Protein AF-A0A067BU12-F1 (afdb_monomer)

Organism: Saprolegnia parasitica (strain CBS 223.65) (NCBI:txid695850)

Structure (mmCIF, N/CA/C/O backbone):
data_AF-A0A067BU12-F1
#
_entry.id   AF-A0A067BU12-F1
#
loop_
_atom_site.group_PDB
_atom_site.id
_atom_site.type_symbol
_atom_site.label_atom_id
_atom_site.label_alt_id
_atom_site.label_comp_id
_atom_site.label_asym_id
_atom_site.label_entity_id
_atom_site.label_seq_id
_atom_site.pdbx_PDB_ins_code
_atom_site.Cartn_x
_atom_site.Cartn_y
_atom_site.Cartn_z
_atom_site.occupancy
_atom_site.B_iso_or_equiv
_atom_site.auth_seq_id
_atom_site.auth_comp_id
_atom_site.auth_asym_id
_atom_site.auth_atom_id
_atom_site.pdbx_PDB_model_num
ATOM 1 N N . MET A 1 1 ? -6.156 -63.892 -53.256 1.00 38.53 1 MET A N 1
ATOM 2 C CA . MET A 1 1 ? -5.903 -62.443 -53.407 1.00 38.53 1 MET A CA 1
ATOM 3 C C . MET A 1 1 ? -6.139 -61.771 -52.064 1.00 38.53 1 MET A C 1
ATOM 5 O O . MET A 1 1 ? -7.272 -61.730 -51.611 1.00 38.53 1 MET A O 1
ATOM 9 N N . LYS A 1 2 ? -5.065 -61.344 -51.391 1.00 38.59 2 LYS A N 1
ATOM 10 C CA . LYS A 1 2 ? -5.133 -60.477 -50.207 1.00 38.59 2 LYS A CA 1
ATOM 11 C C . LYS A 1 2 ? -5.373 -59.052 -50.706 1.00 38.59 2 LYS A C 1
ATOM 13 O O . LYS A 1 2 ? -4.539 -58.546 -51.447 1.00 38.59 2 LYS A O 1
ATOM 18 N N . LEU A 1 3 ? -6.479 -58.428 -50.315 1.00 33.81 3 LEU A N 1
ATOM 19 C CA . LEU A 1 3 ? -6.704 -56.996 -50.498 1.00 33.81 3 LEU A CA 1
ATOM 20 C C . LEU A 1 3 ? -6.845 -56.371 -49.111 1.00 33.81 3 LEU A C 1
ATOM 22 O O . LEU A 1 3 ? -7.787 -56.645 -48.374 1.00 33.81 3 LEU A O 1
ATOM 26 N N . LEU A 1 4 ? -5.815 -55.606 -48.759 1.00 35.72 4 LEU A N 1
ATOM 27 C CA . LEU A 1 4 ? -5.744 -54.723 -47.605 1.00 35.72 4 LEU A CA 1
ATOM 28 C C . LEU A 1 4 ? -6.755 -53.586 -47.805 1.00 35.72 4 LEU A C 1
ATOM 30 O O . LEU A 1 4 ? -6.706 -52.917 -48.834 1.00 35.72 4 LEU A O 1
ATOM 34 N N . SER A 1 5 ? -7.634 -53.349 -46.831 1.00 37.78 5 SER A N 1
ATOM 35 C CA . SER A 1 5 ? -8.413 -52.110 -46.758 1.00 37.78 5 SER A CA 1
ATOM 36 C C . SER A 1 5 ? -7.812 -51.240 -45.663 1.00 37.78 5 SER A C 1
ATOM 38 O O . SER A 1 5 ? -7.864 -51.570 -44.479 1.00 37.78 5 SER A O 1
ATOM 40 N N . SER A 1 6 ? -7.163 -50.171 -46.103 1.00 36.84 6 SER A N 1
ATOM 41 C CA . SER A 1 6 ? -6.408 -49.216 -45.305 1.00 36.84 6 SER A CA 1
ATOM 42 C C . SER A 1 6 ? -7.306 -48.458 -44.325 1.00 36.84 6 SER A C 1
ATOM 44 O O . SER A 1 6 ? -8.258 -47.795 -44.732 1.00 36.84 6 SER A O 1
ATOM 46 N N . TYR A 1 7 ? -6.966 -48.501 -43.037 1.00 37.28 7 TYR A N 1
ATOM 47 C CA . TYR A 1 7 ? -7.427 -47.509 -42.070 1.00 37.28 7 TYR A CA 1
ATOM 48 C C . TYR A 1 7 ? -6.728 -46.182 -42.379 1.00 37.28 7 TYR A C 1
ATOM 50 O O . TYR A 1 7 ? -5.515 -46.059 -42.218 1.00 37.28 7 TYR A O 1
ATOM 58 N N . VAL A 1 8 ? -7.490 -45.185 -42.826 1.00 38.62 8 VAL A N 1
ATOM 59 C CA . VAL A 1 8 ? -7.035 -43.792 -42.829 1.00 38.62 8 VAL A CA 1
ATOM 60 C C . VAL A 1 8 ? -7.110 -43.308 -41.385 1.00 38.62 8 VAL A C 1
ATOM 62 O O . VAL A 1 8 ? -8.170 -42.922 -40.899 1.00 38.62 8 VAL A O 1
ATOM 65 N N . ALA A 1 9 ? -5.989 -43.373 -40.672 1.00 40.09 9 ALA A N 1
ATOM 66 C CA . ALA A 1 9 ? -5.824 -42.612 -39.446 1.00 40.09 9 ALA A CA 1
ATOM 67 C C . ALA A 1 9 ? -5.727 -41.132 -39.840 1.00 40.09 9 ALA A C 1
ATOM 69 O O . ALA A 1 9 ? -4.732 -40.712 -40.434 1.00 40.09 9 ALA A O 1
ATOM 70 N N . LEU A 1 10 ? -6.759 -40.339 -39.533 1.00 39.75 10 LEU A N 1
ATOM 71 C CA . LEU A 1 10 ? -6.595 -38.893 -39.435 1.00 39.75 10 LEU A CA 1
ATOM 72 C C . LEU A 1 10 ? -5.585 -38.650 -38.309 1.00 39.75 10 LEU A C 1
ATOM 74 O O . LEU A 1 10 ? -5.931 -38.682 -37.129 1.00 39.75 10 LEU A O 1
ATOM 78 N N . ALA A 1 11 ? -4.323 -38.439 -38.674 1.00 42.72 11 ALA A N 1
ATOM 79 C CA . ALA A 1 11 ? -3.375 -37.805 -37.785 1.00 42.72 11 ALA A CA 1
ATOM 80 C C . ALA A 1 11 ? -3.895 -36.383 -37.559 1.00 42.72 11 ALA A C 1
ATOM 82 O O . ALA A 1 11 ? -3.756 -35.513 -38.419 1.00 42.72 11 ALA A O 1
ATOM 83 N N . ALA A 1 12 ? -4.540 -36.158 -36.413 1.00 43.84 12 ALA A N 1
ATOM 84 C CA . ALA A 1 12 ? -4.651 -34.823 -35.866 1.00 43.84 12 ALA A CA 1
ATOM 85 C C . ALA A 1 12 ? -3.211 -34.351 -35.665 1.00 43.84 12 ALA A C 1
ATOM 87 O O . ALA A 1 12 ? -2.539 -34.763 -34.720 1.00 43.84 12 ALA A O 1
ATOM 88 N N . ALA A 1 13 ? -2.710 -33.553 -36.608 1.00 44.00 13 ALA A N 1
ATOM 89 C CA . ALA A 1 13 ? -1.545 -32.729 -36.380 1.00 44.00 13 ALA A CA 1
ATOM 90 C C . ALA A 1 13 ? -1.935 -31.804 -35.228 1.00 44.00 13 ALA A C 1
ATOM 92 O O . ALA A 1 13 ? -2.573 -30.772 -35.431 1.00 44.00 13 ALA A O 1
ATOM 93 N N . GLY A 1 14 ? -1.646 -32.240 -34.001 1.00 40.94 14 GLY A N 1
ATOM 94 C CA . GLY A 1 14 ? -1.631 -31.351 -32.863 1.00 40.94 14 GLY A CA 1
ATOM 95 C C . GLY A 1 14 ? -0.696 -30.229 -33.263 1.00 40.94 14 GLY A C 1
ATOM 96 O O . GLY A 1 14 ? 0.494 -30.470 -33.463 1.00 40.94 14 GLY A O 1
ATOM 97 N N . LEU A 1 15 ? -1.244 -29.029 -33.463 1.00 37.88 15 LEU A N 1
ATOM 98 C CA . LEU A 1 15 ? -0.420 -27.841 -33.436 1.00 37.88 15 LEU A CA 1
ATOM 99 C C . LEU A 1 15 ? 0.255 -27.895 -32.072 1.00 37.88 15 LEU A C 1
ATOM 101 O O . LEU A 1 15 ? -0.396 -27.702 -31.047 1.00 37.88 15 LEU A O 1
ATOM 105 N N . SER A 1 16 ? 1.538 -28.245 -32.057 1.00 42.03 16 SER A N 1
ATOM 106 C CA . SER A 1 16 ? 2.404 -27.928 -30.940 1.00 42.03 16 SER A CA 1
ATOM 107 C C . SER A 1 16 ? 2.222 -26.434 -30.734 1.00 42.03 16 SER A C 1
ATOM 109 O O . SER A 1 16 ? 2.633 -25.651 -31.594 1.00 42.03 16 SER A O 1
ATOM 111 N N . ALA A 1 17 ? 1.507 -26.050 -29.674 1.00 44.81 17 ALA A N 1
ATOM 112 C CA . ALA A 1 17 ? 1.486 -24.672 -29.234 1.00 44.81 17 ALA A CA 1
ATOM 113 C C . ALA A 1 17 ? 2.958 -24.301 -29.085 1.00 44.81 17 ALA A C 1
ATOM 115 O O . ALA A 1 17 ? 3.664 -24.904 -28.279 1.00 44.81 17 ALA A O 1
ATOM 116 N N . ALA A 1 18 ? 3.457 -23.431 -29.962 1.00 50.81 18 ALA A N 1
ATOM 117 C CA . ALA A 1 18 ? 4.753 -22.831 -29.738 1.00 50.81 18 ALA A CA 1
ATOM 118 C C . ALA A 1 18 ? 4.615 -22.146 -28.382 1.00 50.81 18 ALA A C 1
ATOM 120 O O . ALA A 1 18 ? 3.776 -21.254 -28.237 1.00 50.81 18 ALA A O 1
ATOM 121 N N . ASP A 1 19 ? 5.324 -22.652 -27.378 1.00 59.88 19 ASP A N 1
ATOM 122 C CA . ASP A 1 19 ? 5.310 -22.044 -26.061 1.00 59.88 19 ASP A CA 1
ATOM 123 C C . ASP A 1 19 ? 5.736 -20.586 -26.237 1.00 59.88 19 ASP A C 1
ATOM 125 O O . ASP A 1 19 ? 6.828 -20.297 -26.729 1.00 59.88 19 ASP A O 1
ATOM 129 N N . ALA A 1 20 ? 4.822 -19.673 -25.928 1.00 77.38 20 ALA A N 1
ATOM 130 C CA . ALA A 1 20 ? 5.076 -18.251 -26.043 1.00 77.38 20 ALA A CA 1
ATOM 131 C C . ALA A 1 20 ? 6.063 -17.813 -24.955 1.00 77.38 20 ALA A C 1
ATOM 133 O O . ALA A 1 20 ? 6.140 -18.434 -23.894 1.00 77.38 20 ALA A O 1
ATOM 134 N N . ALA A 1 21 ? 6.782 -16.721 -25.213 1.00 90.88 21 ALA A N 1
ATOM 135 C CA . ALA A 1 21 ? 7.616 -16.077 -24.211 1.00 90.88 21 ALA A CA 1
ATOM 136 C C . ALA A 1 21 ? 6.856 -15.837 -22.894 1.00 90.88 21 ALA A C 1
ATOM 138 O O . ALA A 1 21 ? 5.716 -15.358 -22.907 1.00 90.88 21 ALA A O 1
ATOM 139 N N . GLU A 1 22 ? 7.502 -16.109 -21.760 1.00 93.62 22 GLU A N 1
ATOM 140 C CA . GLU A 1 22 ? 6.889 -15.975 -20.435 1.00 93.62 22 GLU A CA 1
ATOM 141 C C . GLU A 1 22 ? 7.852 -15.376 -19.405 1.00 93.62 22 GLU A C 1
ATOM 143 O O . GLU A 1 22 ? 9.054 -15.631 -19.421 1.00 93.62 22 GLU A O 1
ATOM 148 N N . PHE A 1 23 ? 7.301 -14.601 -18.472 1.00 96.62 23 PHE A N 1
ATOM 149 C CA . PHE A 1 23 ? 8.001 -14.091 -17.300 1.00 96.62 23 PHE A CA 1
ATOM 150 C C . PHE A 1 23 ? 7.367 -14.684 -16.040 1.00 96.62 23 PHE A C 1
ATOM 152 O O . PHE A 1 23 ? 6.175 -14.498 -15.781 1.00 96.62 23 PHE A O 1
ATOM 159 N N . VAL A 1 24 ? 8.172 -15.395 -15.255 1.00 95.75 24 VAL A N 1
ATOM 160 C CA . VAL A 1 24 ? 7.792 -15.972 -13.964 1.00 95.75 24 VAL A CA 1
ATOM 161 C C . VAL A 1 24 ? 8.367 -15.088 -12.867 1.00 95.75 24 VAL A C 1
ATOM 163 O O . VAL A 1 24 ? 9.573 -14.899 -12.780 1.00 95.75 24 VAL A O 1
ATOM 166 N N . PHE A 1 25 ? 7.512 -14.517 -12.029 1.00 98.06 25 PHE A N 1
ATOM 167 C CA . PHE A 1 25 ? 7.893 -13.547 -11.010 1.00 98.06 25 PHE A CA 1
ATOM 168 C C . PHE A 1 25 ? 7.893 -14.169 -9.620 1.00 98.06 25 PHE A C 1
ATOM 170 O O . PHE A 1 25 ? 6.859 -14.629 -9.140 1.00 98.06 25 PHE A O 1
ATOM 177 N N . ASN A 1 26 ? 9.025 -14.098 -8.930 1.00 93.50 26 ASN A N 1
ATOM 178 C CA . ASN A 1 26 ? 9.206 -14.589 -7.571 1.00 93.50 26 ASN A CA 1
ATOM 179 C C . ASN A 1 26 ? 9.512 -13.419 -6.647 1.00 93.50 26 ASN A C 1
ATOM 181 O O . ASN A 1 26 ? 10.499 -12.703 -6.829 1.00 93.50 26 ASN A O 1
ATOM 185 N N . ASN A 1 27 ? 8.687 -13.238 -5.624 1.00 93.00 27 ASN A N 1
ATOM 186 C CA . ASN A 1 27 ? 8.898 -12.183 -4.652 1.00 93.00 27 ASN A CA 1
ATOM 187 C C . ASN A 1 27 ? 9.632 -12.713 -3.415 1.00 93.00 27 ASN A C 1
ATOM 189 O O . ASN A 1 27 ? 9.036 -13.387 -2.576 1.00 93.00 27 ASN A O 1
ATOM 193 N N . LYS A 1 28 ? 10.915 -12.366 -3.270 1.00 86.94 28 LYS A N 1
ATOM 194 C CA . LYS A 1 28 ? 11.688 -12.608 -2.039 1.00 86.94 28 LYS A CA 1
ATOM 195 C C . LYS A 1 28 ? 11.809 -11.366 -1.156 1.00 86.94 28 LYS A C 1
ATOM 197 O O . LYS A 1 28 ? 12.484 -11.407 -0.127 1.00 86.94 28 LYS A O 1
ATOM 202 N N . CYS A 1 29 ? 11.178 -10.262 -1.540 1.00 79.00 29 CYS A N 1
ATOM 203 C CA . CYS A 1 29 ? 11.093 -9.080 -0.703 1.00 79.00 29 CYS A CA 1
ATOM 204 C C . CYS A 1 29 ? 10.187 -9.348 0.505 1.00 79.00 29 CYS A C 1
ATOM 206 O O . CYS A 1 29 ? 9.304 -10.206 0.482 1.00 79.00 29 CYS A O 1
ATOM 208 N N . SER A 1 30 ? 10.375 -8.568 1.567 1.00 77.94 30 SER A N 1
ATOM 209 C CA . SER A 1 30 ? 9.510 -8.589 2.753 1.00 77.94 30 SER A CA 1
ATOM 210 C C . SER A 1 30 ? 8.167 -7.877 2.541 1.00 77.94 30 SER A C 1
ATOM 212 O O . SER A 1 30 ? 7.325 -7.869 3.436 1.00 77.94 30 SER A O 1
ATOM 214 N N . TYR A 1 31 ? 7.964 -7.276 1.367 1.00 71.69 31 TYR A N 1
ATOM 215 C CA . TYR A 1 31 ? 6.786 -6.505 0.984 1.00 71.69 31 TYR A CA 1
ATOM 216 C C . TYR A 1 31 ? 6.190 -7.023 -0.325 1.00 71.69 31 TYR A C 1
ATOM 218 O O . TYR A 1 31 ? 6.863 -7.688 -1.111 1.00 71.69 31 TYR A O 1
ATOM 226 N N . THR A 1 32 ? 4.913 -6.723 -0.557 1.00 74.62 32 THR A N 1
ATOM 227 C CA . THR A 1 32 ? 4.203 -7.097 -1.785 1.00 74.62 32 THR A CA 1
ATOM 228 C C . THR A 1 32 ? 4.753 -6.335 -2.986 1.00 74.62 32 THR A C 1
ATOM 230 O O . THR A 1 32 ? 4.838 -5.109 -2.960 1.00 74.62 32 THR A O 1
ATOM 233 N N . ILE A 1 33 ? 5.047 -7.049 -4.071 1.00 84.06 33 ILE A N 1
ATOM 234 C CA . ILE A 1 33 ? 5.329 -6.433 -5.365 1.00 84.06 33 ILE A CA 1
ATOM 235 C C . ILE A 1 33 ? 4.002 -6.171 -6.070 1.00 84.06 33 ILE A C 1
ATOM 237 O O . ILE A 1 33 ? 3.314 -7.105 -6.476 1.00 84.06 33 ILE A O 1
ATOM 241 N N . ASN A 1 34 ? 3.644 -4.898 -6.223 1.00 86.62 34 ASN A N 1
ATOM 242 C CA . ASN A 1 34 ? 2.584 -4.483 -7.138 1.00 86.62 34 ASN A CA 1
ATOM 243 C C . ASN A 1 34 ? 3.194 -4.369 -8.536 1.00 86.62 34 ASN A C 1
ATOM 245 O O . ASN A 1 34 ? 4.003 -3.463 -8.767 1.00 86.62 34 ASN A O 1
ATOM 249 N N . LEU A 1 35 ? 2.862 -5.298 -9.429 1.00 89.88 35 LEU A N 1
ATOM 250 C CA . LEU A 1 35 ? 3.441 -5.377 -10.767 1.00 89.88 35 LEU A CA 1
ATOM 251 C C . LEU A 1 35 ? 2.618 -4.546 -11.755 1.00 89.88 35 LEU A C 1
ATOM 253 O O . LEU A 1 35 ? 1.394 -4.681 -11.832 1.00 89.88 35 LEU A O 1
ATOM 257 N N . TYR A 1 36 ? 3.298 -3.708 -12.531 1.00 87.00 36 TYR A N 1
ATOM 258 C CA . TYR A 1 36 ? 2.695 -2.824 -13.523 1.00 87.00 36 TYR A CA 1
ATOM 259 C C . TYR A 1 36 ? 3.325 -3.020 -14.900 1.00 87.00 36 TYR A C 1
ATOM 261 O O . TYR A 1 36 ? 4.527 -3.253 -15.013 1.00 87.00 36 TYR A O 1
ATOM 269 N N . ALA A 1 37 ? 2.505 -2.858 -15.935 1.00 86.19 37 ALA A N 1
ATOM 270 C CA . ALA A 1 37 ? 2.931 -2.711 -17.319 1.00 86.19 37 ALA A CA 1
ATOM 271 C C . ALA A 1 37 ? 3.046 -1.229 -17.726 1.00 86.19 37 ALA A C 1
ATOM 273 O O . ALA A 1 37 ? 2.838 -0.311 -16.920 1.00 86.19 37 ALA A O 1
ATOM 274 N N . ALA A 1 38 ? 3.343 -1.006 -19.010 1.00 79.06 38 ALA A N 1
ATOM 275 C CA . ALA A 1 38 ? 3.346 0.309 -19.642 1.00 79.06 38 ALA A CA 1
ATOM 276 C C . ALA A 1 38 ? 2.056 1.096 -19.350 1.00 79.06 38 ALA A C 1
ATOM 278 O O . ALA A 1 38 ? 0.983 0.525 -19.133 1.00 79.06 38 ALA A O 1
ATOM 279 N N . HIS A 1 39 ? 2.174 2.426 -19.347 1.00 73.19 39 HIS A N 1
ATOM 280 C CA . HIS A 1 39 ? 1.077 3.359 -19.051 1.00 73.19 39 HIS A CA 1
ATOM 281 C C . HIS A 1 39 ? 0.447 3.182 -17.658 1.00 73.19 39 HIS A C 1
ATOM 283 O O . HIS A 1 39 ? -0.704 3.555 -17.444 1.00 73.19 39 HIS A O 1
ATOM 289 N N . GLY A 1 40 ? 1.179 2.596 -16.702 1.00 66.81 40 GLY A N 1
ATOM 290 C CA . GLY A 1 40 ? 0.693 2.427 -15.331 1.00 66.81 40 GLY A CA 1
ATOM 291 C C . GLY A 1 40 ? -0.450 1.423 -15.193 1.00 66.81 40 GLY A C 1
ATOM 292 O O . GLY A 1 40 ? -1.178 1.465 -14.203 1.00 66.81 40 GLY A O 1
ATOM 293 N N . LYS A 1 41 ? -0.600 0.491 -16.141 1.00 79.31 41 LYS A N 1
ATOM 294 C CA . LYS A 1 41 ? -1.572 -0.599 -16.028 1.00 79.31 41 LYS A CA 1
ATOM 295 C C . LYS A 1 41 ? -1.128 -1.590 -14.950 1.00 79.31 41 LYS A C 1
ATOM 297 O O . LYS A 1 41 ? -0.137 -2.292 -15.138 1.00 79.31 41 LYS A O 1
ATOM 302 N N . HIS A 1 42 ? -1.869 -1.669 -13.848 1.00 85.19 42 HIS A N 1
ATOM 303 C CA . HIS A 1 42 ? -1.683 -2.718 -12.839 1.00 85.19 42 HIS A CA 1
ATOM 304 C C . HIS A 1 42 ? -1.980 -4.095 -13.443 1.00 85.19 42 HIS A C 1
ATOM 306 O O . HIS A 1 42 ? -2.921 -4.241 -14.228 1.00 85.19 42 HIS A O 1
ATOM 312 N N . LEU A 1 43 ? -1.155 -5.085 -13.106 1.00 79.50 43 LEU A N 1
ATOM 313 C CA . LEU A 1 43 ? -1.297 -6.461 -13.578 1.00 79.50 43 LEU A CA 1
ATOM 314 C C . LEU A 1 43 ? -1.731 -7.394 -12.451 1.00 79.50 43 LEU A C 1
ATOM 316 O O . LEU A 1 43 ? -2.736 -8.091 -12.562 1.00 79.50 43 LEU A O 1
ATOM 320 N N . CYS A 1 44 ? -0.947 -7.436 -11.377 1.00 85.00 44 CYS A N 1
ATOM 321 C CA . CYS A 1 44 ? -1.128 -8.373 -10.281 1.00 85.00 44 CYS A CA 1
ATOM 322 C C . CYS A 1 44 ? -0.359 -7.905 -9.042 1.00 85.00 44 CYS A C 1
ATOM 324 O O . CYS A 1 44 ? 0.603 -7.139 -9.136 1.00 85.00 44 CYS A O 1
ATOM 326 N N . ASP A 1 45 ? -0.750 -8.449 -7.892 1.00 81.88 45 ASP A N 1
ATOM 327 C CA . ASP A 1 45 ? 0.020 -8.355 -6.659 1.00 81.88 45 ASP A CA 1
ATOM 328 C C . ASP A 1 45 ? 0.697 -9.696 -6.356 1.00 81.88 45 ASP A C 1
ATOM 330 O O . ASP A 1 45 ? 0.091 -10.776 -6.469 1.00 81.88 45 ASP A O 1
ATOM 334 N N . ILE A 1 46 ? 1.968 -9.610 -5.967 1.00 83.12 46 ILE A N 1
ATOM 335 C CA . ILE A 1 46 ? 2.824 -10.744 -5.625 1.00 83.12 46 ILE A CA 1
ATOM 336 C C . ILE A 1 46 ? 3.218 -10.591 -4.160 1.00 83.12 46 ILE A C 1
ATOM 338 O O . ILE A 1 46 ? 4.079 -9.778 -3.824 1.00 83.12 46 ILE A O 1
ATOM 342 N N . ALA A 1 47 ? 2.559 -11.326 -3.268 1.00 77.31 47 ALA A N 1
ATOM 343 C CA . ALA A 1 47 ? 2.839 -11.276 -1.833 1.00 77.31 47 ALA A CA 1
ATOM 344 C C . ALA A 1 47 ? 4.271 -11.767 -1.513 1.00 77.31 47 ALA A C 1
ATOM 346 O O . ALA A 1 47 ? 4.868 -12.474 -2.329 1.00 77.31 47 ALA A O 1
ATOM 347 N N . PRO A 1 48 ? 4.844 -11.428 -0.345 1.00 87.19 48 PRO A N 1
ATOM 348 C CA . PRO A 1 48 ? 6.124 -11.985 0.094 1.00 87.19 48 PRO A CA 1
ATOM 349 C C . PRO A 1 48 ? 6.145 -13.517 0.027 1.00 87.19 48 PRO A C 1
ATOM 351 O O . PRO A 1 48 ? 5.222 -14.179 0.502 1.00 87.19 48 PRO A O 1
ATOM 354 N N . GLY A 1 49 ? 7.191 -14.081 -0.574 1.00 86.00 49 GLY A N 1
ATOM 355 C CA . GLY A 1 49 ? 7.347 -15.524 -0.774 1.00 86.00 49 GLY A CA 1
ATOM 356 C C . GLY A 1 49 ? 6.472 -16.120 -1.881 1.00 86.00 49 GLY A C 1
ATOM 357 O O . GLY A 1 49 ? 6.511 -17.330 -2.091 1.00 86.00 49 GLY A O 1
ATOM 358 N N . GLN A 1 50 ? 5.678 -15.311 -2.587 1.00 89.56 50 GLN A N 1
ATOM 359 C CA . GLN A 1 50 ? 4.810 -15.784 -3.658 1.00 89.56 50 GLN A CA 1
ATOM 360 C C . GLN A 1 50 ? 5.523 -15.811 -5.013 1.00 89.56 50 GLN A C 1
ATOM 362 O O . GLN A 1 50 ? 6.334 -14.938 -5.330 1.00 89.56 50 GLN A O 1
ATOM 367 N N . THR A 1 51 ? 5.116 -16.775 -5.839 1.00 94.12 51 THR A N 1
ATOM 368 C CA . THR A 1 51 ? 5.436 -16.851 -7.266 1.00 94.12 51 THR A CA 1
ATOM 369 C C . THR A 1 51 ? 4.183 -16.582 -8.106 1.00 94.12 51 THR A C 1
ATOM 371 O O . THR A 1 51 ? 3.088 -17.041 -7.764 1.00 94.12 51 THR A O 1
ATOM 374 N N . ARG A 1 52 ? 4.333 -15.839 -9.204 1.00 92.50 52 ARG A N 1
ATOM 375 C CA . ARG A 1 52 ? 3.327 -15.665 -10.260 1.00 92.50 52 ARG A CA 1
ATOM 376 C C . ARG A 1 52 ? 3.910 -16.075 -11.602 1.00 92.50 52 ARG A C 1
ATOM 378 O O . ARG A 1 52 ? 4.959 -15.578 -11.986 1.00 92.50 52 ARG A O 1
ATOM 385 N N . ASP A 1 53 ? 3.208 -16.942 -12.308 1.00 90.88 53 ASP A N 1
ATOM 386 C CA . ASP A 1 53 ? 3.546 -17.408 -13.648 1.00 90.88 53 ASP A CA 1
ATOM 387 C C . ASP A 1 53 ? 2.757 -16.637 -14.724 1.00 90.88 53 ASP A C 1
ATOM 389 O O . ASP A 1 53 ? 2.036 -15.668 -14.441 1.00 90.88 53 ASP A O 1
ATOM 393 N N . LYS A 1 54 ? 2.924 -17.053 -15.983 1.00 89.31 54 LYS A N 1
ATOM 394 C CA . LYS A 1 54 ? 2.185 -16.576 -17.162 1.00 89.31 54 LYS A CA 1
ATOM 395 C C . LYS A 1 54 ? 2.220 -15.064 -17.320 1.00 89.31 54 LYS A C 1
ATOM 397 O O . LYS A 1 54 ? 1.221 -14.454 -17.711 1.00 89.31 54 LYS A O 1
ATOM 402 N N . SER A 1 55 ? 3.341 -14.446 -16.952 1.00 91.50 55 SER A N 1
ATOM 403 C CA . SER A 1 55 ? 3.545 -12.999 -17.030 1.00 91.50 55 SER A CA 1
ATOM 404 C C . SER A 1 55 ? 2.432 -12.193 -16.334 1.00 91.50 55 SER A C 1
ATOM 406 O O . SER A 1 55 ? 2.061 -11.115 -16.798 1.00 91.50 55 SER A O 1
ATOM 408 N N . CYS A 1 56 ? 1.826 -12.734 -15.267 1.00 90.25 56 CYS A N 1
ATOM 409 C CA . CYS A 1 56 ? 0.628 -12.170 -14.633 1.00 90.25 56 CYS A CA 1
ATOM 410 C C . CYS A 1 56 ? -0.545 -11.910 -15.602 1.00 90.25 56 CYS A C 1
ATOM 412 O O . CYS A 1 56 ? -1.242 -10.899 -15.515 1.00 90.25 56 CYS A O 1
ATOM 414 N N . GLY A 1 57 ? -0.775 -12.834 -16.537 1.00 87.56 57 GLY A N 1
ATOM 415 C CA . GLY A 1 57 ? -1.867 -12.763 -17.509 1.00 87.56 57 GLY A CA 1
ATOM 416 C C . GLY A 1 57 ? -1.577 -11.873 -18.719 1.00 87.56 57 GLY A C 1
ATOM 417 O O . GLY A 1 57 ? -2.479 -11.624 -19.519 1.00 87.56 57 GLY A O 1
ATOM 418 N N . VAL A 1 58 ? -0.341 -11.389 -18.876 1.00 88.81 58 VAL A N 1
ATOM 419 C CA . VAL A 1 58 ? 0.077 -10.642 -20.066 1.00 88.81 58 VAL A CA 1
ATOM 420 C C . VAL A 1 58 ? 0.480 -11.608 -21.174 1.00 88.81 58 VAL A C 1
ATOM 422 O O . VAL A 1 58 ? 1.410 -12.396 -21.027 1.00 88.81 58 VAL A O 1
ATOM 425 N N . THR A 1 59 ? -0.182 -11.506 -22.325 1.00 89.06 59 THR A N 1
ATOM 426 C CA . THR A 1 59 ? 0.264 -12.181 -23.547 1.00 89.06 59 THR A CA 1
ATOM 427 C C . THR A 1 59 ? 1.420 -11.407 -24.172 1.00 89.06 59 THR A C 1
ATOM 429 O O . THR A 1 59 ? 1.236 -10.277 -24.632 1.00 89.06 59 THR A O 1
ATOM 432 N N . ILE A 1 60 ? 2.602 -12.022 -24.222 1.00 90.00 60 ILE A N 1
ATOM 433 C CA . ILE A 1 60 ? 3.765 -11.464 -24.915 1.00 90.00 60 ILE A CA 1
ATOM 434 C C . ILE A 1 60 ? 3.529 -11.621 -26.421 1.00 90.00 60 ILE A C 1
ATOM 436 O O . ILE A 1 60 ? 3.474 -12.733 -26.940 1.00 90.00 60 ILE A O 1
ATOM 440 N N . SER A 1 61 ? 3.293 -10.504 -27.110 1.00 82.31 61 SER A N 1
ATOM 441 C CA . SER A 1 61 ? 2.885 -10.473 -28.520 1.00 82.31 61 SER A CA 1
ATOM 442 C C . SER A 1 61 ? 3.885 -9.703 -29.376 1.00 82.31 61 SER A C 1
ATOM 444 O O . SER A 1 61 ? 4.688 -8.922 -28.867 1.00 82.31 61 SER A O 1
ATOM 446 N N . HIS A 1 62 ? 3.852 -9.958 -30.682 1.00 79.69 62 HIS A N 1
ATOM 447 C CA . HIS A 1 62 ? 4.780 -9.368 -31.639 1.00 79.69 62 HIS A CA 1
ATOM 448 C C . HIS A 1 62 ? 4.647 -7.835 -31.734 1.00 79.69 62 HIS A C 1
ATOM 450 O O . HIS A 1 62 ? 3.553 -7.285 -31.615 1.00 79.69 62 HIS A O 1
ATOM 456 N N . GLU A 1 63 ? 5.777 -7.168 -31.994 1.00 66.81 63 GLU A N 1
ATOM 457 C CA . GLU A 1 63 ? 5.893 -5.765 -32.445 1.00 66.81 63 GLU A CA 1
ATOM 458 C C . GLU A 1 63 ? 5.485 -4.667 -31.449 1.00 66.81 63 GLU A C 1
ATOM 460 O O . GLU A 1 63 ? 5.542 -3.482 -31.783 1.00 66.81 63 GLU A O 1
ATOM 465 N N . LYS A 1 64 ? 5.139 -5.013 -30.204 1.00 78.88 64 LYS A N 1
ATOM 466 C CA . LYS A 1 64 ? 4.903 -4.023 -29.143 1.00 78.88 64 LYS A CA 1
ATOM 467 C C . LYS A 1 64 ? 5.944 -4.149 -28.034 1.00 78.88 64 LYS A C 1
ATOM 469 O O . LYS A 1 64 ? 5.999 -5.202 -27.398 1.00 78.88 64 LYS A O 1
ATOM 474 N N . PRO A 1 65 ? 6.732 -3.091 -27.771 1.00 87.25 65 PRO A N 1
ATOM 475 C CA . PRO A 1 65 ? 7.532 -3.016 -26.562 1.00 87.25 65 PRO A CA 1
ATOM 476 C C . PRO A 1 65 ? 6.628 -3.121 -25.337 1.00 87.25 65 PRO A C 1
ATOM 478 O O . PRO A 1 65 ? 5.550 -2.520 -25.284 1.00 87.25 65 PRO A O 1
ATOM 481 N N . GLY A 1 66 ? 7.068 -3.889 -24.357 1.00 91.12 66 GLY A N 1
ATOM 482 C CA . GLY A 1 66 ? 6.435 -3.987 -23.061 1.00 91.12 66 GLY A CA 1
ATOM 483 C C . GLY A 1 66 ? 7.432 -3.675 -21.963 1.00 91.12 66 GLY A C 1
ATOM 484 O O . GLY A 1 66 ? 8.644 -3.750 -22.154 1.00 91.12 66 GLY A O 1
ATOM 485 N N . ILE A 1 67 ? 6.889 -3.320 -20.803 1.00 93.38 67 ILE A N 1
ATOM 486 C CA . ILE A 1 67 ? 7.677 -3.142 -19.592 1.00 93.38 67 ILE A CA 1
ATOM 487 C C . ILE A 1 67 ? 7.041 -3.905 -18.439 1.00 93.38 67 ILE A C 1
ATOM 489 O O . ILE A 1 67 ? 5.817 -4.068 -18.410 1.00 93.38 67 ILE A O 1
ATOM 493 N N . PHE A 1 68 ? 7.859 -4.299 -17.470 1.00 96.19 68 PHE A N 1
ATOM 494 C CA . PHE A 1 68 ? 7.409 -4.678 -16.135 1.00 96.19 68 PHE A CA 1
ATOM 495 C C . PHE A 1 68 ? 8.126 -3.828 -15.093 1.00 96.19 68 PHE A C 1
ATOM 497 O O . PHE A 1 68 ? 9.348 -3.708 -15.121 1.00 96.19 68 PHE A O 1
ATOM 504 N N . ARG A 1 69 ? 7.367 -3.249 -14.161 1.00 90.06 69 ARG A N 1
ATOM 505 C CA . ARG A 1 69 ? 7.903 -2.409 -13.084 1.00 90.06 69 ARG A CA 1
ATOM 506 C C . ARG A 1 69 ? 7.172 -2.636 -11.768 1.00 90.06 69 ARG A C 1
ATOM 508 O O . ARG A 1 69 ? 5.989 -2.990 -11.760 1.00 90.06 69 ARG A O 1
ATOM 515 N N . HIS A 1 70 ? 7.862 -2.399 -10.657 1.00 87.31 70 HIS A N 1
ATOM 516 C CA . HIS A 1 70 ? 7.235 -2.378 -9.342 1.00 87.31 70 HIS A CA 1
ATOM 517 C C . HIS A 1 70 ? 6.700 -0.976 -9.032 1.00 87.31 70 HIS A C 1
ATOM 519 O O . HIS A 1 70 ? 7.455 -0.006 -9.036 1.00 87.31 70 HIS A O 1
ATOM 525 N N . THR A 1 71 ? 5.413 -0.892 -8.681 1.00 75.38 71 THR A N 1
ATOM 526 C CA . THR A 1 71 ? 4.632 0.338 -8.436 1.00 75.38 71 THR A CA 1
ATOM 527 C C . THR A 1 71 ? 4.279 1.138 -9.696 1.00 75.38 71 THR A C 1
ATOM 529 O O . THR A 1 71 ? 4.833 0.942 -10.773 1.00 75.38 71 THR A O 1
ATOM 532 N N . ALA A 1 72 ? 3.327 2.063 -9.557 1.00 69.31 72 ALA A N 1
ATOM 533 C CA . ALA A 1 72 ? 2.955 2.995 -10.619 1.00 69.31 72 ALA A CA 1
ATOM 534 C C . ALA A 1 72 ? 3.919 4.194 -10.745 1.00 69.31 72 ALA A C 1
ATOM 536 O O . ALA A 1 72 ? 3.717 5.026 -11.628 1.00 69.31 72 ALA A O 1
ATOM 537 N N . SER A 1 73 ? 4.930 4.301 -9.872 1.00 71.69 73 SER A N 1
ATOM 538 C CA . SER A 1 73 ? 5.883 5.413 -9.870 1.00 71.69 73 SER A CA 1
ATOM 539 C C . SER A 1 73 ? 6.782 5.381 -11.098 1.00 71.69 73 SER A C 1
ATOM 541 O O . SER A 1 73 ? 7.168 4.313 -11.564 1.00 71.69 73 SER A O 1
ATOM 543 N N . ASP A 1 74 ? 7.187 6.553 -11.572 1.00 66.56 74 ASP A N 1
ATOM 544 C CA . ASP A 1 74 ? 8.182 6.676 -12.639 1.00 66.56 74 ASP A CA 1
ATOM 545 C C . ASP A 1 74 ? 9.628 6.658 -12.097 1.00 66.56 74 ASP A C 1
ATOM 547 O O . ASP A 1 74 ? 10.577 6.674 -12.869 1.00 66.56 74 ASP A O 1
ATOM 551 N N . GLN A 1 75 ? 9.817 6.606 -10.770 1.00 74.88 75 GLN A N 1
ATOM 552 C CA . GLN A 1 75 ? 11.119 6.471 -10.094 1.00 74.88 75 GLN A CA 1
ATOM 553 C C . GLN A 1 75 ? 11.465 5.005 -9.830 1.00 74.88 75 GLN A C 1
ATOM 555 O O . GLN A 1 75 ? 11.555 4.575 -8.680 1.00 74.88 75 GLN A O 1
ATOM 560 N N . VAL A 1 76 ? 11.596 4.220 -10.888 1.00 78.12 76 VAL A N 1
ATOM 561 C CA . VAL A 1 76 ? 11.679 2.764 -10.772 1.00 78.12 76 VAL A CA 1
ATOM 562 C C . VAL A 1 76 ? 12.681 2.221 -11.758 1.00 78.12 76 VAL A C 1
ATOM 564 O O . VAL A 1 76 ? 12.858 2.794 -12.830 1.00 78.12 76 VAL A O 1
ATOM 567 N N . ASN A 1 77 ? 13.274 1.098 -11.389 1.00 91.81 77 ASN A N 1
ATOM 568 C CA . ASN A 1 77 ? 13.926 0.242 -12.349 1.00 91.81 77 ASN A CA 1
ATOM 569 C C . ASN A 1 77 ? 12.882 -0.678 -12.982 1.00 91.81 77 ASN A C 1
ATOM 571 O O . ASN A 1 77 ? 11.850 -0.996 -12.374 1.00 91.81 77 ASN A O 1
ATOM 575 N N . LEU A 1 78 ? 13.112 -1.065 -14.229 1.00 93.62 78 LEU A N 1
ATOM 576 C CA . LEU A 1 78 ? 12.137 -1.813 -15.012 1.00 93.62 78 LEU A CA 1
ATOM 577 C C . LEU A 1 78 ? 12.804 -2.851 -15.910 1.00 93.62 78 LEU A C 1
ATOM 579 O O . LEU A 1 78 ? 13.978 -2.736 -16.247 1.00 93.62 78 LEU A O 1
ATOM 583 N N . ILE A 1 79 ? 12.028 -3.868 -16.275 1.00 96.94 79 ILE A N 1
ATOM 584 C CA . ILE A 1 79 ? 12.353 -4.814 -17.344 1.00 96.94 79 ILE A CA 1
ATOM 585 C C . ILE A 1 79 ? 11.735 -4.259 -18.618 1.00 96.94 79 ILE A C 1
ATOM 587 O O . ILE A 1 79 ? 10.514 -4.089 -18.640 1.00 96.94 79 ILE A O 1
ATOM 591 N N . GLU A 1 80 ? 12.523 -4.028 -19.663 1.00 94.88 80 GLU A N 1
ATOM 592 C CA . GLU A 1 80 ? 12.008 -3.773 -21.013 1.00 94.88 80 GLU A CA 1
ATOM 593 C C . GLU A 1 80 ? 12.047 -5.072 -21.810 1.00 94.88 80 GLU A C 1
ATOM 595 O O . GLU A 1 80 ? 12.924 -5.917 -21.619 1.00 94.88 80 GLU A O 1
ATOM 600 N N . TYR A 1 81 ? 11.065 -5.268 -22.685 1.00 94.94 81 TYR A N 1
ATOM 601 C CA . TYR A 1 81 ? 11.081 -6.378 -23.626 1.00 94.94 81 TYR A CA 1
ATOM 602 C C . TYR A 1 81 ? 10.394 -6.025 -24.940 1.00 94.94 81 TYR A C 1
ATOM 604 O O . TYR A 1 81 ? 9.445 -5.243 -24.981 1.00 94.94 81 TYR A O 1
ATOM 612 N N . VAL A 1 82 ? 10.817 -6.662 -26.029 1.00 93.88 82 VAL A N 1
ATOM 613 C CA . VAL A 1 82 ? 10.099 -6.630 -27.308 1.00 93.88 82 VAL A CA 1
ATOM 614 C C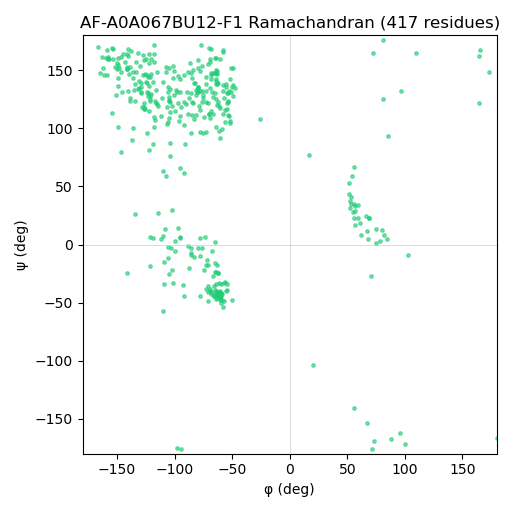 . VAL A 1 82 ? 10.249 -7.961 -28.036 1.00 93.88 82 VAL A C 1
ATOM 616 O O . VAL A 1 82 ? 11.348 -8.490 -28.197 1.00 93.88 82 VAL A O 1
ATOM 619 N N . LEU A 1 83 ? 9.126 -8.513 -28.499 1.00 91.75 83 LEU A N 1
ATOM 620 C CA . LEU A 1 83 ? 9.110 -9.733 -29.299 1.00 91.75 83 LEU A CA 1
ATOM 621 C C . LEU A 1 83 ? 9.083 -9.376 -30.791 1.00 91.75 83 LEU A C 1
ATOM 623 O O . LEU A 1 83 ? 8.083 -8.876 -31.306 1.00 91.75 83 LEU A O 1
ATOM 627 N N . ASN A 1 84 ? 10.180 -9.643 -31.500 1.00 90.19 84 ASN A N 1
ATOM 628 C CA . ASN A 1 84 ? 10.288 -9.438 -32.946 1.00 90.19 84 ASN A CA 1
ATOM 629 C C . ASN A 1 84 ? 11.193 -10.507 -33.577 1.00 90.19 84 ASN A C 1
ATOM 631 O O . ASN A 1 84 ? 12.393 -10.300 -33.766 1.00 90.19 84 ASN A O 1
ATOM 635 N N . GLY A 1 85 ? 10.643 -11.707 -33.790 1.00 88.81 85 GLY A N 1
ATOM 636 C CA . GLY A 1 85 ? 11.381 -12.901 -34.241 1.00 88.81 85 GLY A CA 1
ATOM 637 C C . GLY A 1 85 ? 12.325 -13.497 -33.183 1.00 88.81 85 GLY A C 1
ATOM 638 O O . GLY A 1 85 ? 12.573 -14.700 -33.170 1.00 88.81 85 GLY A O 1
ATOM 639 N N . ARG A 1 86 ? 12.803 -12.660 -32.264 1.00 92.25 86 ARG A N 1
ATOM 640 C CA . ARG A 1 86 ? 13.541 -12.971 -31.039 1.00 92.25 86 ARG A CA 1
ATOM 641 C C . ARG A 1 86 ? 12.929 -12.160 -29.898 1.00 92.25 86 ARG A C 1
ATOM 643 O O . ARG A 1 86 ? 12.275 -11.145 -30.156 1.00 92.25 86 ARG A O 1
ATOM 650 N N . LEU A 1 87 ? 13.111 -12.618 -28.666 1.00 93.69 87 LEU A N 1
ATOM 651 C CA . LEU A 1 87 ? 12.693 -11.888 -27.476 1.00 93.69 87 LEU A CA 1
ATOM 652 C C . LEU A 1 87 ? 13.863 -11.029 -27.006 1.00 93.69 87 LEU A C 1
ATOM 654 O O . LEU A 1 87 ? 14.822 -11.548 -26.438 1.00 93.69 87 LEU A O 1
ATOM 658 N N . TRP A 1 88 ? 13.787 -9.736 -27.290 1.00 94.81 88 TRP A N 1
ATOM 659 C CA . TRP A 1 88 ? 14.743 -8.740 -26.820 1.00 94.81 88 TRP A CA 1
ATOM 660 C C . TRP A 1 88 ? 14.344 -8.275 -25.431 1.00 94.81 88 TRP A C 1
ATOM 662 O O . TRP A 1 88 ? 13.146 -8.171 -25.157 1.00 94.81 88 TRP A O 1
ATOM 672 N N . TYR A 1 89 ? 15.325 -8.017 -24.576 1.00 95.88 89 TYR A N 1
ATOM 673 C CA . TYR A 1 89 ? 15.094 -7.614 -23.197 1.00 95.88 89 TYR A CA 1
ATOM 674 C C . TYR A 1 89 ? 16.306 -6.919 -22.587 1.00 95.88 89 TYR A C 1
ATOM 676 O O . TYR A 1 89 ? 17.443 -7.104 -23.031 1.00 95.88 89 TYR A O 1
ATOM 684 N N . ASP A 1 90 ? 16.047 -6.179 -21.519 1.00 96.69 90 ASP A N 1
ATOM 685 C CA . ASP A 1 90 ? 17.048 -5.474 -20.733 1.00 96.69 90 ASP A CA 1
ATOM 686 C C . ASP A 1 90 ? 16.459 -5.005 -19.394 1.00 96.69 90 ASP A C 1
ATOM 688 O O . ASP A 1 90 ? 15.250 -5.095 -19.155 1.00 96.69 90 ASP A O 1
ATOM 692 N N . PHE A 1 91 ? 17.339 -4.533 -18.511 1.00 97.31 91 PHE A N 1
ATOM 693 C CA . PHE A 1 91 ? 16.951 -3.711 -17.372 1.00 97.31 91 PHE A CA 1
ATOM 694 C C . PHE A 1 91 ? 17.234 -2.244 -17.667 1.00 97.31 91 PHE A C 1
ATOM 696 O O . PHE A 1 91 ? 18.228 -1.918 -18.316 1.00 97.31 91 PHE A O 1
ATOM 703 N N . SER A 1 92 ? 16.431 -1.353 -17.096 1.00 94.00 92 SER A N 1
ATOM 704 C CA . SER A 1 92 ? 16.626 0.087 -17.219 1.00 94.00 92 SER A CA 1
ATOM 705 C C . SER A 1 92 ? 16.470 0.778 -15.878 1.00 94.00 92 SER A C 1
ATOM 707 O O . SER A 1 92 ? 15.420 0.678 -15.242 1.00 94.00 92 SER A O 1
ATOM 709 N N . ASN A 1 93 ? 17.519 1.509 -15.494 1.00 92.94 93 ASN A N 1
ATOM 710 C CA . ASN A 1 93 ? 17.546 2.407 -14.340 1.00 92.94 93 ASN A CA 1
ATOM 711 C C . ASN A 1 93 ? 17.550 3.872 -14.780 1.00 92.94 93 ASN A C 1
ATOM 713 O O . ASN A 1 93 ? 17.878 4.769 -13.996 1.00 92.94 93 ASN A O 1
ATOM 717 N N . ILE A 1 94 ? 17.251 4.132 -16.057 1.00 84.19 94 ILE A N 1
ATOM 718 C CA . ILE A 1 94 ? 17.241 5.483 -16.598 1.00 84.19 94 ILE A CA 1
ATOM 719 C C . ILE A 1 94 ? 16.182 6.285 -15.831 1.00 84.19 94 ILE A C 1
ATOM 721 O O . ILE A 1 94 ? 14.995 5.951 -15.878 1.00 84.19 94 ILE A O 1
ATOM 725 N N . PRO A 1 95 ? 16.569 7.367 -15.137 1.00 71.12 95 PRO A N 1
ATOM 726 C CA . PRO A 1 95 ? 15.604 8.175 -14.416 1.00 71.12 95 PRO A CA 1
ATOM 727 C C . PRO A 1 95 ? 14.598 8.822 -15.384 1.00 71.12 95 PRO A C 1
ATOM 729 O O . PRO A 1 95 ? 14.961 9.150 -16.517 1.00 71.12 95 PRO A O 1
ATOM 732 N N . PRO A 1 96 ? 13.345 9.060 -14.963 1.00 68.50 96 PRO A N 1
ATOM 733 C CA . PRO A 1 96 ? 12.303 9.560 -15.848 1.00 68.50 96 PRO A CA 1
ATOM 734 C C . PRO A 1 96 ? 12.633 10.949 -16.391 1.00 68.50 96 PRO A C 1
ATOM 736 O O . PRO A 1 96 ? 13.220 11.786 -15.705 1.00 68.50 96 PRO A O 1
ATOM 739 N N . MET A 1 97 ? 12.192 11.192 -17.628 1.00 66.50 97 MET A N 1
ATOM 740 C CA . MET A 1 97 ? 12.479 12.412 -18.394 1.00 66.50 97 MET A CA 1
ATOM 741 C C . MET A 1 97 ? 13.986 12.748 -18.449 1.00 66.50 97 MET A C 1
ATOM 743 O O . MET A 1 97 ? 14.376 13.877 -18.145 1.00 66.50 97 MET A O 1
ATOM 747 N N . PRO A 1 98 ? 14.847 11.799 -18.871 1.00 72.38 98 PRO A N 1
ATOM 748 C CA . PRO A 1 98 ? 16.303 11.978 -18.868 1.00 72.38 98 PRO A CA 1
ATOM 749 C C . PRO A 1 98 ? 16.782 13.085 -19.822 1.00 72.38 98 PRO A C 1
ATOM 751 O O . PRO A 1 98 ? 17.867 13.645 -19.644 1.00 72.38 98 PRO A O 1
ATOM 754 N N . GLY A 1 99 ? 15.981 13.408 -20.846 1.00 79.19 99 GLY A N 1
ATOM 755 C CA . GLY A 1 99 ? 16.411 14.251 -21.957 1.00 79.19 99 GLY A CA 1
ATOM 756 C C . GLY A 1 99 ? 17.658 13.664 -22.624 1.00 79.19 99 GLY A C 1
ATOM 757 O O . GLY A 1 99 ? 17.793 12.450 -22.741 1.00 79.19 99 GLY A O 1
ATOM 758 N N . ASN A 1 100 ? 18.596 14.527 -23.011 1.00 83.62 100 ASN A N 1
ATOM 759 C CA . ASN A 1 100 ? 19.876 14.118 -23.595 1.00 83.62 100 ASN A CA 1
ATOM 760 C C . ASN A 1 100 ? 20.963 14.056 -22.514 1.00 83.62 100 ASN A C 1
ATOM 762 O O . ASN A 1 100 ? 21.869 14.897 -22.477 1.00 83.62 100 ASN A O 1
ATOM 766 N N . CYS A 1 101 ? 20.831 13.130 -21.567 1.00 85.62 101 CYS A N 1
ATOM 767 C CA . CYS A 1 101 ? 21.900 12.825 -20.620 1.00 85.62 101 CYS A CA 1
ATOM 768 C C . CYS A 1 101 ? 22.787 11.682 -21.129 1.00 85.62 101 CYS A C 1
ATOM 770 O O . CYS A 1 101 ? 22.311 10.779 -21.807 1.00 85.62 101 CYS A O 1
ATOM 772 N N . ASN A 1 102 ? 24.085 11.737 -20.823 1.00 90.00 102 ASN A N 1
ATOM 773 C CA . ASN A 1 102 ? 25.091 10.865 -21.452 1.00 90.00 102 ASN A CA 1
ATOM 774 C C . ASN A 1 102 ? 25.868 9.991 -20.452 1.00 90.00 102 ASN A C 1
ATOM 776 O O . ASN A 1 102 ? 26.847 9.347 -20.818 1.00 90.00 102 ASN A O 1
ATOM 780 N N . SER A 1 103 ? 25.482 10.003 -19.176 1.00 89.19 103 SER A N 1
ATOM 781 C CA . SER A 1 103 ? 26.009 9.106 -18.144 1.00 89.19 103 SER A CA 1
ATOM 782 C C . SER A 1 103 ? 25.013 8.991 -16.995 1.00 89.19 103 SER A C 1
ATOM 784 O O . SER A 1 103 ? 24.185 9.883 -16.816 1.00 89.19 103 SER A O 1
ATOM 786 N N . PHE A 1 104 ? 25.139 7.950 -16.169 1.00 84.31 104 PHE A N 1
ATOM 787 C CA . PHE A 1 104 ? 24.326 7.788 -14.958 1.00 84.31 104 PHE A CA 1
ATOM 788 C C . PHE A 1 104 ? 24.316 9.049 -14.083 1.00 84.31 104 PHE A C 1
ATOM 790 O O . PHE A 1 104 ? 23.263 9.533 -13.671 1.00 84.31 104 PHE A O 1
ATOM 797 N N . GLN A 1 105 ? 25.502 9.609 -13.831 1.00 87.62 105 GLN A N 1
ATOM 798 C CA . GLN A 1 105 ? 25.661 10.780 -12.977 1.00 87.62 105 GLN A CA 1
ATOM 799 C C . GLN A 1 105 ? 25.049 12.032 -13.618 1.00 87.62 105 GLN A C 1
ATOM 801 O O . GLN A 1 105 ? 24.327 12.761 -12.944 1.00 87.62 105 GLN A O 1
ATOM 806 N N . ASP A 1 106 ? 25.250 12.235 -14.924 1.00 87.06 106 ASP A N 1
ATOM 807 C CA . ASP A 1 106 ? 24.629 13.334 -15.678 1.00 87.06 106 ASP A CA 1
ATOM 808 C C . ASP A 1 106 ? 23.094 13.216 -15.674 1.00 87.06 106 ASP A C 1
ATOM 810 O O . ASP A 1 106 ? 22.387 14.192 -15.423 1.00 87.06 106 ASP A O 1
ATOM 814 N N . CYS A 1 107 ? 22.555 12.007 -15.860 1.00 80.50 107 CYS A N 1
ATOM 815 C CA . CYS A 1 107 ? 21.117 11.758 -15.784 1.00 80.50 107 CYS A CA 1
ATOM 816 C C . CYS A 1 107 ? 20.573 12.040 -14.383 1.00 80.50 107 CYS A C 1
ATOM 818 O O . CYS A 1 107 ? 19.572 12.743 -14.255 1.00 80.50 107 CYS A O 1
ATOM 820 N N . LYS A 1 108 ? 21.241 11.573 -13.322 1.00 81.12 108 LYS A N 1
ATOM 821 C CA . LYS A 1 108 ? 20.856 11.877 -11.935 1.00 81.12 108 LYS A CA 1
ATOM 822 C C . LYS A 1 108 ? 20.909 13.367 -11.630 1.00 81.12 108 LYS A C 1
ATOM 824 O O . LYS A 1 108 ? 20.025 13.894 -10.958 1.00 81.12 108 LYS A O 1
ATOM 829 N N . GLU A 1 109 ? 21.925 14.068 -12.117 1.00 81.31 109 GLU A N 1
ATOM 830 C CA . GLU A 1 109 ? 22.071 15.505 -11.904 1.00 81.31 109 GLU A CA 1
ATOM 831 C C . GLU A 1 109 ? 21.014 16.314 -12.656 1.00 81.31 109 GLU A C 1
ATOM 833 O O . GLU A 1 109 ? 20.495 17.278 -12.091 1.00 81.31 109 GLU A O 1
ATOM 838 N N . LYS A 1 110 ? 20.651 15.917 -13.877 1.00 77.31 110 LYS A N 1
ATOM 839 C CA . LYS A 1 110 ? 19.602 16.571 -14.672 1.00 77.31 110 LYS A CA 1
ATOM 840 C C . LYS A 1 110 ? 18.207 16.320 -14.117 1.00 77.31 110 LYS A C 1
ATOM 842 O O . LYS A 1 110 ? 17.433 17.256 -13.942 1.00 77.31 110 LYS A O 1
ATOM 847 N N . THR A 1 111 ? 17.898 15.065 -13.820 1.00 72.38 111 THR A N 1
ATOM 848 C CA . THR A 1 111 ? 16.544 14.635 -13.440 1.00 72.38 111 THR A CA 1
ATOM 849 C C . THR A 1 111 ? 16.269 14.763 -11.944 1.00 72.38 111 THR A C 1
ATOM 851 O O . THR A 1 111 ? 15.112 14.787 -11.531 1.00 72.38 111 THR A O 1
ATOM 854 N N . LYS A 1 112 ? 17.324 14.824 -11.115 1.00 76.44 112 LYS A N 1
ATOM 855 C CA . LYS A 1 112 ? 17.258 14.705 -9.643 1.00 76.44 112 LYS A CA 1
ATOM 856 C C . LYS A 1 112 ? 16.573 13.416 -9.174 1.00 76.44 112 LYS A C 1
ATOM 858 O O . LYS A 1 112 ? 16.080 13.336 -8.050 1.00 76.44 112 LYS A O 1
ATOM 863 N N . ALA A 1 113 ? 16.560 12.416 -10.044 1.00 65.44 113 ALA A N 1
ATOM 864 C CA . ALA A 1 113 ? 15.860 11.160 -9.896 1.00 65.44 113 ALA A CA 1
ATOM 865 C C . ALA A 1 113 ? 16.853 9.995 -9.872 1.00 65.44 113 ALA A C 1
ATOM 867 O O . ALA A 1 113 ? 17.982 10.127 -10.339 1.00 65.44 113 ALA A O 1
ATOM 868 N N . VAL A 1 114 ? 16.442 8.866 -9.291 1.00 69.81 114 VAL A N 1
ATOM 869 C CA . VAL A 1 114 ? 17.320 7.694 -9.116 1.00 69.81 114 VAL A CA 1
ATOM 870 C C . VAL A 1 114 ? 17.030 6.616 -10.157 1.00 69.81 114 VAL A C 1
ATOM 872 O O . VAL A 1 114 ? 17.964 5.940 -10.564 1.00 69.81 114 VAL A O 1
ATOM 875 N N . GLY A 1 115 ? 15.769 6.479 -10.590 1.00 72.50 115 GLY A N 1
ATOM 876 C CA . GLY A 1 115 ? 15.378 5.460 -11.573 1.00 72.50 115 GLY A CA 1
ATOM 877 C C . GLY A 1 115 ? 15.516 4.023 -11.061 1.00 72.50 115 GLY A C 1
ATOM 878 O O . GLY A 1 115 ? 15.705 3.115 -11.847 1.00 72.50 115 GLY A O 1
ATOM 879 N N . PHE A 1 116 ? 15.463 3.799 -9.745 1.00 85.06 116 PHE A N 1
ATOM 880 C CA . PHE A 1 116 ? 15.623 2.475 -9.138 1.00 85.06 116 PHE A CA 1
ATOM 881 C C . PHE A 1 116 ? 14.810 2.387 -7.848 1.00 85.06 116 PHE A C 1
ATOM 883 O O . PHE A 1 116 ? 14.854 3.317 -7.035 1.00 85.06 116 PHE A O 1
ATOM 890 N N . ASN A 1 117 ? 14.096 1.279 -7.631 1.00 80.44 117 ASN A N 1
ATOM 891 C CA . ASN A 1 117 ? 13.317 1.068 -6.408 1.00 80.44 117 ASN A CA 1
ATOM 892 C C . ASN A 1 117 ? 13.339 -0.361 -5.847 1.00 80.44 117 ASN A C 1
ATOM 894 O O . ASN A 1 117 ? 13.134 -0.511 -4.642 1.00 80.44 117 A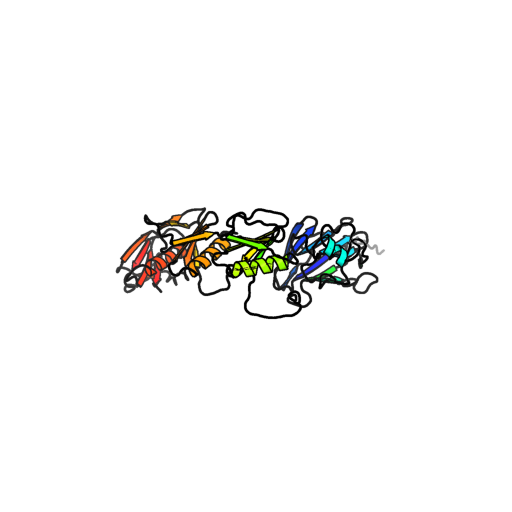SN A O 1
ATOM 898 N N . VAL A 1 118 ? 13.586 -1.395 -6.654 1.00 89.50 118 VAL A N 1
ATOM 899 C CA . VAL A 1 118 ? 13.581 -2.786 -6.184 1.00 89.50 118 VAL A CA 1
ATOM 900 C C . VAL A 1 118 ? 14.734 -3.586 -6.791 1.00 89.50 118 VAL A C 1
ATOM 902 O O . VAL A 1 118 ? 14.804 -3.708 -8.005 1.00 89.50 118 VAL A O 1
ATOM 905 N N . PRO A 1 119 ? 15.620 -4.202 -5.989 1.00 89.44 119 PRO A N 1
ATOM 906 C CA . PRO A 1 119 ? 16.619 -5.121 -6.524 1.00 89.44 119 PRO A CA 1
ATOM 907 C C . PRO A 1 119 ? 15.953 -6.274 -7.275 1.00 89.44 119 PRO A C 1
ATOM 909 O O . PRO A 1 119 ? 15.047 -6.911 -6.729 1.00 89.44 119 PRO A O 1
ATOM 912 N N . MET A 1 120 ? 16.409 -6.587 -8.483 1.00 96.44 120 MET A N 1
ATOM 913 C CA . MET A 1 120 ? 15.880 -7.701 -9.261 1.00 96.44 120 MET A CA 1
ATOM 914 C C . MET A 1 120 ? 16.955 -8.463 -10.028 1.00 96.44 120 MET A C 1
ATOM 916 O O . MET A 1 120 ? 17.989 -7.927 -10.411 1.00 96.44 120 MET A O 1
ATOM 920 N N . SER A 1 121 ? 16.706 -9.751 -10.243 1.00 95.94 121 SER A N 1
ATOM 921 C CA . SER A 1 121 ? 17.477 -10.572 -11.175 1.00 95.94 121 SER A CA 1
ATOM 922 C C . SER A 1 121 ? 16.550 -11.193 -12.203 1.00 95.94 121 SER A C 1
ATOM 924 O O . SER A 1 121 ? 15.446 -11.609 -11.854 1.00 95.94 121 SER A O 1
ATOM 926 N N . LEU A 1 122 ? 17.031 -11.321 -13.432 1.00 97.12 122 LEU A N 1
ATOM 927 C CA . LEU A 1 122 ? 16.351 -11.982 -14.538 1.00 97.12 122 LEU A CA 1
ATOM 928 C C . LEU A 1 122 ? 17.244 -13.112 -15.039 1.00 97.12 122 LEU A C 1
ATOM 930 O O . LEU A 1 122 ? 18.403 -12.887 -15.379 1.00 97.12 122 LEU A O 1
ATOM 934 N N . THR A 1 123 ? 16.722 -14.336 -15.086 1.00 96.00 123 THR A N 1
ATOM 935 C CA . THR A 1 123 ? 17.475 -15.519 -15.521 1.00 96.00 123 THR A CA 1
ATOM 936 C C . THR A 1 123 ? 16.729 -16.249 -16.640 1.00 96.00 123 THR A C 1
ATOM 938 O O . THR A 1 123 ? 15.632 -16.746 -16.389 1.00 96.00 123 THR A O 1
ATOM 941 N N . PRO A 1 124 ? 17.301 -16.372 -17.855 1.00 96.19 124 PRO A N 1
ATOM 942 C CA . PRO A 1 124 ? 16.755 -17.260 -18.876 1.00 96.19 124 PRO A CA 1
ATOM 943 C C . PRO A 1 124 ? 16.795 -18.712 -18.395 1.00 96.19 124 PRO A C 1
ATOM 945 O O . PRO A 1 124 ? 17.782 -19.150 -17.789 1.00 96.19 124 PRO A O 1
ATOM 948 N N . THR A 1 125 ? 15.740 -19.466 -18.678 1.00 94.38 125 THR A N 1
ATOM 949 C CA . THR A 1 125 ? 15.580 -20.853 -18.225 1.00 94.38 125 THR A CA 1
ATOM 950 C C . THR A 1 125 ? 15.710 -21.859 -19.364 1.00 94.38 125 THR A C 1
ATOM 952 O O . THR A 1 125 ? 16.274 -22.933 -19.154 1.00 94.38 125 THR A O 1
ATOM 955 N N . ARG A 1 126 ? 15.264 -21.522 -20.580 1.00 91.69 126 ARG A N 1
ATOM 956 C CA . ARG A 1 126 ? 15.208 -22.454 -21.718 1.00 91.69 126 ARG A CA 1
ATOM 957 C C . ARG A 1 126 ? 16.463 -22.415 -22.571 1.00 91.69 126 ARG A C 1
ATOM 959 O O . ARG A 1 126 ? 17.005 -23.460 -22.924 1.00 91.69 126 ARG A O 1
ATOM 966 N N . HIS A 1 127 ? 16.963 -21.220 -22.867 1.00 90.00 127 HIS A N 1
ATOM 967 C CA . HIS A 1 127 ? 18.123 -21.014 -23.736 1.00 90.00 127 HIS A CA 1
ATOM 968 C C . HIS A 1 127 ? 19.324 -20.423 -22.991 1.00 90.00 127 HIS A C 1
ATOM 970 O O . HIS A 1 127 ? 20.187 -19.784 -23.600 1.00 90.00 127 HIS A O 1
ATOM 976 N N . LYS A 1 128 ? 19.415 -20.680 -21.678 1.00 81.69 128 LYS A N 1
ATOM 977 C CA . LYS A 1 128 ? 20.516 -20.234 -20.813 1.00 81.69 128 LYS A CA 1
ATOM 978 C C . LYS A 1 128 ? 21.884 -20.564 -21.420 1.00 81.69 128 LYS A C 1
ATOM 980 O O . LYS A 1 128 ? 22.168 -21.712 -21.756 1.00 81.69 128 LYS A O 1
ATOM 985 N N . GLY A 1 129 ? 22.756 -19.558 -21.508 1.00 68.88 129 GLY A N 1
ATOM 986 C CA . GLY A 1 129 ? 24.143 -19.726 -21.956 1.00 68.88 129 GLY A CA 1
ATOM 987 C C . GLY A 1 129 ? 24.341 -19.709 -23.475 1.00 68.88 129 GLY A C 1
ATOM 988 O O . GLY A 1 129 ? 25.465 -19.901 -23.938 1.00 68.88 129 GLY A O 1
ATOM 989 N N . LYS A 1 130 ? 23.291 -19.455 -24.265 1.00 75.25 130 LYS A N 1
ATOM 990 C CA . LYS A 1 130 ? 23.427 -19.178 -25.702 1.00 75.25 130 LYS A CA 1
ATOM 991 C C . LYS A 1 130 ? 23.778 -17.706 -25.941 1.00 75.25 130 LYS A C 1
ATOM 993 O O . LYS A 1 130 ? 23.184 -16.838 -25.323 1.00 75.25 130 LYS A O 1
ATOM 998 N N . ALA A 1 131 ? 24.688 -17.441 -26.884 1.00 80.12 131 ALA A N 1
ATOM 999 C CA . ALA A 1 131 ? 25.067 -16.123 -27.428 1.00 80.12 131 ALA A CA 1
ATOM 1000 C C . ALA A 1 131 ? 24.716 -14.892 -26.549 1.00 80.12 131 ALA A C 1
ATOM 1002 O O . ALA A 1 131 ? 25.411 -14.621 -25.570 1.00 80.12 131 ALA A O 1
ATOM 1003 N N . ASN A 1 132 ? 23.661 -14.145 -26.905 1.00 90.56 132 ASN A N 1
ATOM 1004 C CA . ASN A 1 132 ? 23.228 -12.924 -26.216 1.00 90.56 132 ASN A CA 1
ATOM 1005 C C . ASN A 1 132 ? 22.118 -13.153 -25.164 1.00 90.56 132 ASN A C 1
ATOM 1007 O O . ASN A 1 132 ? 21.621 -12.193 -24.588 1.00 90.56 132 ASN A O 1
ATOM 1011 N N . CYS A 1 133 ? 21.755 -14.409 -24.887 1.00 94.00 133 CYS A N 1
ATOM 1012 C CA . CYS A 1 133 ? 20.717 -14.801 -23.934 1.00 94.00 133 CYS A CA 1
ATOM 1013 C C . CYS A 1 133 ? 21.339 -15.013 -22.545 1.00 94.00 133 CYS A C 1
ATOM 1015 O O . CYS A 1 133 ? 21.793 -16.108 -22.185 1.00 94.00 133 CYS A O 1
ATOM 1017 N N . LYS A 1 134 ? 21.439 -13.921 -21.786 1.00 93.56 134 LYS A N 1
ATOM 1018 C CA . LYS A 1 134 ? 22.195 -13.813 -20.532 1.00 93.56 134 LYS A CA 1
ATOM 1019 C C . LYS A 1 134 ? 21.298 -13.547 -19.325 1.00 93.56 134 LYS A C 1
ATOM 1021 O O . LYS A 1 134 ? 20.263 -12.897 -19.432 1.00 93.56 134 LYS A O 1
ATOM 1026 N N . ALA A 1 135 ? 21.719 -14.048 -18.168 1.00 94.50 135 ALA A N 1
ATOM 1027 C CA . ALA A 1 135 ? 21.145 -13.612 -16.902 1.00 94.50 135 ALA A CA 1
ATOM 1028 C C . ALA A 1 135 ? 21.632 -12.195 -16.582 1.00 94.50 135 ALA A C 1
ATOM 1030 O O . ALA A 1 135 ? 22.787 -11.887 -16.875 1.00 94.50 135 ALA A O 1
ATOM 1031 N N . LEU A 1 136 ? 20.762 -11.384 -15.986 1.00 96.25 136 LEU A N 1
ATOM 1032 C CA . LEU A 1 136 ? 21.019 -9.993 -15.621 1.00 96.25 136 LEU A CA 1
ATOM 1033 C C . LEU A 1 136 ? 20.763 -9.786 -14.128 1.00 96.25 136 LEU A C 1
ATOM 1035 O O . LEU A 1 136 ? 19.844 -10.392 -13.559 1.00 96.25 136 LEU A O 1
ATOM 1039 N N . LEU A 1 137 ? 21.550 -8.908 -13.511 1.00 95.00 137 LEU A N 1
ATOM 1040 C CA . LEU A 1 137 ? 21.394 -8.484 -12.126 1.00 95.00 137 LEU A CA 1
ATOM 1041 C C . LEU A 1 137 ? 21.323 -6.960 -12.031 1.00 95.00 137 LEU A C 1
ATOM 1043 O O . LEU A 1 137 ? 22.262 -6.249 -12.380 1.00 95.00 137 LEU A O 1
ATOM 1047 N N . ASP A 1 138 ? 20.224 -6.480 -11.467 1.00 96.06 138 ASP A N 1
ATOM 1048 C CA . ASP A 1 138 ? 20.001 -5.078 -11.159 1.00 96.06 138 ASP A CA 1
ATOM 1049 C C . ASP A 1 138 ? 19.725 -4.924 -9.661 1.00 96.06 138 ASP A C 1
ATOM 1051 O O . ASP A 1 138 ? 18.588 -4.918 -9.188 1.00 96.06 138 ASP A O 1
ATOM 1055 N N . ASP A 1 139 ? 20.802 -4.908 -8.878 1.00 90.06 139 ASP A N 1
ATOM 1056 C CA . ASP A 1 139 ? 20.765 -4.896 -7.415 1.00 90.06 139 ASP A CA 1
ATOM 1057 C C . ASP A 1 139 ? 20.978 -3.508 -6.800 1.00 90.06 139 ASP A C 1
ATOM 1059 O O . ASP A 1 139 ? 20.846 -3.338 -5.584 1.00 90.06 139 ASP A O 1
ATOM 1063 N N . LYS A 1 140 ? 21.281 -2.508 -7.631 1.00 85.25 140 LYS A N 1
ATOM 1064 C CA . LYS A 1 140 ? 21.616 -1.150 -7.207 1.00 85.25 140 LYS A CA 1
ATOM 1065 C C . LYS A 1 140 ? 21.382 -0.136 -8.334 1.00 85.25 140 LYS A C 1
ATOM 1067 O O . LYS A 1 140 ? 21.444 -0.499 -9.502 1.00 85.25 140 LYS A O 1
ATOM 1072 N N . PRO A 1 141 ? 21.230 1.163 -8.016 1.00 83.94 141 PRO A N 1
ATOM 1073 C CA . PRO A 1 141 ? 20.942 2.188 -9.020 1.00 83.94 141 PRO A CA 1
ATOM 1074 C C . PRO A 1 141 ? 21.931 2.264 -10.196 1.00 83.94 141 PRO A C 1
ATOM 1076 O O . PRO A 1 141 ? 21.523 2.570 -11.309 1.00 83.94 141 PRO A O 1
ATOM 1079 N N . ASP A 1 142 ? 23.216 1.987 -9.966 1.00 90.25 142 ASP A N 1
ATOM 1080 C CA . ASP A 1 142 ? 24.276 1.992 -10.981 1.00 90.25 142 ASP A CA 1
ATOM 1081 C C . ASP A 1 142 ? 24.657 0.572 -11.447 1.00 90.25 142 ASP A C 1
ATOM 1083 O O . ASP A 1 142 ? 25.822 0.312 -11.762 1.00 90.25 142 ASP A O 1
ATOM 1087 N N . ALA A 1 143 ? 23.709 -0.372 -11.428 1.00 93.12 143 ALA A N 1
ATOM 1088 C CA . ALA A 1 143 ? 23.960 -1.753 -11.818 1.00 93.12 143 ALA A CA 1
ATOM 1089 C C . ALA A 1 143 ? 24.549 -1.847 -13.241 1.00 93.12 143 ALA A C 1
ATOM 1091 O O . ALA A 1 143 ? 24.072 -1.182 -14.166 1.00 93.12 143 ALA A O 1
ATOM 1092 N N . PRO A 1 144 ? 25.591 -2.676 -13.445 1.00 93.19 144 PRO A N 1
ATOM 1093 C CA . PRO A 1 144 ? 26.275 -2.773 -14.731 1.00 93.19 144 PRO A CA 1
ATOM 1094 C C . PRO A 1 144 ? 25.395 -3.371 -15.835 1.00 93.19 144 PRO A C 1
ATOM 1096 O O . PRO A 1 144 ? 25.605 -3.034 -16.998 1.00 93.19 144 PRO A O 1
ATOM 1099 N N . ASP A 1 145 ? 24.413 -4.202 -15.477 1.00 94.94 145 ASP A N 1
ATOM 1100 C CA . ASP A 1 145 ? 23.516 -4.868 -16.429 1.00 94.94 145 ASP A CA 1
ATOM 1101 C C . ASP A 1 145 ? 22.296 -4.011 -16.817 1.00 94.94 145 ASP A C 1
ATOM 1103 O O . ASP A 1 145 ? 21.552 -4.393 -17.716 1.00 94.94 145 ASP A O 1
ATOM 1107 N N . ALA A 1 146 ? 22.083 -2.856 -16.173 1.00 95.69 146 ALA A N 1
ATOM 1108 C CA . ALA A 1 146 ? 20.957 -1.966 -16.455 1.00 95.69 146 ALA A CA 1
ATOM 1109 C C . ALA A 1 146 ? 21.379 -0.772 -17.315 1.00 95.69 146 ALA A C 1
ATOM 1111 O O . ALA A 1 146 ? 22.466 -0.217 -17.129 1.00 95.69 146 ALA A O 1
ATOM 1112 N N . TYR A 1 147 ? 20.517 -0.328 -18.228 1.00 93.69 147 TYR A N 1
ATOM 1113 C CA . TYR A 1 147 ? 20.655 0.957 -18.903 1.00 93.69 147 TYR A CA 1
ATOM 1114 C C . TYR A 1 147 ? 20.704 2.093 -17.885 1.00 93.69 147 TYR A C 1
ATOM 1116 O O . TYR A 1 147 ? 19.811 2.233 -17.050 1.00 93.69 147 TYR A O 1
ATOM 1124 N N . LEU A 1 148 ? 21.741 2.929 -17.964 1.00 92.38 148 LEU A N 1
ATOM 1125 C CA . LEU A 1 148 ? 21.926 4.042 -17.025 1.00 92.38 148 LEU A CA 1
ATOM 1126 C C . LEU A 1 148 ? 21.689 5.420 -17.660 1.00 92.38 148 LEU A C 1
ATOM 1128 O O . LEU A 1 148 ? 21.564 6.416 -16.948 1.00 92.38 148 LEU A O 1
ATOM 1132 N N . PHE A 1 149 ? 21.658 5.489 -18.992 1.00 90.44 149 PHE A N 1
ATOM 1133 C CA . PHE A 1 149 ? 21.385 6.691 -19.781 1.00 90.44 149 PHE A CA 1
ATOM 1134 C C . PHE A 1 149 ? 20.869 6.309 -21.187 1.00 90.44 149 PHE A C 1
ATOM 1136 O O . PHE A 1 149 ? 21.127 5.194 -21.630 1.00 90.44 149 PHE A O 1
ATOM 1143 N N . PRO A 1 150 ? 20.172 7.199 -21.923 1.00 88.00 150 PRO A N 1
ATOM 1144 C CA . PRO A 1 150 ? 19.499 6.857 -23.188 1.00 88.00 150 PRO A CA 1
ATOM 1145 C C . PRO A 1 150 ? 20.369 6.252 -24.299 1.00 88.00 150 PRO A C 1
ATOM 1147 O O . PRO A 1 150 ? 19.874 5.470 -25.101 1.00 88.00 150 PRO A O 1
ATOM 1150 N N . ALA A 1 151 ? 21.643 6.639 -24.377 1.00 87.75 151 ALA A N 1
ATOM 1151 C CA . ALA A 1 151 ? 22.581 6.152 -25.394 1.00 87.75 151 ALA A CA 1
ATOM 1152 C C . ALA A 1 151 ? 23.444 4.969 -24.918 1.00 87.75 151 ALA A C 1
ATOM 1154 O O . ALA A 1 151 ? 24.381 4.579 -25.613 1.00 87.75 151 ALA A O 1
ATOM 1155 N N . ASP A 1 152 ? 23.181 4.442 -23.721 1.00 90.81 152 ASP A N 1
ATOM 1156 C CA . ASP A 1 152 ? 23.836 3.237 -23.217 1.00 90.81 152 ASP A CA 1
ATOM 1157 C C . ASP A 1 152 ? 23.431 2.038 -24.106 1.00 90.81 152 ASP A C 1
ATOM 1159 O O . ASP A 1 152 ? 22.477 2.132 -24.879 1.00 90.81 152 ASP A O 1
ATOM 1163 N N . THR A 1 153 ?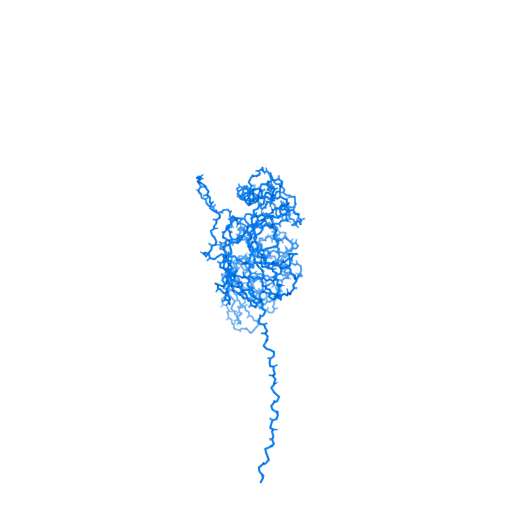 24.180 0.934 -24.093 1.00 88.44 153 THR A N 1
ATOM 1164 C CA . THR A 1 153 ? 23.949 -0.213 -24.999 1.00 88.44 153 THR A CA 1
ATOM 1165 C C . THR A 1 153 ? 24.072 -1.529 -24.243 1.00 88.44 153 THR A C 1
ATOM 1167 O O . THR A 1 153 ? 25.160 -2.102 -24.157 1.00 88.44 153 THR A O 1
ATOM 1170 N N . LYS A 1 154 ? 22.950 -2.000 -23.688 1.00 92.31 154 LYS A N 1
ATOM 1171 C CA . LYS A 1 154 ? 22.867 -3.191 -22.823 1.00 92.31 154 LYS A CA 1
ATOM 1172 C C . LYS A 1 154 ? 21.695 -4.116 -23.179 1.00 92.31 154 LYS A C 1
ATOM 1174 O O . LYS A 1 154 ? 21.201 -4.850 -22.334 1.00 92.31 154 LYS A O 1
ATOM 1179 N N . THR A 1 155 ? 21.248 -4.097 -24.439 1.00 93.00 155 THR A N 1
ATOM 1180 C CA . THR A 1 155 ? 20.184 -5.001 -24.895 1.00 93.00 155 THR A CA 1
ATOM 1181 C C . THR A 1 155 ? 20.689 -6.430 -25.016 1.00 93.00 155 THR A C 1
ATOM 1183 O O . THR A 1 155 ? 21.745 -6.702 -25.601 1.00 93.00 155 THR A O 1
ATOM 1186 N N . HIS A 1 156 ? 19.857 -7.354 -24.564 1.00 95.00 156 HIS A N 1
ATOM 1187 C CA . HIS A 1 156 ? 20.042 -8.784 -24.711 1.00 95.00 156 HIS A CA 1
ATOM 1188 C C . HIS A 1 156 ? 18.911 -9.392 -25.532 1.00 95.00 156 HIS A C 1
ATOM 1190 O O . HIS A 1 156 ? 17.869 -8.772 -25.750 1.00 95.00 156 HIS A O 1
ATOM 1196 N N . ASP A 1 157 ? 19.120 -10.610 -26.024 1.00 94.94 157 ASP A N 1
ATOM 1197 C CA . ASP A 1 157 ? 18.084 -11.318 -26.762 1.00 94.94 157 ASP A CA 1
ATOM 1198 C C . ASP A 1 157 ? 18.185 -12.833 -26.598 1.00 94.94 157 ASP A C 1
ATOM 1200 O O . ASP A 1 157 ? 19.266 -13.428 -26.569 1.00 94.94 157 ASP A O 1
ATOM 1204 N N . CYS A 1 158 ? 17.017 -13.459 -26.530 1.00 95.25 158 CYS A N 1
ATOM 1205 C CA . CYS A 1 158 ? 16.840 -14.900 -26.500 1.00 95.25 158 CYS A CA 1
ATOM 1206 C C . CYS A 1 158 ? 15.944 -15.343 -27.671 1.00 95.25 158 CYS A C 1
ATOM 1208 O O . CYS A 1 158 ? 15.259 -14.520 -28.293 1.00 95.25 158 CYS A O 1
ATOM 1210 N N . PRO A 1 159 ? 15.921 -16.644 -28.012 1.00 94.25 159 PRO A N 1
ATOM 1211 C CA . PRO A 1 159 ? 14.875 -17.194 -28.871 1.00 94.25 159 PRO A CA 1
ATOM 1212 C C . PRO A 1 159 ? 13.464 -16.827 -28.376 1.00 94.25 159 PRO A C 1
ATOM 1214 O O . PRO A 1 159 ? 13.248 -16.582 -27.192 1.00 94.25 159 PRO A O 1
ATOM 1217 N N . ALA A 1 160 ? 12.508 -16.749 -29.303 1.00 92.19 160 ALA A N 1
ATOM 1218 C CA . ALA A 1 160 ? 11.164 -16.210 -29.063 1.00 92.19 160 ALA A CA 1
ATOM 1219 C C . ALA A 1 160 ? 10.312 -16.995 -28.043 1.00 92.19 160 ALA A C 1
ATOM 1221 O O . ALA A 1 160 ? 9.322 -16.464 -27.550 1.00 92.19 160 ALA A O 1
ATOM 1222 N N . ASP A 1 161 ? 10.684 -18.238 -27.747 1.00 92.19 161 ASP A N 1
ATOM 1223 C CA . ASP A 1 161 ? 10.016 -19.148 -26.813 1.00 92.19 161 ASP A CA 1
ATOM 1224 C C . ASP A 1 161 ? 10.659 -19.148 -25.413 1.00 92.19 161 ASP A C 1
ATOM 1226 O O . ASP A 1 161 ? 10.428 -20.070 -24.632 1.00 92.19 161 ASP A O 1
ATOM 1230 N N . GLU A 1 162 ? 11.520 -18.173 -25.102 1.00 94.19 162 GLU A N 1
ATOM 1231 C CA . GLU A 1 162 ? 12.230 -18.103 -23.821 1.00 94.19 162 GLU A CA 1
ATOM 1232 C C . GLU A 1 162 ? 11.293 -17.882 -22.626 1.00 94.19 162 GLU A C 1
ATOM 1234 O O . GLU A 1 162 ? 10.289 -17.176 -22.713 1.00 94.19 162 GLU A O 1
ATOM 1239 N N . VAL A 1 163 ? 11.670 -18.446 -21.476 1.00 94.56 163 VAL A N 1
ATOM 1240 C CA . VAL A 1 163 ? 10.987 -18.208 -20.204 1.00 94.56 163 VAL A CA 1
ATOM 1241 C C . VAL A 1 163 ? 11.984 -17.645 -19.206 1.00 94.56 163 VAL A C 1
ATOM 1243 O O . VAL A 1 163 ? 13.006 -18.270 -18.917 1.00 94.56 163 VAL A O 1
ATOM 1246 N N . PHE A 1 164 ? 11.678 -16.481 -18.650 1.00 96.81 164 PHE A N 1
ATOM 1247 C CA . PHE A 1 164 ? 12.522 -15.831 -17.660 1.00 96.81 164 PHE A CA 1
ATOM 1248 C C . PHE A 1 164 ? 12.035 -16.095 -16.242 1.00 96.81 164 PHE A C 1
ATOM 1250 O O . PHE A 1 164 ? 10.868 -15.871 -15.928 1.00 96.81 164 PHE A O 1
ATOM 1257 N N . ASP A 1 165 ? 12.958 -16.492 -15.371 1.00 96.12 165 ASP A N 1
ATOM 1258 C CA . ASP A 1 165 ? 12.767 -16.456 -13.927 1.00 96.12 165 ASP A CA 1
ATOM 1259 C C . ASP A 1 165 ? 13.215 -15.087 -13.402 1.00 96.12 165 ASP A C 1
ATOM 1261 O O . ASP A 1 165 ? 14.397 -14.731 -13.464 1.00 96.12 165 ASP A O 1
ATOM 1265 N N . ILE A 1 166 ? 12.254 -14.301 -12.929 1.00 98.12 166 ILE A N 1
ATOM 1266 C CA . ILE A 1 166 ? 12.459 -12.993 -12.317 1.00 98.12 166 ILE A CA 1
ATOM 1267 C C . ILE A 1 166 ? 12.392 -13.158 -10.808 1.00 98.12 166 ILE A C 1
ATOM 1269 O O . ILE A 1 166 ? 11.424 -13.698 -10.269 1.00 98.12 166 ILE A O 1
ATOM 1273 N N . VAL A 1 167 ? 13.395 -12.646 -10.105 1.00 94.56 167 VAL A N 1
ATOM 1274 C CA . VAL A 1 167 ? 13.422 -12.647 -8.642 1.00 94.56 167 VAL A CA 1
ATOM 1275 C C . VAL A 1 167 ? 13.562 -11.219 -8.149 1.00 94.56 167 VAL A C 1
ATOM 1277 O O . VAL A 1 167 ? 14.598 -10.594 -8.352 1.00 94.56 167 VAL A O 1
ATOM 1280 N N . PHE A 1 168 ? 12.537 -10.726 -7.457 1.00 93.88 168 PHE A N 1
ATOM 1281 C CA . PHE A 1 168 ? 12.621 -9.485 -6.691 1.00 93.88 168 PHE A CA 1
ATOM 1282 C C . PHE A 1 168 ? 13.309 -9.759 -5.353 1.00 93.88 168 PHE A C 1
ATOM 1284 O O . PHE A 1 168 ? 12.995 -10.743 -4.680 1.00 93.88 168 PHE A O 1
ATOM 1291 N N . CYS A 1 169 ? 14.235 -8.884 -4.963 1.00 90.12 169 CYS A N 1
ATOM 1292 C CA . CYS A 1 169 ? 15.122 -9.032 -3.810 1.00 90.12 169 CYS A CA 1
ATOM 1293 C C . CYS A 1 169 ? 15.925 -10.357 -3.822 1.00 90.12 169 CYS A C 1
ATOM 1295 O O . CYS A 1 169 ? 15.817 -11.160 -2.890 1.00 90.12 169 CYS A O 1
ATOM 1297 N N . PRO A 1 170 ? 16.747 -10.622 -4.861 1.00 84.31 170 PRO A N 1
ATOM 1298 C CA . PRO A 1 170 ? 17.411 -11.917 -5.053 1.00 84.31 170 PRO A CA 1
ATOM 1299 C C . PRO A 1 170 ? 18.391 -12.310 -3.933 1.00 84.31 170 PRO A C 1
ATOM 1301 O O . PRO A 1 170 ? 18.587 -13.502 -3.700 1.00 84.31 170 PRO A O 1
ATOM 1304 N N . GLY A 1 171 ? 18.940 -11.343 -3.189 1.00 76.06 171 GLY A N 1
ATOM 1305 C CA . GLY A 1 171 ? 19.807 -11.574 -2.025 1.00 76.06 171 GLY A CA 1
ATOM 1306 C C . GLY A 1 171 ? 19.089 -11.966 -0.720 1.00 76.06 171 GLY A C 1
ATOM 1307 O O . GLY A 1 171 ? 19.745 -12.057 0.315 1.00 76.06 171 GLY A O 1
ATOM 1308 N N . GLY A 1 172 ? 17.764 -12.179 -0.734 1.00 63.09 172 GLY A N 1
ATOM 1309 C CA . GLY A 1 172 ? 16.934 -12.117 0.480 1.00 63.09 172 GLY A CA 1
ATOM 1310 C C . GLY A 1 172 ? 16.603 -10.662 0.825 1.00 63.09 172 GLY A C 1
ATOM 1311 O O . GLY A 1 172 ? 17.055 -9.779 0.097 1.00 63.09 172 GLY A O 1
ATOM 1312 N N . SER A 1 173 ? 15.779 -10.421 1.865 1.00 52.53 173 SER A N 1
ATOM 1313 C CA . SER A 1 173 ? 15.288 -9.088 2.286 1.00 52.53 173 SER A CA 1
ATOM 1314 C C . SER A 1 173 ? 16.251 -7.984 1.863 1.00 52.53 173 SER A C 1
ATOM 1316 O O . SER A 1 173 ? 17.361 -7.929 2.395 1.00 52.53 173 SER A O 1
ATOM 1318 N N . ALA A 1 174 ? 15.854 -7.187 0.861 1.00 42.72 174 ALA A N 1
ATOM 1319 C CA . ALA A 1 174 ? 16.750 -6.232 0.219 1.00 42.72 174 ALA A CA 1
ATOM 1320 C C . ALA A 1 174 ? 17.514 -5.421 1.278 1.00 42.72 174 ALA A C 1
ATOM 1322 O O . ALA A 1 174 ? 16.891 -4.964 2.246 1.00 42.72 174 ALA A O 1
ATOM 1323 N N . PRO A 1 175 ? 18.835 -5.232 1.119 1.00 34.50 175 PRO A N 1
ATOM 1324 C CA . PRO A 1 175 ? 19.578 -4.337 1.982 1.00 34.50 175 PRO A CA 1
ATOM 1325 C C . PRO A 1 175 ? 18.901 -2.966 1.964 1.00 34.50 175 PRO A C 1
ATOM 1327 O O . PRO A 1 175 ? 18.610 -2.417 0.899 1.00 34.50 175 PRO A O 1
ATOM 1330 N N . ALA A 1 176 ? 18.655 -2.405 3.147 1.00 41.19 176 ALA A N 1
ATOM 1331 C CA . ALA A 1 176 ? 18.435 -0.973 3.265 1.00 41.19 176 ALA A CA 1
ATOM 1332 C C . ALA A 1 176 ? 19.609 -0.240 2.576 1.00 41.19 176 ALA A C 1
ATOM 1334 O O . ALA A 1 176 ? 20.745 -0.715 2.697 1.00 41.19 176 ALA A O 1
ATOM 1335 N N . PRO A 1 177 ? 19.386 0.886 1.869 1.00 34.91 177 PRO A N 1
ATOM 1336 C CA . PRO A 1 177 ? 20.477 1.624 1.242 1.00 34.91 177 PRO A CA 1
ATOM 1337 C C . PRO A 1 177 ? 21.554 1.954 2.282 1.00 34.91 177 PRO A C 1
ATOM 1339 O O . PRO A 1 177 ? 21.260 2.543 3.324 1.00 34.91 177 PRO A O 1
ATOM 1342 N N . ALA A 1 178 ? 22.788 1.523 2.016 1.00 30.69 178 ALA A N 1
ATOM 1343 C CA . ALA A 1 178 ? 23.914 1.659 2.927 1.00 30.69 178 ALA A CA 1
ATOM 1344 C C . ALA A 1 178 ? 24.230 3.137 3.209 1.00 30.69 178 ALA A C 1
ATOM 1346 O O . ALA A 1 178 ? 24.515 3.926 2.308 1.00 30.69 178 ALA A O 1
ATOM 1347 N N . SER A 1 179 ? 24.196 3.489 4.491 1.00 31.50 179 SER A N 1
ATOM 1348 C CA . SER A 1 179 ? 24.608 4.767 5.063 1.00 31.50 179 SER A CA 1
ATOM 1349 C C . SER A 1 179 ? 26.136 4.895 5.120 1.00 31.50 179 SER A C 1
ATOM 1351 O O . SER A 1 179 ? 26.803 4.039 5.703 1.00 31.50 179 SER A O 1
ATOM 1353 N N . GLY A 1 180 ? 26.683 5.998 4.595 1.00 25.45 180 GLY A N 1
ATOM 1354 C CA . GLY A 1 180 ? 28.011 6.500 4.978 1.00 25.45 180 GLY A CA 1
ATOM 1355 C C . GLY A 1 180 ? 28.018 7.037 6.423 1.00 25.45 180 GLY A C 1
ATOM 1356 O O . GLY A 1 180 ? 26.950 7.323 6.971 1.00 25.45 180 GLY A O 1
ATOM 1357 N N . PRO A 1 181 ? 29.188 7.144 7.082 1.00 30.47 181 PRO A N 1
ATOM 1358 C CA . PRO A 1 181 ? 29.269 7.211 8.537 1.00 30.47 181 PRO A CA 1
ATOM 1359 C C . PRO A 1 181 ? 29.000 8.622 9.077 1.00 30.47 181 PRO A C 1
ATOM 1361 O O . PRO A 1 181 ? 29.630 9.584 8.649 1.00 30.47 181 PRO A O 1
ATOM 1364 N N . SER A 1 182 ? 28.148 8.741 10.098 1.00 27.92 182 SER A N 1
ATOM 1365 C CA . SER A 1 182 ? 28.599 8.962 11.484 1.00 27.92 182 SER A CA 1
ATOM 1366 C C . SER A 1 182 ? 27.463 9.448 12.400 1.00 27.92 182 SER A C 1
ATOM 1368 O O . SER A 1 182 ? 26.910 10.528 12.217 1.00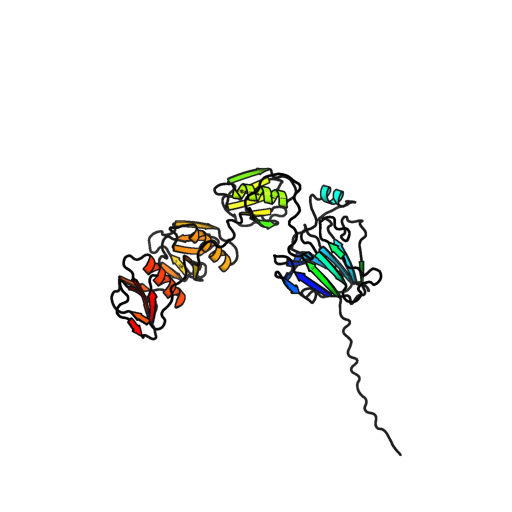 27.92 182 SER A O 1
ATOM 1370 N N . ASN A 1 183 ? 27.257 8.644 13.446 1.00 25.23 183 ASN A N 1
ATOM 1371 C CA . ASN A 1 183 ? 26.764 8.941 14.792 1.00 25.23 183 ASN A CA 1
ATOM 1372 C C . ASN A 1 183 ? 25.258 9.099 15.098 1.00 25.23 183 ASN A C 1
ATOM 1374 O O . ASN A 1 183 ? 24.562 9.984 14.617 1.00 25.23 183 ASN A O 1
ATOM 1378 N N . ALA A 1 184 ? 24.882 8.275 16.090 1.00 24.38 184 ALA A N 1
ATOM 1379 C CA . ALA A 1 184 ? 23.702 8.257 16.958 1.00 24.38 184 ALA A CA 1
ATOM 1380 C C . ALA A 1 184 ? 22.428 7.554 16.441 1.00 24.38 184 ALA A C 1
ATOM 1382 O O . ALA A 1 184 ? 21.533 8.150 15.852 1.00 24.38 184 ALA A O 1
ATOM 1383 N N . ALA A 1 185 ? 22.309 6.272 16.801 1.00 24.50 185 ALA A N 1
ATOM 1384 C CA . ALA A 1 185 ? 21.033 5.628 17.129 1.00 24.50 185 ALA A CA 1
ATOM 1385 C C . ALA A 1 185 ? 20.604 6.079 18.557 1.00 24.50 185 ALA A C 1
ATOM 1387 O O . ALA A 1 185 ? 21.503 6.375 19.350 1.00 24.50 185 ALA A O 1
ATOM 1388 N N . PRO A 1 186 ? 19.301 6.102 18.937 1.00 33.78 186 PRO A N 1
ATOM 1389 C CA . PRO A 1 186 ? 18.357 5.038 18.599 1.00 33.78 186 PRO A CA 1
ATOM 1390 C C . PRO A 1 186 ? 16.918 5.449 18.215 1.00 33.78 186 PRO A C 1
ATOM 1392 O O . PRO A 1 186 ? 16.429 6.535 18.506 1.00 33.78 186 PRO A O 1
ATOM 1395 N N . THR A 1 187 ? 16.225 4.437 17.683 1.00 27.61 187 THR A N 1
ATOM 1396 C CA . THR A 1 187 ? 14.768 4.216 17.571 1.00 27.61 187 THR A CA 1
ATOM 1397 C C . THR A 1 187 ? 14.064 4.594 16.262 1.00 27.61 187 THR A C 1
ATOM 1399 O O . THR A 1 187 ? 14.274 5.638 15.654 1.00 27.61 187 THR A O 1
ATOM 1402 N N . ALA A 1 188 ? 13.260 3.634 15.801 1.00 37.41 188 ALA A N 1
ATOM 1403 C CA . ALA A 1 188 ? 12.659 3.530 14.483 1.00 37.41 188 ALA A CA 1
ATOM 1404 C C . ALA A 1 188 ? 11.591 4.603 14.226 1.00 37.41 188 ALA A C 1
ATOM 1406 O O . ALA A 1 188 ? 10.514 4.561 14.811 1.00 37.41 188 ALA A O 1
ATOM 1407 N N . ASN A 1 189 ? 11.858 5.496 13.275 1.00 44.31 189 ASN A N 1
ATOM 1408 C CA . ASN A 1 189 ? 10.832 6.302 12.619 1.00 44.31 189 ASN A CA 1
ATOM 1409 C C . ASN A 1 189 ? 10.581 5.726 11.225 1.00 44.31 189 ASN A C 1
ATOM 1411 O O . ASN A 1 189 ? 11.053 6.253 10.221 1.00 44.31 189 ASN A O 1
ATOM 1415 N N . THR A 1 190 ? 9.855 4.613 11.150 1.00 62.88 190 THR A N 1
ATOM 1416 C CA . THR A 1 190 ? 9.161 4.276 9.906 1.00 62.88 190 THR A CA 1
ATOM 1417 C C . THR A 1 190 ? 8.045 5.311 9.723 1.00 62.88 190 THR A C 1
ATOM 1419 O O . THR A 1 190 ? 7.460 5.763 10.697 1.00 62.88 190 THR A O 1
ATOM 1422 N N . CYS A 1 191 ? 7.762 5.762 8.509 1.00 73.88 191 CYS A N 1
ATOM 1423 C CA . CYS A 1 191 ? 6.553 6.524 8.186 1.00 73.88 191 CYS A CA 1
ATOM 1424 C C . CYS A 1 191 ? 5.910 5.845 6.987 1.00 73.88 191 CYS A C 1
ATOM 1426 O O . CYS A 1 191 ? 6.625 5.444 6.072 1.00 73.88 191 CYS A O 1
ATOM 1428 N N . SER A 1 192 ? 4.585 5.719 6.967 1.00 76.69 192 SER A N 1
ATOM 1429 C CA . SER A 1 192 ? 3.884 5.255 5.766 1.00 76.69 192 SER A CA 1
ATOM 1430 C C . SER A 1 192 ? 3.624 6.442 4.851 1.00 76.69 192 SER A C 1
ATOM 1432 O O . SER A 1 192 ? 3.103 7.463 5.311 1.00 76.69 192 SER A O 1
ATOM 1434 N N . THR A 1 193 ? 3.975 6.316 3.576 1.00 77.50 193 THR A N 1
ATOM 1435 C CA . THR A 1 193 ? 3.966 7.420 2.611 1.00 77.50 193 THR A CA 1
ATOM 1436 C C . THR A 1 193 ? 3.072 7.124 1.409 1.00 77.50 193 THR A C 1
ATOM 1438 O O . THR A 1 193 ? 2.775 5.975 1.091 1.00 77.50 193 THR A O 1
ATOM 1441 N N . GLN A 1 194 ? 2.604 8.187 0.762 1.00 63.31 194 GLN A N 1
ATOM 1442 C CA . GLN A 1 194 ? 1.811 8.189 -0.459 1.00 63.31 194 GLN A CA 1
ATOM 1443 C C . GLN A 1 194 ? 2.482 9.137 -1.455 1.00 63.31 194 GLN A C 1
ATOM 1445 O O . GLN A 1 194 ? 2.648 10.328 -1.176 1.00 63.31 194 GLN A O 1
ATOM 1450 N N . MET A 1 195 ? 2.901 8.587 -2.592 1.00 64.56 195 MET A N 1
ATOM 1451 C CA . MET A 1 195 ? 3.503 9.349 -3.686 1.00 64.56 195 MET A CA 1
ATOM 1452 C C . MET A 1 195 ? 2.419 10.073 -4.485 1.00 64.56 195 MET A C 1
ATOM 1454 O O . MET A 1 195 ? 1.298 9.582 -4.586 1.00 64.56 195 MET A O 1
ATOM 1458 N N . ASP A 1 196 ? 2.773 11.227 -5.046 1.00 61.12 196 ASP A N 1
ATOM 1459 C CA . ASP A 1 196 ? 1.908 12.094 -5.856 1.00 61.12 196 ASP A CA 1
ATOM 1460 C C . ASP A 1 196 ? 0.615 12.511 -5.151 1.00 61.12 196 ASP A C 1
ATOM 1462 O O . ASP A 1 196 ? -0.448 12.675 -5.755 1.00 61.12 196 ASP A O 1
ATOM 1466 N N . VAL A 1 197 ? 0.720 12.697 -3.839 1.00 66.88 197 VAL A N 1
ATOM 1467 C CA . VAL A 1 197 ? -0.390 13.056 -2.967 1.00 66.88 197 VAL A CA 1
ATOM 1468 C C . VAL A 1 197 ? 0.004 14.253 -2.121 1.00 66.88 197 VAL A C 1
ATOM 1470 O O . VAL A 1 197 ? 1.041 14.254 -1.454 1.00 66.88 197 VAL A O 1
ATOM 1473 N N . ASP A 1 198 ? -0.871 15.250 -2.110 1.00 82.25 198 ASP A N 1
ATOM 1474 C CA . ASP A 1 198 ? -0.909 16.322 -1.125 1.00 82.25 198 ASP A CA 1
ATOM 1475 C C . ASP A 1 198 ? -1.903 15.981 -0.012 1.00 82.25 198 ASP A C 1
ATOM 1477 O O . ASP A 1 198 ? -2.989 15.457 -0.276 1.00 82.25 198 ASP A O 1
ATOM 1481 N N . TYR A 1 199 ? -1.569 16.333 1.225 1.00 83.81 199 TYR A N 1
ATOM 1482 C CA . TYR A 1 199 ? -2.534 16.408 2.317 1.00 83.81 199 TYR A CA 1
ATOM 1483 C C . TYR A 1 199 ? -2.819 17.890 2.562 1.00 83.81 199 TYR A C 1
ATOM 1485 O O . TYR A 1 199 ? -2.134 18.480 3.381 1.00 83.81 199 TYR A O 1
ATOM 1493 N N . PRO A 1 200 ? -3.777 18.525 1.872 1.00 69.94 200 PRO A N 1
ATOM 1494 C CA . PRO A 1 200 ? -3.970 19.968 1.945 1.00 69.94 200 PRO A CA 1
ATOM 1495 C C . PRO A 1 200 ? -4.387 20.449 3.345 1.00 69.94 200 PRO A C 1
ATOM 1497 O O . PRO A 1 200 ? -5.228 19.836 4.012 1.00 69.94 200 PRO A O 1
ATOM 1500 N N . GLY A 1 201 ? -3.840 21.602 3.745 1.00 80.62 201 GLY A N 1
ATOM 1501 C CA . GLY A 1 201 ? -4.161 22.303 4.991 1.00 80.62 201 GLY A CA 1
ATOM 1502 C C . GLY A 1 201 ? -3.609 21.639 6.256 1.00 80.62 201 GLY A C 1
ATOM 1503 O O . GLY A 1 201 ? -2.814 20.707 6.205 1.00 80.62 201 GLY A O 1
ATOM 1504 N N . ASN A 1 202 ? -4.067 22.113 7.420 1.00 74.38 202 ASN A N 1
ATOM 1505 C CA . ASN A 1 202 ? -3.647 21.646 8.752 1.00 74.38 202 ASN A CA 1
ATOM 1506 C C . ASN A 1 202 ? -2.151 21.821 9.062 1.00 74.38 202 ASN A C 1
ATOM 1508 O O . ASN A 1 202 ? -1.649 21.174 9.978 1.00 74.38 202 ASN A O 1
ATOM 1512 N N . ASP A 1 203 ? -1.441 22.680 8.330 1.00 87.50 203 ASP A N 1
ATOM 1513 C CA . ASP A 1 203 ? -0.024 22.948 8.548 1.00 87.50 203 ASP A CA 1
ATOM 1514 C C . ASP A 1 203 ? 0.218 23.564 9.931 1.00 87.50 203 ASP A C 1
ATOM 1516 O O . ASP A 1 203 ? -0.284 24.635 10.262 1.00 87.50 203 ASP A O 1
ATOM 1520 N N . ILE A 1 204 ? 1.013 22.878 10.745 1.00 80.38 204 ILE A N 1
ATOM 1521 C CA . ILE A 1 204 ? 1.449 23.340 12.072 1.00 80.38 204 ILE A CA 1
ATOM 1522 C C . ILE A 1 204 ? 2.886 23.859 12.063 1.00 80.38 204 ILE A C 1
ATOM 1524 O O . ILE A 1 204 ? 3.397 24.329 13.076 1.00 80.38 204 ILE A O 1
ATOM 1528 N N . GLY A 1 205 ? 3.550 23.769 10.914 1.00 85.75 205 GLY A N 1
ATOM 1529 C CA . GLY A 1 205 ? 4.888 24.285 10.696 1.00 85.75 205 GLY A CA 1
ATOM 1530 C C . GLY A 1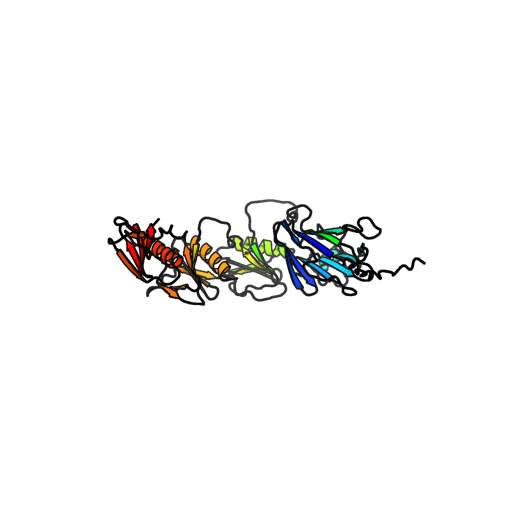 205 ? 5.494 23.723 9.420 1.00 85.75 205 GLY A C 1
ATOM 1531 O O . GLY A 1 205 ? 5.002 22.749 8.846 1.00 85.75 205 GLY A O 1
ATOM 1532 N N . SER A 1 206 ? 6.601 24.319 8.993 1.00 92.12 206 SER A N 1
ATOM 1533 C CA . SER A 1 206 ? 7.396 23.794 7.890 1.00 92.12 206 SER A CA 1
ATOM 1534 C C . SER A 1 206 ? 8.886 23.893 8.182 1.00 92.12 206 SER A C 1
ATOM 1536 O O . SER A 1 206 ? 9.321 24.732 8.972 1.00 92.12 206 SER A O 1
ATOM 1538 N N . ILE A 1 207 ? 9.664 23.001 7.573 1.00 83.00 207 ILE A N 1
ATOM 1539 C CA . ILE A 1 207 ? 11.127 23.063 7.582 1.00 83.00 207 ILE A CA 1
ATOM 1540 C C . ILE A 1 207 ? 11.668 22.839 6.166 1.00 83.00 207 ILE A C 1
ATOM 1542 O O . ILE A 1 207 ? 11.061 22.081 5.403 1.00 83.00 207 ILE A O 1
ATOM 1546 N N . PRO A 1 208 ? 12.809 23.449 5.803 1.00 76.69 208 PRO A N 1
ATOM 1547 C CA . PRO A 1 208 ? 13.515 23.066 4.591 1.00 76.69 208 PRO A CA 1
ATOM 1548 C C . PRO A 1 208 ? 14.007 21.621 4.720 1.00 76.69 208 PRO A C 1
ATOM 1550 O O . PRO A 1 208 ? 14.440 21.193 5.792 1.00 76.69 208 PRO A O 1
ATOM 1553 N N . VAL A 1 209 ? 13.949 20.882 3.619 1.00 72.06 209 VAL A N 1
ATOM 1554 C CA . VAL A 1 209 ? 14.485 19.523 3.506 1.00 72.06 209 VAL A CA 1
ATOM 1555 C C . VAL A 1 209 ? 15.403 19.430 2.294 1.00 72.06 209 VAL A C 1
ATOM 1557 O O . VAL A 1 209 ? 15.204 20.105 1.286 1.00 72.06 209 VAL A O 1
ATOM 1560 N N . THR A 1 210 ? 16.445 18.617 2.399 1.00 67.00 210 THR A N 1
ATOM 1561 C CA . THR A 1 210 ? 17.524 18.527 1.408 1.00 67.00 210 THR A CA 1
ATOM 1562 C C . THR A 1 210 ? 17.812 17.075 1.041 1.00 67.00 210 THR A C 1
ATOM 1564 O O . THR A 1 210 ? 17.392 16.151 1.734 1.00 67.00 210 THR A O 1
ATOM 1567 N N . GLY A 1 211 ? 18.540 16.868 -0.057 1.00 52.84 211 GLY A N 1
ATOM 1568 C CA . GLY A 1 211 ? 18.843 15.532 -0.576 1.00 52.84 211 GLY A CA 1
ATOM 1569 C C . GLY A 1 211 ? 17.771 15.008 -1.531 1.00 52.84 211 GLY A C 1
ATOM 1570 O O . GLY A 1 211 ? 16.931 15.767 -2.017 1.00 52.84 211 GLY A O 1
ATOM 1571 N N . ASP A 1 212 ? 17.833 13.715 -1.839 1.00 53.47 212 ASP A N 1
ATOM 1572 C CA . ASP A 1 212 ? 16.854 13.032 -2.689 1.00 53.47 212 ASP A CA 1
ATOM 1573 C C . ASP A 1 212 ? 15.475 12.920 -2.009 1.00 53.47 212 ASP A C 1
ATOM 1575 O O . ASP A 1 212 ? 15.325 13.164 -0.811 1.00 53.47 212 ASP A O 1
ATOM 1579 N N . ARG A 1 213 ? 14.445 12.536 -2.772 1.00 56.84 213 ARG A N 1
ATOM 1580 C CA . ARG A 1 213 ? 13.054 12.494 -2.293 1.00 56.84 213 ARG A CA 1
ATOM 1581 C C . ARG A 1 213 ? 12.874 11.642 -1.034 1.00 56.84 213 ARG A C 1
ATOM 1583 O O . ARG A 1 213 ? 12.120 12.039 -0.149 1.00 56.84 213 ARG A O 1
ATOM 1590 N N . ASN A 1 214 ? 13.543 10.497 -0.946 1.00 51.81 214 ASN A N 1
ATOM 1591 C CA . ASN A 1 214 ? 13.413 9.609 0.204 1.00 51.81 214 ASN A CA 1
ATOM 1592 C C . ASN A 1 214 ? 14.124 10.195 1.421 1.00 51.81 214 ASN A C 1
ATOM 1594 O O . ASN A 1 214 ? 13.579 10.144 2.520 1.00 51.81 214 ASN A O 1
ATOM 1598 N N . THR A 1 215 ? 15.277 10.835 1.220 1.00 57.66 215 THR A N 1
ATOM 1599 C CA . THR A 1 215 ? 15.963 11.602 2.267 1.00 57.66 215 THR A CA 1
ATOM 1600 C C . THR A 1 215 ? 15.094 12.753 2.773 1.00 57.66 215 THR A C 1
ATOM 1602 O O . THR A 1 215 ? 14.914 12.908 3.980 1.00 57.66 215 THR A O 1
ATOM 1605 N N . GLN A 1 216 ? 14.470 13.511 1.872 1.00 72.50 216 GLN A N 1
ATOM 1606 C CA . GLN A 1 216 ? 13.543 14.589 2.215 1.00 72.50 216 GLN A CA 1
ATOM 1607 C C . GLN A 1 216 ? 12.329 14.084 3.014 1.00 72.50 216 GLN A C 1
ATOM 1609 O O . GLN A 1 216 ? 11.942 14.671 4.026 1.00 72.50 216 GLN A O 1
ATOM 1614 N N . VAL A 1 217 ? 11.746 12.962 2.592 1.00 73.62 217 VAL A N 1
ATOM 1615 C CA . VAL A 1 217 ? 10.653 12.274 3.293 1.00 73.62 217 VAL A CA 1
ATOM 1616 C C . VAL A 1 217 ? 11.104 11.738 4.647 1.00 73.62 217 VAL A C 1
ATOM 1618 O O . VAL A 1 217 ? 10.359 11.867 5.611 1.00 73.62 217 VAL A O 1
ATOM 1621 N N . GLY A 1 218 ? 12.320 11.207 4.761 1.00 71.94 218 GLY A N 1
ATOM 1622 C CA . GLY A 1 218 ? 12.905 10.747 6.019 1.00 71.94 218 GLY A CA 1
ATOM 1623 C C . GLY A 1 218 ? 13.143 11.889 7.008 1.00 71.94 218 GLY A C 1
ATOM 1624 O O . GLY A 1 218 ? 12.765 11.784 8.174 1.00 71.94 218 GLY A O 1
ATOM 1625 N N . GLN A 1 219 ? 13.680 13.017 6.537 1.00 80.06 219 GLN A N 1
ATOM 1626 C CA . GLN A 1 219 ? 13.830 14.242 7.330 1.00 80.06 219 GLN A CA 1
ATOM 1627 C C . GLN A 1 219 ? 12.468 14.743 7.827 1.00 80.06 219 GLN A C 1
ATOM 1629 O O . GLN A 1 219 ? 12.307 15.067 9.006 1.00 80.06 219 GLN A O 1
ATOM 1634 N N . CYS A 1 220 ? 11.467 14.750 6.946 1.00 85.38 220 CYS A N 1
ATOM 1635 C CA . CYS A 1 220 ? 10.118 15.194 7.274 1.00 85.38 220 CYS A CA 1
ATOM 1636 C C . CYS A 1 220 ? 9.395 14.238 8.233 1.00 85.38 220 CYS A C 1
ATOM 1638 O O . CYS A 1 220 ? 8.760 14.674 9.192 1.00 85.38 220 CYS A O 1
ATOM 1640 N N . CYS A 1 221 ? 9.566 12.935 8.026 1.00 84.38 221 CYS A N 1
ATOM 1641 C CA . CYS A 1 221 ? 9.097 11.865 8.894 1.00 84.38 221 CYS A CA 1
ATOM 1642 C C . CYS A 1 221 ? 9.659 12.012 10.308 1.00 84.38 221 CYS A C 1
ATOM 1644 O O . CYS A 1 221 ? 8.897 12.103 11.265 1.00 84.38 221 CYS A O 1
ATOM 1646 N N . ALA A 1 222 ? 10.984 12.115 10.443 1.00 82.81 222 ALA A N 1
ATOM 1647 C CA . ALA A 1 222 ? 11.638 12.269 11.736 1.00 82.81 222 ALA A CA 1
ATOM 1648 C C . ALA A 1 222 ? 11.201 13.554 12.447 1.00 82.81 222 ALA A C 1
ATOM 1650 O O . ALA A 1 222 ? 10.922 13.540 13.648 1.00 82.81 222 ALA A O 1
ATOM 1651 N N . LYS A 1 223 ? 11.087 14.661 11.701 1.00 86.38 223 LYS A N 1
ATOM 1652 C CA . LYS A 1 223 ? 10.630 15.931 12.263 1.00 86.38 223 LYS A CA 1
ATOM 1653 C C . LYS A 1 223 ? 9.177 15.857 12.724 1.00 86.38 223 LYS A C 1
ATOM 1655 O O . LYS A 1 223 ? 8.884 16.312 13.827 1.00 86.38 223 LYS A O 1
ATOM 1660 N N . CYS A 1 224 ? 8.292 15.268 11.924 1.00 84.69 224 CYS A N 1
ATOM 1661 C CA . CYS A 1 224 ? 6.894 15.087 12.289 1.00 84.69 224 CYS A CA 1
ATOM 1662 C C . CYS A 1 224 ? 6.755 14.162 13.506 1.00 84.69 224 CYS A C 1
ATOM 1664 O O . CYS A 1 224 ? 6.124 14.547 14.482 1.00 84.69 224 CYS A O 1
ATOM 1666 N N . SER A 1 225 ? 7.436 13.012 13.531 1.00 81.62 225 SER A N 1
ATOM 1667 C CA . SER A 1 225 ? 7.444 12.099 14.685 1.00 81.62 225 SER A CA 1
ATOM 1668 C C . SER A 1 225 ? 7.913 12.757 15.988 1.00 81.62 225 SER A C 1
ATOM 1670 O O . SER A 1 225 ? 7.445 12.391 17.062 1.00 81.62 225 SER A O 1
ATOM 1672 N N . GLY A 1 226 ? 8.836 13.721 15.907 1.00 75.75 226 GLY A N 1
ATOM 1673 C CA . GLY A 1 226 ? 9.333 14.479 17.059 1.00 75.75 226 GLY A CA 1
ATOM 1674 C C . GLY A 1 226 ? 8.534 15.742 17.400 1.00 75.75 226 GLY A C 1
ATOM 1675 O O . GLY A 1 226 ? 8.894 16.437 18.347 1.00 75.75 226 GLY A O 1
ATOM 1676 N N . THR A 1 227 ? 7.486 16.077 16.641 1.00 78.81 227 THR A N 1
ATOM 1677 C CA . THR A 1 227 ? 6.701 17.306 16.827 1.00 78.81 227 THR A CA 1
ATOM 1678 C C . THR A 1 227 ? 5.344 16.980 17.446 1.00 78.81 227 THR A C 1
ATOM 1680 O O . THR A 1 227 ? 4.525 16.282 16.849 1.00 78.81 227 THR A O 1
ATOM 1683 N N . THR A 1 228 ? 5.080 17.517 18.640 1.00 73.88 228 THR A N 1
ATOM 1684 C CA . THR A 1 228 ? 3.785 17.380 19.324 1.00 73.88 228 THR A CA 1
ATOM 1685 C C . THR A 1 228 ? 2.642 17.815 18.407 1.00 73.88 228 THR A C 1
ATOM 1687 O O . THR A 1 228 ? 2.699 18.881 17.799 1.00 73.88 228 THR A O 1
ATOM 1690 N N . ASN A 1 229 ? 1.594 16.992 18.334 1.00 71.38 229 ASN A N 1
ATOM 1691 C CA . ASN A 1 229 ? 0.436 17.155 17.452 1.00 71.38 229 ASN A CA 1
ATOM 1692 C C . ASN A 1 229 ? 0.715 17.012 15.949 1.00 71.38 229 ASN A C 1
ATOM 1694 O O . ASN A 1 229 ? -0.189 17.307 15.185 1.00 71.38 229 ASN A O 1
ATOM 1698 N N . CYS A 1 230 ? 1.878 16.541 15.487 1.00 79.94 230 CYS A N 1
ATOM 1699 C CA . CYS A 1 230 ? 2.051 16.209 14.069 1.00 79.94 230 CYS A CA 1
ATOM 1700 C C . CYS A 1 230 ? 1.486 14.815 13.761 1.00 79.94 230 CYS A C 1
ATOM 1702 O O . CYS A 1 230 ? 2.022 13.800 14.203 1.00 79.94 230 CYS A O 1
ATOM 1704 N N . ALA A 1 231 ? 0.393 14.761 13.002 1.00 79.25 231 ALA A N 1
ATOM 1705 C CA . ALA A 1 231 ? -0.268 13.520 12.600 1.00 79.25 231 ALA A CA 1
ATOM 1706 C C . ALA A 1 231 ? 0.050 13.116 11.154 1.00 79.25 231 ALA A C 1
ATOM 1708 O O . ALA A 1 231 ? -0.098 11.950 10.792 1.00 79.25 231 ALA A O 1
ATOM 1709 N N . ALA A 1 232 ? 0.472 14.068 10.322 1.00 85.75 232 ALA A N 1
ATOM 1710 C CA . ALA A 1 232 ? 0.815 13.828 8.930 1.00 85.75 232 ALA A CA 1
ATOM 1711 C C . ALA A 1 232 ? 1.824 14.860 8.429 1.00 85.75 232 ALA A C 1
ATOM 1713 O O . ALA A 1 232 ? 2.071 15.878 9.070 1.00 85.75 232 ALA A O 1
ATOM 1714 N N . PHE A 1 233 ? 2.393 14.621 7.259 1.00 92.62 233 PHE A N 1
ATOM 1715 C CA . PHE A 1 233 ? 3.247 15.582 6.588 1.00 92.62 233 PHE A CA 1
ATOM 1716 C C . PHE A 1 233 ? 3.100 15.492 5.072 1.00 92.62 233 PHE A C 1
ATOM 1718 O O . PHE A 1 233 ? 2.662 14.471 4.546 1.00 92.62 233 PHE A O 1
ATOM 1725 N N . THR A 1 234 ? 3.515 16.547 4.376 1.00 94.06 234 THR A N 1
ATOM 1726 C CA . THR A 1 234 ? 3.704 16.546 2.920 1.00 94.06 234 THR A CA 1
ATOM 1727 C C . THR A 1 234 ? 5.057 17.146 2.594 1.00 94.06 234 THR A C 1
ATOM 1729 O O . THR A 1 234 ? 5.422 18.184 3.136 1.00 94.06 234 THR A O 1
ATOM 1732 N N . VAL A 1 235 ? 5.800 16.500 1.707 1.00 90.81 235 VAL A N 1
ATOM 1733 C CA . VAL A 1 235 ? 7.071 16.970 1.168 1.00 90.81 235 VAL A CA 1
ATOM 1734 C C . VAL A 1 235 ? 6.858 17.459 -0.255 1.00 90.81 235 VAL A C 1
ATOM 1736 O O . VAL A 1 235 ? 6.392 16.709 -1.118 1.00 90.81 235 VAL A O 1
ATOM 1739 N N . GLY A 1 236 ? 7.248 18.705 -0.500 1.00 84.31 236 GLY A N 1
ATOM 1740 C CA . GLY A 1 236 ? 7.150 19.370 -1.791 1.00 84.31 236 GLY A CA 1
ATOM 1741 C C . GLY A 1 236 ? 8.104 20.540 -1.891 1.00 84.31 236 GLY A C 1
ATOM 1742 O O . GLY A 1 236 ? 8.336 21.213 -0.896 1.00 84.31 236 GLY A O 1
ATOM 1743 N N . TYR A 1 237 ? 8.643 20.799 -3.083 1.00 84.88 237 TYR A N 1
ATOM 1744 C CA . TYR A 1 237 ? 9.476 21.982 -3.342 1.00 84.88 237 TYR A CA 1
ATOM 1745 C C . TYR A 1 237 ? 10.624 22.160 -2.324 1.00 84.88 237 TYR A C 1
ATOM 1747 O O . TYR A 1 237 ? 10.853 23.258 -1.821 1.00 84.88 237 TYR A O 1
ATOM 1755 N N . ASN A 1 238 ? 11.317 21.068 -1.970 1.00 82.06 238 ASN A N 1
ATOM 1756 C CA . ASN A 1 238 ? 12.364 21.036 -0.932 1.00 82.06 238 ASN A CA 1
ATOM 1757 C C . ASN A 1 238 ? 11.903 21.561 0.444 1.00 82.06 238 ASN A C 1
ATOM 1759 O O . ASN A 1 238 ? 12.699 22.056 1.242 1.00 82.06 238 ASN A O 1
ATOM 1763 N N . THR A 1 239 ? 10.611 21.430 0.736 1.00 86.75 239 THR A N 1
ATOM 1764 C CA . THR A 1 239 ? 9.987 21.842 1.991 1.00 86.75 239 THR A CA 1
ATOM 1765 C C . THR A 1 239 ? 9.157 20.696 2.561 1.00 86.75 239 THR A C 1
ATOM 1767 O O . THR A 1 239 ? 8.417 20.012 1.854 1.00 86.75 239 THR A O 1
ATOM 1770 N N . CYS A 1 240 ? 9.294 20.477 3.864 1.00 93.19 240 CYS A N 1
ATOM 1771 C CA . CYS A 1 240 ? 8.461 19.585 4.652 1.00 93.19 240 CYS A CA 1
ATOM 1772 C C . CYS A 1 240 ? 7.383 20.403 5.347 1.00 93.19 240 CYS A C 1
ATOM 1774 O O . CYS A 1 240 ? 7.693 21.288 6.141 1.00 93.19 240 CYS A O 1
ATOM 1776 N N . TYR A 1 241 ? 6.130 20.072 5.082 1.00 94.50 241 TYR A N 1
ATOM 1777 C CA . TYR A 1 241 ? 4.955 20.688 5.672 1.00 94.50 241 TYR A CA 1
ATOM 1778 C C . TYR A 1 241 ? 4.346 19.720 6.684 1.00 94.50 241 TYR A C 1
ATOM 1780 O O . TYR A 1 241 ? 3.718 18.733 6.291 1.00 94.50 241 TYR A O 1
ATOM 1788 N N . MET A 1 242 ? 4.563 19.979 7.973 1.00 93.19 242 MET A N 1
ATOM 1789 C CA . MET A 1 242 ? 4.057 19.172 9.087 1.00 93.19 242 MET A CA 1
ATOM 1790 C C . MET A 1 242 ? 2.620 19.548 9.398 1.00 93.19 242 MET A C 1
ATOM 1792 O O . MET A 1 242 ? 2.293 20.733 9.430 1.00 93.19 242 MET A O 1
ATOM 1796 N N . LYS A 1 243 ? 1.776 18.554 9.670 1.00 85.94 243 LYS A N 1
ATOM 1797 C CA . LYS A 1 243 ? 0.329 18.737 9.743 1.00 85.94 243 LYS A CA 1
ATOM 1798 C C . LYS A 1 243 ? -0.273 18.143 10.996 1.00 85.94 243 LYS A C 1
ATOM 1800 O O . LYS A 1 243 ? 0.081 17.033 11.392 1.00 85.94 243 LYS A O 1
ATOM 1805 N N . SER A 1 244 ? -1.240 18.850 11.574 1.00 77.69 244 SER A N 1
ATOM 1806 C CA . SER A 1 244 ? -1.995 18.366 12.732 1.00 77.69 244 SER A CA 1
ATOM 1807 C C . SER A 1 244 ? -2.959 17.228 12.422 1.00 77.69 244 SER A C 1
ATOM 1809 O O . SER A 1 244 ? -3.385 16.518 13.327 1.00 77.69 244 SER A O 1
ATOM 1811 N N . SER A 1 245 ? -3.288 17.027 11.146 1.00 74.62 245 SER A N 1
ATOM 1812 C CA . SER A 1 245 ? -4.187 15.980 10.668 1.00 74.62 245 SER A CA 1
ATOM 1813 C C . SER A 1 245 ? -3.829 15.578 9.238 1.00 74.62 245 SER A C 1
ATOM 1815 O O . SER A 1 245 ? -3.321 16.390 8.460 1.00 74.62 245 SER A O 1
ATOM 1817 N N . LYS A 1 246 ? -4.131 14.329 8.871 1.00 72.50 246 LYS A N 1
ATOM 1818 C CA . LYS A 1 246 ? -4.127 13.881 7.476 1.00 72.50 246 LYS A CA 1
ATOM 1819 C C . LYS A 1 246 ? -5.353 14.494 6.788 1.00 72.50 246 LYS A C 1
ATOM 1821 O O . LYS A 1 246 ? -6.458 13.977 6.930 1.00 72.50 246 LYS A O 1
ATOM 1826 N N . GLY A 1 247 ? -5.163 15.620 6.096 1.00 65.50 247 GLY A N 1
ATOM 1827 C CA . GLY A 1 247 ? -6.190 16.217 5.234 1.00 65.50 247 GLY A CA 1
ATOM 1828 C C . GLY A 1 247 ? -6.647 15.248 4.133 1.00 65.50 247 GLY A C 1
ATOM 1829 O O . GLY A 1 247 ? -6.006 14.222 3.898 1.00 65.50 247 GLY A O 1
ATOM 1830 N N . ASN A 1 248 ? -7.750 15.564 3.447 1.00 70.06 248 ASN A N 1
ATOM 1831 C CA . ASN A 1 248 ? -8.255 14.723 2.356 1.00 70.06 248 ASN A CA 1
ATOM 1832 C C . ASN A 1 248 ? -7.204 14.615 1.240 1.00 70.06 248 ASN A C 1
ATOM 1834 O O . ASN A 1 248 ? -6.892 15.645 0.641 1.00 70.06 248 ASN A O 1
ATOM 1838 N N . PRO A 1 249 ? -6.678 13.412 0.940 1.00 67.25 249 PRO A N 1
ATOM 1839 C CA . PRO A 1 249 ? -5.636 13.238 -0.063 1.00 67.25 249 PRO A CA 1
ATOM 1840 C C . PRO A 1 249 ? -6.046 13.846 -1.403 1.00 67.25 249 PRO A C 1
ATOM 1842 O O . PRO A 1 249 ? -7.076 13.477 -1.969 1.00 67.25 249 PRO A O 1
ATOM 1845 N N . ARG A 1 250 ? -5.237 14.773 -1.916 1.00 70.50 250 ARG A N 1
ATOM 1846 C CA . ARG A 1 250 ? -5.424 15.363 -3.239 1.00 70.50 250 ARG A CA 1
ATOM 1847 C C . ARG A 1 250 ? -4.305 14.877 -4.156 1.00 70.50 250 ARG A C 1
ATOM 1849 O O . ARG A 1 250 ? -3.141 15.067 -3.807 1.00 70.50 250 ARG A O 1
ATOM 1856 N N . PRO A 1 251 ? -4.622 14.296 -5.325 1.00 68.31 251 PRO A N 1
ATOM 1857 C CA . PRO A 1 251 ? -3.610 13.990 -6.325 1.00 68.31 251 PRO A CA 1
ATOM 1858 C C . PRO A 1 251 ? -2.820 15.254 -6.668 1.00 68.31 251 PRO A C 1
ATOM 1860 O O . PRO A 1 251 ? -3.396 16.271 -7.059 1.00 68.31 251 PRO A O 1
ATOM 1863 N N . SER A 1 252 ? -1.509 15.199 -6.480 1.00 62.84 252 SER A N 1
ATOM 1864 C CA . SER A 1 252 ? -0.601 16.297 -6.774 1.00 62.84 252 SER A CA 1
ATOM 1865 C C . SER A 1 252 ? 0.743 15.723 -7.179 1.00 62.84 252 SER A C 1
ATOM 1867 O O . SER A 1 252 ? 1.540 15.317 -6.331 1.00 62.84 252 SER A O 1
ATOM 1869 N N . SER A 1 253 ? 0.979 15.702 -8.492 1.00 73.25 253 SER A N 1
ATOM 1870 C CA . SER A 1 253 ? 2.218 15.190 -9.070 1.00 73.25 253 SER A CA 1
ATOM 1871 C C . SER A 1 253 ? 3.423 15.883 -8.443 1.00 73.25 253 SER A C 1
ATOM 1873 O O . SER A 1 253 ? 3.466 17.108 -8.311 1.00 73.25 253 SER A O 1
ATOM 1875 N N . GLY A 1 254 ? 4.389 15.085 -8.004 1.00 63.84 254 GLY A N 1
ATOM 1876 C CA . GLY A 1 254 ? 5.607 15.589 -7.405 1.00 63.84 254 GLY A CA 1
ATOM 1877 C C . GLY A 1 254 ? 5.478 16.003 -5.938 1.00 63.84 254 GLY A C 1
ATOM 1878 O O . GLY A 1 254 ? 6.430 16.596 -5.430 1.00 63.84 254 GLY A O 1
ATOM 1879 N N . LEU A 1 255 ? 4.404 15.665 -5.220 1.00 78.12 255 LEU A N 1
ATOM 1880 C CA . LEU A 1 255 ? 4.339 15.745 -3.752 1.00 78.12 255 LEU A CA 1
ATOM 1881 C C . LEU A 1 255 ? 4.384 14.350 -3.126 1.00 78.12 255 LEU A C 1
ATOM 1883 O O . LEU A 1 255 ? 3.925 13.384 -3.722 1.00 78.12 255 LEU A O 1
ATOM 1887 N N . VAL A 1 256 ? 4.965 14.227 -1.933 1.00 80.44 256 VAL A N 1
ATOM 1888 C CA . VAL A 1 256 ? 4.938 12.968 -1.175 1.00 80.44 256 VAL A CA 1
ATOM 1889 C C . VAL A 1 256 ? 4.396 13.246 0.202 1.00 80.44 256 VAL A C 1
ATOM 1891 O O . VAL A 1 256 ? 5.007 13.977 0.977 1.00 80.44 256 VAL A O 1
ATOM 1894 N N . SER A 1 257 ? 3.256 12.654 0.512 1.00 87.06 257 SER A N 1
ATOM 1895 C CA . SER A 1 257 ? 2.644 12.787 1.823 1.00 87.06 257 SER A CA 1
ATOM 1896 C C . SER A 1 257 ? 2.907 11.559 2.677 1.00 87.06 257 SER A C 1
ATOM 1898 O O . SER A 1 257 ? 3.122 10.470 2.160 1.00 87.06 257 SER A O 1
ATOM 1900 N N . GLY A 1 258 ? 2.915 11.704 3.994 1.00 80.88 258 GLY A N 1
ATOM 1901 C CA . GLY A 1 258 ? 3.190 10.589 4.887 1.00 80.88 258 GLY A CA 1
ATOM 1902 C C . GLY A 1 258 ? 2.669 10.798 6.294 1.00 80.88 258 GLY A C 1
ATOM 1903 O O . GLY A 1 258 ? 2.242 11.887 6.666 1.00 80.88 258 GLY A O 1
ATOM 1904 N N . VAL A 1 259 ? 2.661 9.717 7.064 1.00 79.12 259 VAL A N 1
ATOM 1905 C CA . VAL A 1 259 ? 2.272 9.706 8.477 1.00 79.12 259 VAL A CA 1
ATOM 1906 C C . VAL A 1 259 ? 3.298 8.884 9.278 1.00 79.12 259 VAL A C 1
ATOM 1908 O O . VAL A 1 259 ? 3.733 7.838 8.786 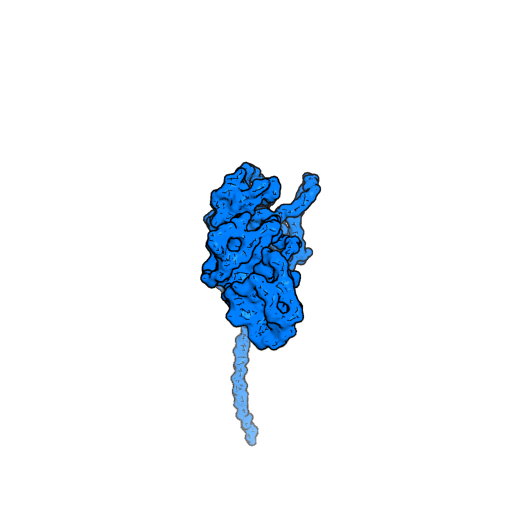1.00 79.12 259 VAL A O 1
ATOM 1911 N N . PRO A 1 260 ? 3.721 9.322 10.482 1.00 78.00 260 PRO A N 1
ATOM 1912 C CA . PRO A 1 260 ? 4.586 8.552 11.392 1.00 78.00 260 PRO A CA 1
ATOM 1913 C C . PRO A 1 260 ? 4.101 7.119 11.641 1.00 78.00 260 PRO A C 1
ATOM 1915 O O . PRO A 1 260 ? 2.924 6.934 11.914 1.00 78.00 260 PRO A O 1
ATOM 1918 N N . ALA A 1 261 ? 4.956 6.089 11.616 1.00 59.12 261 ALA A N 1
ATOM 1919 C CA . ALA A 1 261 ? 4.566 4.681 11.839 1.00 59.12 261 ALA A CA 1
ATOM 1920 C C . ALA A 1 261 ? 4.094 4.386 13.267 1.00 59.12 261 ALA A C 1
ATOM 1922 O O . ALA A 1 261 ? 3.484 3.352 13.513 1.00 59.12 261 ALA A O 1
ATOM 1923 N N . SER A 1 262 ? 4.184 5.353 14.176 1.00 46.03 262 SER A N 1
ATOM 1924 C CA . SER A 1 262 ? 3.369 5.377 15.401 1.00 46.03 262 SER A CA 1
ATOM 1925 C C . SER A 1 262 ? 1.852 5.547 15.129 1.00 46.03 262 SER A C 1
ATOM 1927 O O . SER A 1 262 ? 1.041 5.607 16.064 1.00 46.03 262 SER A O 1
ATOM 1929 N N . SER A 1 263 ? 1.454 5.598 13.851 1.00 40.31 263 SER A N 1
ATOM 1930 C CA . SER A 1 263 ? 0.076 5.580 13.347 1.00 40.31 263 SER A CA 1
ATOM 1931 C C . SER A 1 263 ? -0.265 4.394 12.424 1.00 40.31 263 SER A C 1
ATOM 1933 O O . SER A 1 263 ? -1.404 4.302 11.977 1.00 40.31 263 SER A O 1
ATOM 1935 N N . SER A 1 264 ? 0.635 3.420 12.229 1.00 36.44 264 SER A N 1
ATOM 1936 C CA . SER A 1 264 ? 0.279 2.073 11.743 1.00 36.44 264 SER A CA 1
ATOM 1937 C C . SER A 1 264 ? 0.656 1.033 12.795 1.00 36.44 264 SER A C 1
ATOM 1939 O O . SER A 1 264 ? 1.751 0.488 12.797 1.00 36.44 264 SER A O 1
ATOM 1941 N N . SER A 1 265 ? -0.280 0.819 13.725 1.00 39.47 265 SER A N 1
ATOM 1942 C CA . SER A 1 265 ? -0.475 -0.409 14.511 1.00 39.47 265 SER A CA 1
ATOM 1943 C C . SER A 1 265 ? 0.706 -1.393 14.542 1.00 39.47 265 SER A C 1
ATOM 1945 O O . SER A 1 265 ? 0.655 -2.456 13.923 1.00 39.47 265 SER A O 1
ATOM 1947 N N . SER A 1 266 ? 1.729 -1.086 15.342 1.00 29.95 266 SER A N 1
ATOM 1948 C CA . SER A 1 266 ? 2.378 -2.130 16.121 1.00 29.95 266 SER A CA 1
ATOM 1949 C C . SER A 1 266 ? 1.449 -2.462 17.283 1.00 29.95 266 SER A C 1
ATOM 1951 O O . SER A 1 266 ? 0.962 -1.594 18.009 1.00 29.95 266 SER A O 1
ATOM 1953 N N . SER A 1 267 ? 1.138 -3.743 17.396 1.00 43.06 267 SER A N 1
ATOM 1954 C CA . SER A 1 267 ? 0.371 -4.333 18.475 1.00 43.06 267 SER A CA 1
ATOM 1955 C C . SER A 1 267 ? 0.958 -3.947 19.834 1.00 43.06 267 SER A C 1
ATOM 1957 O O . SER A 1 267 ? 1.940 -4.531 20.285 1.00 43.06 267 SER A O 1
ATOM 1959 N N . SER A 1 268 ? 0.304 -3.021 20.528 1.00 34.50 268 SER A N 1
ATOM 1960 C CA . SER A 1 268 ? 0.268 -2.997 21.986 1.00 34.50 268 SER A CA 1
ATOM 1961 C C . SER A 1 268 ? -1.191 -3.013 22.452 1.00 34.50 268 SER A C 1
ATOM 1963 O O . SER A 1 268 ? -1.905 -2.016 22.487 1.00 34.50 268 SER A O 1
ATOM 1965 N N . SER A 1 269 ? -1.624 -4.238 22.758 1.00 39.09 269 SER A N 1
ATOM 1966 C CA . SER A 1 269 ? -2.671 -4.596 23.722 1.00 39.09 269 SER A CA 1
ATOM 1967 C C . SER A 1 269 ? -4.068 -3.982 23.559 1.00 39.09 269 SER A C 1
ATOM 1969 O O . SER A 1 269 ? -4.587 -3.333 24.471 1.00 39.09 269 SER A O 1
ATOM 1971 N N . GLY A 1 270 ? -4.757 -4.349 22.478 1.00 53.34 270 GLY A N 1
ATOM 1972 C CA . GLY A 1 270 ? -6.153 -4.739 22.646 1.00 53.34 270 GLY A CA 1
ATOM 1973 C C . GLY A 1 270 ? -6.932 -4.997 21.363 1.00 53.34 270 GLY A C 1
ATOM 1974 O O . GLY A 1 270 ? -6.650 -4.456 20.299 1.00 53.34 270 GLY A O 1
ATOM 1975 N N . THR A 1 271 ? -7.873 -5.926 21.477 1.00 74.75 271 THR A N 1
ATOM 1976 C CA . THR A 1 271 ? -8.822 -6.301 20.431 1.00 74.75 271 THR A CA 1
ATOM 1977 C C . THR A 1 271 ? -10.024 -5.363 20.485 1.00 74.75 271 THR A C 1
ATOM 1979 O O . THR A 1 271 ? -10.406 -4.939 21.571 1.00 74.75 271 THR A O 1
ATOM 1982 N N . CYS A 1 272 ? -10.644 -5.063 19.344 1.00 80.94 272 CYS A N 1
ATOM 1983 C CA . CYS A 1 272 ? -11.971 -4.449 19.309 1.00 80.94 272 CYS A CA 1
ATOM 1984 C C . CYS A 1 272 ? -12.946 -5.347 18.558 1.00 80.94 272 CYS A C 1
ATOM 1986 O O . CYS A 1 272 ? -12.565 -6.014 17.595 1.00 80.94 272 CYS A O 1
ATOM 1988 N N . THR A 1 273 ? -14.211 -5.334 18.970 1.00 79.00 273 THR A N 1
ATOM 1989 C CA . THR A 1 273 ? -15.281 -6.066 18.280 1.00 79.00 273 THR A CA 1
ATOM 1990 C C . THR A 1 273 ? -16.058 -5.096 17.395 1.00 79.00 273 THR A C 1
ATOM 1992 O O . THR A 1 273 ? -16.667 -4.154 17.904 1.00 79.00 273 THR A O 1
ATOM 1995 N N . ALA A 1 274 ? -15.990 -5.291 16.076 1.00 78.81 274 ALA A N 1
ATOM 1996 C CA . ALA A 1 274 ? -16.627 -4.427 15.082 1.00 78.81 274 ALA A CA 1
ATOM 1997 C C . ALA A 1 274 ? -18.130 -4.712 14.929 1.00 78.81 274 ALA A C 1
ATOM 1999 O O . ALA A 1 274 ? -18.580 -5.836 15.135 1.00 78.81 274 ALA A O 1
ATOM 2000 N N . GLN A 1 275 ? -18.887 -3.683 14.547 1.00 69.50 275 GLN A N 1
ATOM 2001 C CA . GLN A 1 275 ? -20.338 -3.678 14.356 1.00 69.50 275 GLN A CA 1
ATOM 2002 C C . GLN A 1 275 ? -20.662 -2.929 13.056 1.00 69.50 275 GLN A C 1
ATOM 2004 O O . GLN A 1 275 ? -20.619 -1.698 13.004 1.00 69.50 275 GLN A O 1
ATOM 2009 N N . MET A 1 276 ? -20.925 -3.666 11.978 1.00 73.81 276 MET A N 1
ATOM 2010 C CA . MET A 1 276 ? -21.124 -3.082 10.648 1.00 73.81 276 MET A CA 1
ATOM 2011 C C . MET A 1 276 ? -22.532 -2.505 10.497 1.00 73.81 276 MET A C 1
ATOM 2013 O O . MET A 1 276 ? -23.508 -3.191 10.784 1.00 73.81 276 MET A O 1
ATOM 2017 N N . GLY A 1 277 ? -22.642 -1.269 10.003 1.00 71.69 277 GLY A N 1
ATOM 2018 C CA . GLY A 1 277 ? -23.942 -0.633 9.758 1.00 71.69 277 GLY A CA 1
ATOM 2019 C C . GLY A 1 277 ? -24.723 -0.297 11.035 1.00 71.69 277 GLY A C 1
ATOM 2020 O O . GLY A 1 277 ? -25.955 -0.215 11.014 1.00 71.69 277 GLY A O 1
ATOM 2021 N N . VAL A 1 278 ? -24.019 -0.159 12.159 1.00 73.94 278 VAL A N 1
ATOM 2022 C CA . VAL A 1 278 ? -24.574 0.196 13.464 1.00 73.94 278 VAL A CA 1
ATOM 2023 C C . VAL A 1 278 ? -23.909 1.479 13.935 1.00 73.94 278 VAL A C 1
ATOM 2025 O O . VAL A 1 278 ? -22.685 1.571 13.968 1.00 73.94 278 VAL A O 1
ATOM 2028 N N . ASP A 1 279 ? -24.731 2.440 14.340 1.00 82.19 279 ASP A N 1
ATOM 2029 C CA . ASP A 1 279 ? -24.312 3.679 14.975 1.00 82.19 279 ASP A CA 1
ATOM 2030 C C . ASP A 1 279 ? -24.581 3.639 16.479 1.00 82.19 279 ASP A C 1
ATOM 2032 O O . ASP A 1 279 ? -25.715 3.480 16.941 1.00 82.19 279 ASP A O 1
ATOM 2036 N N . PHE A 1 280 ? -23.523 3.833 17.252 1.00 83.94 280 PHE A N 1
ATOM 2037 C CA . PHE A 1 280 ? -23.599 4.134 18.671 1.00 83.94 280 PHE A CA 1
ATOM 2038 C C . PHE A 1 280 ? -23.966 5.605 18.881 1.00 83.94 280 PHE A C 1
ATOM 2040 O O . PHE A 1 280 ? -23.113 6.489 18.870 1.00 83.94 280 PHE A O 1
ATOM 2047 N N . THR A 1 281 ? -25.254 5.873 19.101 1.00 76.88 281 THR A N 1
ATOM 2048 C CA . THR A 1 281 ? -25.761 7.235 19.330 1.00 76.88 281 THR A CA 1
ATOM 2049 C C . THR A 1 281 ? -25.675 7.648 20.798 1.00 76.88 281 THR A C 1
ATOM 2051 O O . THR A 1 281 ? -25.680 6.820 21.706 1.00 76.88 281 THR A O 1
ATOM 2054 N N . ASN A 1 282 ? -25.638 8.952 21.057 1.00 69.69 282 ASN A N 1
ATOM 2055 C CA . ASN A 1 282 ? -25.382 9.520 22.382 1.00 69.69 282 ASN A CA 1
ATOM 2056 C C . ASN A 1 282 ? -26.545 9.406 23.401 1.00 69.69 282 ASN A C 1
ATOM 2058 O O . ASN A 1 282 ? -26.450 9.934 24.502 1.00 69.69 282 ASN A O 1
ATOM 2062 N N . GLY A 1 283 ? -27.648 8.712 23.095 1.00 58.84 283 GLY A N 1
ATOM 2063 C CA . GLY A 1 283 ? -28.711 8.415 24.074 1.00 58.84 283 GLY A CA 1
ATOM 2064 C C . GLY A 1 283 ? -29.341 9.630 24.782 1.00 58.84 283 GLY A C 1
ATOM 2065 O O . GLY A 1 283 ? -29.975 9.447 25.817 1.00 58.84 283 GLY A O 1
ATOM 2066 N N . GLY A 1 284 ? -29.164 10.847 24.250 1.00 59.38 284 GLY A N 1
ATOM 2067 C CA . GLY A 1 284 ? -29.626 12.106 24.850 1.00 59.38 284 GLY A CA 1
ATOM 2068 C C . GLY A 1 284 ? -28.547 12.946 25.551 1.00 59.38 284 GLY A C 1
ATOM 2069 O O . GLY A 1 284 ? -28.810 14.100 25.875 1.00 59.38 284 GLY A O 1
ATOM 2070 N N . THR A 1 285 ? -27.326 12.435 25.741 1.00 63.38 285 THR A N 1
ATOM 2071 C CA . THR A 1 285 ? -26.194 13.172 26.341 1.00 63.38 285 THR A CA 1
ATOM 2072 C C . THR A 1 285 ? -24.903 12.867 25.595 1.00 63.38 285 THR A C 1
ATOM 2074 O O . THR A 1 285 ? -24.539 11.702 25.480 1.00 63.38 285 THR A O 1
ATOM 2077 N N . ASN A 1 286 ? -24.182 13.888 25.121 1.00 77.75 286 ASN A N 1
ATOM 2078 C CA . ASN A 1 286 ? -22.952 13.686 24.351 1.00 77.75 286 ASN A CA 1
ATOM 2079 C C . ASN A 1 286 ? -21.933 12.811 25.112 1.00 77.75 286 ASN A C 1
ATOM 2081 O O . ASN A 1 286 ? -21.453 13.196 26.178 1.00 77.75 286 ASN A O 1
ATOM 2085 N N . ASN A 1 287 ? -21.618 11.642 24.553 1.00 77.69 287 ASN A N 1
ATOM 2086 C CA . ASN A 1 287 ? -20.641 10.694 25.079 1.00 77.69 287 ASN A CA 1
ATOM 2087 C C . ASN A 1 287 ? -19.389 10.580 24.196 1.00 77.69 287 ASN A C 1
ATOM 2089 O O . ASN A 1 287 ? -18.527 9.751 24.491 1.00 77.69 287 ASN A O 1
ATOM 2093 N N . ASP A 1 288 ? -19.273 11.395 23.143 1.00 81.25 288 ASP A N 1
ATOM 2094 C CA . ASP A 1 288 ? -18.048 11.507 22.360 1.00 81.25 288 ASP A CA 1
ATOM 2095 C C . ASP A 1 288 ? -16.989 12.240 23.195 1.00 81.25 288 ASP A C 1
ATOM 2097 O O . ASP A 1 288 ? -17.177 13.368 23.647 1.00 81.25 288 ASP A O 1
ATOM 2101 N N . ILE A 1 289 ? -15.859 11.579 23.415 1.00 80.88 289 ILE A N 1
ATOM 2102 C CA . ILE A 1 289 ? -14.728 12.062 24.226 1.00 80.88 289 ILE A CA 1
ATOM 2103 C C . ILE A 1 289 ? -13.502 12.409 23.384 1.00 80.88 289 ILE A C 1
ATOM 2105 O O . ILE A 1 289 ? -12.420 12.668 23.910 1.00 80.88 289 ILE A O 1
ATOM 2109 N N . GLY A 1 290 ? -13.665 12.374 22.070 1.00 79.94 290 GLY A N 1
ATOM 2110 C CA . GLY A 1 290 ? -12.653 12.732 21.098 1.00 79.94 290 GLY A CA 1
ATOM 2111 C C . GLY A 1 290 ? -13.040 12.216 19.725 1.00 79.94 290 GLY A C 1
ATOM 2112 O O . GLY A 1 290 ? -13.876 11.323 19.585 1.00 79.94 290 GLY A O 1
ATOM 2113 N N . ASN A 1 291 ? -12.406 12.765 18.703 1.00 79.00 291 ASN A N 1
ATOM 2114 C CA . ASN A 1 291 ? -12.526 12.277 17.343 1.00 79.00 291 ASN A CA 1
ATOM 2115 C C . ASN A 1 291 ? -11.154 12.271 16.663 1.00 79.00 291 ASN A C 1
ATOM 2117 O O . ASN A 1 291 ? -10.184 12.823 17.180 1.00 79.00 291 ASN A O 1
ATOM 2121 N N . GLY A 1 292 ? -11.067 11.597 15.524 1.00 62.97 292 GLY A N 1
ATOM 2122 C CA . GLY A 1 292 ? -9.861 11.560 14.711 1.00 62.97 292 GLY A CA 1
ATOM 2123 C C . GLY A 1 292 ? -10.167 11.101 13.290 1.00 62.97 292 GLY A C 1
ATOM 2124 O O . GLY A 1 292 ? -11.142 10.379 13.079 1.00 62.97 292 GLY A O 1
ATOM 2125 N N . PRO A 1 293 ? -9.377 11.520 12.296 1.00 57.22 293 PRO A N 1
ATOM 2126 C CA . PRO A 1 293 ? -9.592 11.113 10.914 1.00 57.22 293 PRO A CA 1
ATOM 2127 C C . PRO A 1 293 ? -9.299 9.619 10.732 1.00 57.22 293 PRO A C 1
ATOM 2129 O O . PRO A 1 293 ? -8.377 9.071 11.339 1.00 57.22 293 PRO A O 1
ATOM 2132 N N . VAL A 1 294 ? -10.058 8.972 9.851 1.00 55.97 294 VAL A N 1
ATOM 2133 C CA . VAL A 1 294 ? -9.828 7.593 9.399 1.00 55.97 294 VAL A CA 1
ATOM 2134 C C . VAL A 1 294 ? -10.008 7.504 7.890 1.00 55.97 294 VAL A C 1
ATOM 2136 O O . VAL A 1 294 ? -10.786 8.244 7.297 1.00 55.97 294 VAL A O 1
ATOM 2139 N N . SER A 1 295 ? -9.271 6.610 7.237 1.00 50.50 295 SER A N 1
ATOM 2140 C CA . SER A 1 295 ? -9.284 6.486 5.772 1.00 50.50 295 SER A CA 1
ATOM 2141 C C . SER A 1 295 ? -9.139 5.036 5.315 1.00 50.50 295 SER A C 1
ATOM 2143 O O . SER A 1 295 ? -8.727 4.182 6.096 1.00 50.50 295 SER A O 1
ATOM 2145 N N . GLY A 1 296 ? -9.462 4.765 4.049 1.00 51.69 296 GLY A N 1
ATOM 2146 C CA . GLY A 1 296 ? -9.454 3.414 3.478 1.00 51.69 296 GLY A CA 1
ATOM 2147 C C . GLY A 1 296 ? -10.832 2.753 3.508 1.00 51.69 296 GLY A C 1
ATOM 2148 O O . GLY A 1 296 ? -11.854 3.427 3.637 1.00 51.69 296 GLY A O 1
ATOM 2149 N N . SER A 1 297 ? -10.863 1.435 3.368 1.00 62.56 297 SER A N 1
ATOM 2150 C CA . SER A 1 297 ? -12.055 0.598 3.518 1.00 62.56 297 SER A CA 1
ATOM 2151 C C . SER A 1 297 ? -12.659 0.706 4.922 1.00 62.56 297 SER A C 1
ATOM 2153 O O . SER A 1 297 ? -11.983 1.066 5.884 1.00 62.56 297 SER A O 1
ATOM 2155 N N . THR A 1 298 ? -13.936 0.347 5.079 1.00 66.81 298 THR A N 1
ATOM 2156 C CA . THR A 1 298 ? -14.605 0.356 6.392 1.00 66.81 298 THR A CA 1
ATOM 2157 C C . THR A 1 298 ? -13.847 -0.477 7.430 1.00 66.81 298 THR A C 1
ATOM 2159 O O . THR A 1 298 ? -13.703 -0.045 8.569 1.00 66.81 298 THR A O 1
ATOM 2162 N N . THR A 1 299 ? -13.291 -1.624 7.036 1.00 65.81 299 THR A N 1
ATOM 2163 C CA . THR A 1 299 ? -12.473 -2.477 7.912 1.00 65.81 299 THR A CA 1
ATOM 2164 C C . THR A 1 299 ? -11.201 -1.770 8.383 1.00 65.81 299 THR A C 1
ATOM 2166 O O . THR A 1 299 ? -10.867 -1.821 9.565 1.00 65.81 299 THR A O 1
ATOM 2169 N N . GLU A 1 300 ? -10.513 -1.059 7.489 1.00 62.00 300 GLU A N 1
ATOM 2170 C CA . GLU A 1 300 ? -9.310 -0.291 7.834 1.00 62.00 300 GLU A CA 1
ATOM 2171 C C . GLU A 1 300 ? -9.644 0.902 8.730 1.00 62.00 300 GLU A C 1
ATOM 2173 O O . GLU A 1 300 ? -8.942 1.154 9.710 1.00 62.00 300 GLU A O 1
ATOM 2178 N N . GLN A 1 301 ? -10.744 1.603 8.452 1.00 74.50 301 GLN A N 1
ATOM 2179 C CA . GLN A 1 301 ? -11.206 2.709 9.286 1.00 74.50 301 GLN A CA 1
ATOM 2180 C C . GLN A 1 301 ? -11.582 2.238 10.701 1.00 74.50 301 GLN A C 1
ATOM 2182 O O . GLN A 1 301 ? -11.230 2.888 11.686 1.00 74.50 301 GLN A O 1
ATOM 2187 N N . LEU A 1 302 ? -12.241 1.080 10.826 1.00 76.00 302 LEU A N 1
ATOM 2188 C CA . LEU A 1 302 ? -12.559 0.455 12.113 1.00 76.00 302 LEU A CA 1
ATOM 2189 C C . LEU A 1 302 ? -11.295 0.058 12.885 1.00 76.00 302 LEU A C 1
ATOM 2191 O O . LEU A 1 302 ? -11.238 0.277 14.094 1.00 76.00 302 LEU A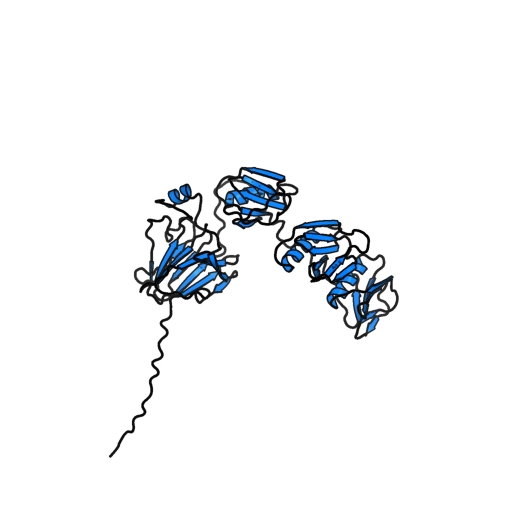 O 1
ATOM 2195 N N . ALA A 1 303 ? -10.276 -0.476 12.208 1.00 74.75 303 ALA A N 1
ATOM 2196 C CA . ALA A 1 303 ? -8.996 -0.814 12.831 1.00 74.75 303 ALA A CA 1
ATOM 2197 C C . ALA A 1 303 ? -8.241 0.437 13.317 1.00 74.75 303 ALA A C 1
ATOM 2199 O O . ALA A 1 303 ? -7.739 0.471 14.442 1.00 74.75 303 ALA A O 1
ATOM 2200 N N . GLN A 1 304 ? -8.221 1.501 12.509 1.00 74.69 304 GLN A N 1
ATOM 2201 C CA . GLN A 1 304 ? -7.633 2.792 12.884 1.00 74.69 304 GLN A CA 1
ATOM 2202 C C . GLN A 1 304 ? -8.347 3.399 14.101 1.00 74.69 304 GLN A C 1
ATOM 2204 O O . GLN A 1 304 ? -7.705 3.878 15.037 1.00 74.69 304 GLN A O 1
ATOM 2209 N N . CYS A 1 305 ? -9.678 3.329 14.126 1.00 83.94 305 CYS A N 1
ATOM 2210 C CA . CYS A 1 305 ? -10.489 3.851 15.219 1.00 83.94 305 CYS A CA 1
ATOM 2211 C C . CYS A 1 305 ? -10.365 3.023 16.508 1.00 83.94 305 CYS A C 1
ATOM 2213 O O . CYS A 1 305 ? -10.276 3.589 17.599 1.00 83.94 305 CYS A O 1
ATOM 2215 N N . CYS A 1 306 ? -10.223 1.700 16.388 1.00 86.06 306 CYS A N 1
ATOM 2216 C CA . CYS A 1 306 ? -9.859 0.826 17.501 1.00 86.06 306 CYS A CA 1
ATOM 2217 C C . CYS A 1 306 ? -8.535 1.257 18.143 1.00 86.06 306 CYS A C 1
ATOM 2219 O O . CYS A 1 306 ? -8.468 1.455 19.356 1.00 86.06 306 CYS A O 1
ATOM 2221 N N . ALA A 1 307 ? -7.495 1.486 17.336 1.00 79.19 307 ALA A N 1
ATOM 2222 C CA . ALA A 1 307 ? -6.197 1.929 17.838 1.00 79.19 307 ALA A CA 1
ATOM 2223 C C . ALA A 1 307 ? -6.282 3.284 18.566 1.00 79.19 307 ALA A C 1
ATOM 2225 O O . ALA A 1 307 ? -5.667 3.459 19.619 1.00 79.19 307 ALA A O 1
ATOM 2226 N N . MET A 1 308 ? -7.079 4.228 18.053 1.00 77.94 308 MET A N 1
ATOM 2227 C CA . MET A 1 308 ? -7.334 5.506 18.731 1.00 77.94 308 MET A CA 1
ATOM 2228 C C . MET A 1 308 ? -8.049 5.313 20.072 1.00 77.94 308 MET A C 1
ATOM 2230 O O . MET A 1 308 ? -7.634 5.877 21.083 1.00 77.94 308 MET A O 1
ATOM 2234 N N . CYS A 1 309 ? -9.059 4.446 20.111 1.00 84.81 309 CYS A N 1
ATOM 2235 C CA . CYS A 1 309 ? -9.766 4.114 21.341 1.00 84.81 309 CYS A CA 1
ATOM 2236 C C . CYS A 1 309 ? -8.856 3.415 22.368 1.00 84.81 309 CYS A C 1
ATOM 2238 O O . CYS A 1 309 ? -8.972 3.649 23.571 1.00 84.81 309 CYS A O 1
ATOM 2240 N N . HIS A 1 310 ? -7.890 2.603 21.930 1.00 82.25 310 HIS A N 1
ATOM 2241 C CA . HIS A 1 310 ? -6.903 2.003 22.831 1.00 82.25 310 HIS A CA 1
ATOM 2242 C C . HIS A 1 310 ? -5.972 3.025 23.479 1.00 82.25 310 HIS A C 1
ATOM 2244 O O . HIS A 1 310 ? -5.683 2.884 24.664 1.00 82.25 310 HIS A O 1
ATOM 2250 N N . LYS A 1 311 ? -5.601 4.085 22.756 1.00 81.12 311 LYS A N 1
ATOM 2251 C CA . LYS A 1 311 ? -4.774 5.190 23.269 1.00 81.12 311 LYS A CA 1
ATOM 2252 C C . LYS A 1 311 ? -5.508 6.111 24.254 1.00 81.12 311 LYS A C 1
ATOM 2254 O O . LYS A 1 311 ? -4.863 6.914 24.919 1.00 81.12 311 LYS A O 1
ATOM 2259 N N . ASN A 1 312 ? -6.836 6.021 24.342 1.00 77.62 312 ASN A N 1
ATOM 2260 C CA . ASN A 1 3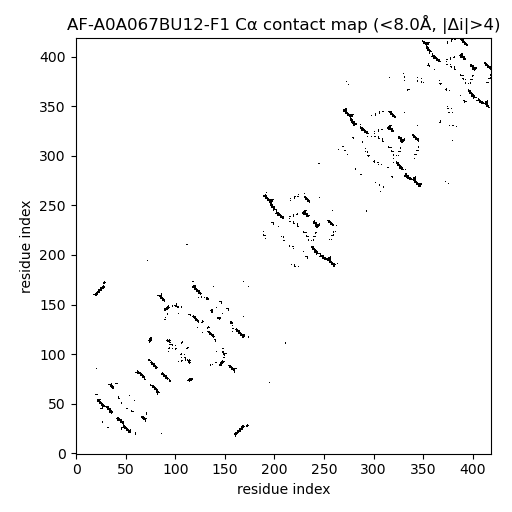12 ? -7.646 6.817 25.258 1.00 77.62 312 ASN A CA 1
ATOM 2261 C C . ASN A 1 312 ? -8.256 5.924 26.349 1.00 77.62 312 ASN A C 1
ATOM 2263 O O . ASN A 1 312 ? -9.161 5.129 26.090 1.00 77.62 312 ASN A O 1
ATOM 2267 N N . ASP A 1 313 ? -7.789 6.066 27.588 1.00 81.38 313 ASP A N 1
ATOM 2268 C CA . ASP A 1 313 ? -8.238 5.243 28.722 1.00 81.38 313 ASP A CA 1
ATOM 2269 C C . ASP A 1 313 ? -9.725 5.406 29.049 1.00 81.38 313 ASP A C 1
ATOM 2271 O O . ASP A 1 313 ? -10.349 4.490 29.580 1.00 81.38 313 ASP A O 1
ATOM 2275 N N . LYS A 1 314 ? -10.320 6.548 28.688 1.00 81.44 314 LYS A N 1
ATOM 2276 C CA . LYS A 1 314 ? -11.754 6.799 28.866 1.00 81.44 314 LYS A CA 1
ATOM 2277 C C . LYS A 1 314 ? -12.595 6.217 27.731 1.00 81.44 314 LYS A C 1
ATOM 2279 O O . LYS A 1 314 ? -13.815 6.210 27.849 1.00 81.44 314 LYS A O 1
ATOM 2284 N N . CYS A 1 315 ? -11.978 5.767 26.638 1.00 84.06 315 CYS A N 1
ATOM 2285 C CA . CYS A 1 315 ? -12.692 5.208 25.499 1.00 84.06 315 CYS A CA 1
ATOM 2286 C C . CYS A 1 315 ? -13.065 3.753 25.752 1.00 84.06 315 CYS A C 1
ATOM 2288 O O . CYS A 1 315 ? -12.213 2.938 26.098 1.00 84.06 315 CYS A O 1
ATOM 2290 N N . VAL A 1 316 ? -14.339 3.431 25.547 1.00 78.31 316 VAL A N 1
ATOM 2291 C CA . VAL A 1 316 ? -14.879 2.067 25.669 1.00 78.31 316 VAL A CA 1
ATOM 2292 C C . VAL A 1 316 ? -15.527 1.589 24.370 1.00 78.31 316 VAL A C 1
ATOM 2294 O O . VAL A 1 316 ? -15.706 0.389 24.170 1.00 78.31 316 VAL A O 1
ATOM 2297 N N . ALA A 1 317 ? -15.870 2.517 23.477 1.00 84.12 317 ALA A N 1
ATOM 2298 C CA . ALA A 1 317 ? -16.473 2.242 22.184 1.00 84.12 317 ALA A CA 1
ATOM 2299 C C . ALA A 1 317 ? -16.162 3.368 21.200 1.00 84.12 317 ALA A C 1
ATOM 2301 O O . ALA A 1 317 ? -15.682 4.432 21.587 1.00 84.12 317 ALA A O 1
ATOM 2302 N N . TYR A 1 318 ? -16.455 3.147 19.928 1.00 90.44 318 TYR A N 1
ATOM 2303 C CA . TYR A 1 318 ? -16.270 4.145 18.892 1.00 90.44 318 TYR A CA 1
ATOM 2304 C C . TYR A 1 318 ? -17.277 3.994 17.748 1.00 90.44 318 TYR A C 1
ATOM 2306 O O . TYR A 1 318 ? -17.800 2.905 17.516 1.00 90.44 318 TYR A O 1
ATOM 2314 N N . SER A 1 319 ? -17.525 5.082 17.018 1.00 88.88 319 SER A N 1
ATOM 2315 C CA . SER A 1 319 ? -18.263 5.086 15.745 1.00 88.88 319 SER A CA 1
ATOM 2316 C C . SER A 1 319 ? -17.367 5.605 14.625 1.00 88.88 319 SER A C 1
ATOM 2318 O O . SER A 1 319 ? -16.621 6.558 14.819 1.00 88.88 319 SER A O 1
ATOM 2320 N N . VAL A 1 320 ? -17.456 4.997 13.450 1.00 86.00 320 VAL A N 1
ATOM 2321 C CA . VAL A 1 320 ? -16.770 5.388 12.221 1.00 86.00 320 VAL A CA 1
ATOM 2322 C C . VAL A 1 320 ? -17.817 5.760 11.184 1.00 86.00 320 VAL A C 1
ATOM 2324 O O . VAL A 1 320 ? -18.667 4.943 10.837 1.00 86.00 320 VAL A O 1
ATOM 2327 N N . GLY A 1 321 ? -17.733 6.975 10.659 1.00 80.75 321 GLY A N 1
ATOM 2328 C CA . GLY A 1 321 ? -18.607 7.451 9.595 1.00 80.75 321 GLY A CA 1
ATOM 2329 C C . GLY A 1 321 ? -17.997 8.660 8.908 1.00 80.75 321 GLY A C 1
ATOM 2330 O O . GLY A 1 321 ? -17.307 9.455 9.544 1.00 80.75 321 GLY A O 1
ATOM 2331 N N . TYR A 1 322 ? -18.229 8.788 7.600 1.00 76.88 322 TYR A N 1
ATOM 2332 C CA . TYR A 1 322 ? -17.798 9.950 6.811 1.00 76.88 322 TYR A CA 1
ATOM 2333 C C . TYR A 1 322 ? -16.298 10.297 6.961 1.00 76.88 322 TYR A C 1
ATOM 2335 O O . TYR A 1 322 ? -15.923 11.465 7.016 1.00 76.88 322 TYR A O 1
ATOM 2343 N N . GLY A 1 323 ? -15.428 9.283 7.066 1.00 71.38 323 GLY A N 1
ATOM 2344 C CA . GLY A 1 323 ? -13.978 9.475 7.224 1.00 71.38 323 GLY A CA 1
ATOM 2345 C C . GLY A 1 323 ? -13.533 9.933 8.618 1.00 71.38 323 GLY A C 1
ATOM 2346 O O . GLY A 1 323 ? -12.391 10.350 8.796 1.00 71.38 323 GLY A O 1
ATOM 2347 N N . SER A 1 324 ? -14.414 9.863 9.617 1.00 78.31 324 SER A N 1
ATOM 2348 C CA . SER A 1 324 ? -14.119 10.241 11.000 1.00 78.31 324 SER A CA 1
ATOM 2349 C C . SER A 1 324 ? -14.392 9.094 11.966 1.00 78.31 324 SER A C 1
ATOM 2351 O O . SER A 1 324 ? -15.386 8.381 11.856 1.00 78.31 324 SER A O 1
ATOM 2353 N N . CYS A 1 325 ? -13.493 8.941 12.928 1.00 87.31 325 CYS A N 1
ATOM 2354 C CA . CYS A 1 325 ? -13.635 8.130 14.124 1.00 87.31 325 CYS A CA 1
ATOM 2355 C C . CYS A 1 325 ? -14.114 9.016 15.269 1.00 87.31 325 CYS A C 1
ATOM 2357 O O . CYS A 1 325 ? -13.516 10.056 15.528 1.00 87.31 325 CYS A O 1
ATOM 2359 N N . TYR A 1 326 ? -15.137 8.580 15.989 1.00 87.38 326 TYR A N 1
ATOM 2360 C CA . TYR A 1 326 ? -15.673 9.227 17.179 1.00 87.38 326 TYR A CA 1
ATOM 2361 C C . TYR A 1 326 ? -15.485 8.275 18.356 1.00 87.38 326 TYR A C 1
ATOM 2363 O O . TYR A 1 326 ? -16.145 7.240 18.427 1.00 87.38 326 TYR A O 1
ATOM 2371 N N . MET A 1 327 ? -14.548 8.595 19.246 1.00 89.19 327 MET A N 1
ATOM 2372 C CA . MET A 1 327 ? -14.253 7.824 20.454 1.00 89.19 327 MET A CA 1
ATOM 2373 C C . MET A 1 327 ? -15.269 8.157 21.536 1.00 89.19 327 MET A C 1
ATOM 2375 O O . MET A 1 327 ? -15.541 9.331 21.783 1.00 89.19 327 MET A O 1
ATOM 2379 N N . LYS A 1 328 ? -15.783 7.140 22.226 1.00 84.94 328 LYS A N 1
ATOM 2380 C CA . LYS A 1 328 ? -16.909 7.279 23.148 1.00 84.94 328 LYS A CA 1
ATOM 2381 C C . LYS A 1 328 ? -16.583 6.759 24.540 1.00 84.94 328 LYS A C 1
ATOM 2383 O O . LYS A 1 328 ? -15.976 5.696 24.689 1.00 84.94 328 LYS A O 1
ATOM 2388 N N . SER A 1 329 ? -17.045 7.477 25.563 1.00 81.19 329 SER A N 1
ATOM 2389 C CA . SER A 1 329 ? -16.950 7.061 26.973 1.00 81.19 329 SER A CA 1
ATOM 2390 C C . SER A 1 329 ? -17.973 6.006 27.383 1.00 81.19 329 SER A C 1
ATOM 2392 O O . SER A 1 329 ? -17.874 5.425 28.461 1.00 81.19 329 SER A O 1
ATOM 2394 N N . SER A 1 330 ? -18.950 5.730 26.521 1.00 73.81 330 SER A N 1
ATOM 2395 C CA . SER A 1 330 ? -19.937 4.664 26.676 1.00 73.81 330 SER A CA 1
ATOM 2396 C C . SER A 1 330 ? -20.356 4.139 25.299 1.00 73.81 330 SER A C 1
ATOM 2398 O O . SER A 1 330 ? -20.194 4.831 24.297 1.00 73.81 330 SER A O 1
ATOM 2400 N N . VAL A 1 331 ? -20.923 2.931 25.232 1.00 73.81 331 VAL A N 1
ATOM 2401 C CA . VAL A 1 331 ? -21.476 2.378 23.976 1.00 73.81 331 VAL A CA 1
ATOM 2402 C C . VAL A 1 331 ? -22.668 3.201 23.467 1.00 73.81 331 VAL A C 1
ATOM 2404 O O . VAL A 1 331 ? -22.946 3.209 22.278 1.00 73.81 331 VAL A O 1
ATOM 2407 N N . GLY A 1 332 ? -23.362 3.941 24.335 1.00 72.81 332 GLY A N 1
ATOM 2408 C CA . GLY A 1 332 ? -24.545 4.704 23.936 1.00 72.81 332 GLY A CA 1
ATOM 2409 C C . GLY A 1 332 ? -25.727 3.810 23.536 1.00 72.81 332 GLY A C 1
ATOM 2410 O O . GLY A 1 332 ? -25.862 2.687 24.023 1.00 72.81 332 GLY A O 1
ATOM 2411 N N . VAL A 1 333 ? -26.606 4.336 22.679 1.00 72.81 333 VAL A N 1
ATOM 2412 C CA . VAL A 1 333 ? -27.789 3.636 22.157 1.00 72.81 333 VAL A CA 1
ATOM 2413 C C . VAL A 1 333 ? -27.519 3.187 20.716 1.00 72.81 333 VAL A C 1
ATOM 2415 O O . VAL A 1 333 ? -27.398 4.052 19.840 1.00 72.81 333 VAL A O 1
ATOM 2418 N N . PRO A 1 334 ? -27.448 1.873 20.444 1.00 71.19 334 PRO A N 1
ATOM 2419 C CA . PRO A 1 334 ? -27.215 1.349 19.103 1.00 71.19 334 PRO A CA 1
ATOM 2420 C C . PRO A 1 334 ? -28.423 1.587 18.190 1.00 71.19 334 PRO A C 1
ATOM 2422 O O . PRO A 1 334 ? -29.569 1.331 18.567 1.00 71.19 334 PRO A O 1
ATOM 2425 N N . ARG A 1 335 ? -28.173 2.057 16.967 1.00 74.44 335 ARG A N 1
ATOM 2426 C CA . ARG A 1 335 ? -29.182 2.242 15.915 1.00 74.44 335 ARG A CA 1
ATOM 2427 C C . ARG A 1 335 ? -28.646 1.738 14.584 1.00 74.44 335 ARG A C 1
ATOM 2429 O O . ARG A 1 335 ? -27.474 1.924 14.287 1.00 74.44 335 ARG A O 1
ATOM 2436 N N . ALA A 1 336 ? -29.499 1.128 13.767 1.00 72.62 336 ALA A N 1
ATOM 2437 C CA . ALA A 1 336 ? -29.114 0.751 12.410 1.00 72.62 336 ALA A CA 1
ATOM 2438 C C . ALA A 1 336 ? -28.830 2.010 11.571 1.00 72.62 336 ALA A C 1
ATOM 2440 O O . ALA A 1 336 ? -29.645 2.935 11.546 1.00 72.62 336 ALA A O 1
ATOM 2441 N N . ASN A 1 337 ? -27.686 2.042 10.891 1.00 76.25 337 ASN A N 1
ATOM 2442 C CA . ASN A 1 337 ? -27.279 3.128 10.006 1.00 76.25 337 ASN A CA 1
ATOM 2443 C C . ASN A 1 337 ? -26.296 2.601 8.951 1.00 76.25 337 ASN A C 1
ATOM 2445 O O . ASN A 1 337 ? -25.169 2.250 9.271 1.00 76.25 337 ASN A O 1
ATOM 2449 N N . ALA A 1 338 ? -26.691 2.589 7.677 1.00 74.56 338 ALA A N 1
ATOM 2450 C CA . ALA A 1 338 ? -25.874 2.030 6.595 1.00 74.56 338 ALA A CA 1
ATOM 2451 C C . ALA A 1 338 ? -24.548 2.779 6.335 1.00 74.56 338 ALA A C 1
ATOM 2453 O O . ALA A 1 338 ? -23.669 2.247 5.659 1.00 74.56 338 ALA A O 1
ATOM 2454 N N . HIS A 1 339 ? -24.395 4.000 6.853 1.00 75.69 339 HIS A N 1
ATOM 2455 C CA . HIS A 1 339 ? -23.227 4.857 6.622 1.00 75.69 339 HIS A CA 1
ATOM 2456 C C . HIS A 1 339 ? -22.289 4.958 7.828 1.00 75.69 339 HIS A C 1
ATOM 2458 O O . HIS A 1 339 ? -21.261 5.634 7.748 1.00 75.69 339 HIS A O 1
ATOM 2464 N N . VAL A 1 340 ? -22.640 4.307 8.938 1.00 80.69 340 VAL A N 1
ATOM 2465 C CA . VAL A 1 340 ? -21.863 4.326 10.173 1.00 80.69 340 VAL A CA 1
ATOM 2466 C C . VAL A 1 340 ? -21.648 2.895 10.637 1.00 80.69 340 VAL A C 1
ATOM 2468 O O . VAL A 1 340 ? -22.583 2.104 10.709 1.00 80.69 340 VAL A O 1
ATOM 2471 N N . SER A 1 341 ? -20.405 2.571 10.957 1.00 85.38 341 SER A N 1
ATOM 2472 C CA . SER A 1 341 ? -20.048 1.315 11.606 1.00 85.38 341 SER A CA 1
ATOM 2473 C C . SER A 1 341 ? -19.359 1.629 12.920 1.00 85.38 341 SER A C 1
ATOM 2475 O O . SER A 1 341 ? -18.581 2.573 13.006 1.00 85.38 341 SER A O 1
ATOM 2477 N N . SER A 1 342 ? -19.593 0.824 13.940 1.00 86.81 342 SER A N 1
ATOM 2478 C CA . SER A 1 342 ? -19.056 1.056 15.275 1.00 86.81 342 SER A CA 1
ATOM 2479 C C . SER A 1 342 ? -18.131 -0.073 15.716 1.00 86.81 342 SER A C 1
ATOM 2481 O O . SER A 1 342 ? -18.004 -1.106 15.060 1.00 86.81 342 SER A O 1
ATOM 2483 N N . GLY A 1 343 ? -17.450 0.122 16.838 1.00 85.31 343 GLY A N 1
ATOM 2484 C CA . GLY A 1 343 ? -16.699 -0.937 17.491 1.00 85.31 343 GLY A CA 1
ATOM 2485 C C . GLY A 1 343 ? -16.555 -0.710 18.986 1.00 85.31 343 GLY A C 1
ATOM 2486 O O . GLY A 1 343 ? -16.734 0.394 19.496 1.00 85.31 343 GLY A O 1
ATOM 2487 N N . ILE A 1 344 ? -16.273 -1.790 19.702 1.00 80.44 344 ILE A N 1
ATOM 2488 C CA . ILE A 1 344 ? -16.168 -1.817 21.162 1.00 80.44 344 ILE A CA 1
ATOM 2489 C C . ILE A 1 344 ? -14.738 -2.185 21.543 1.00 80.44 344 ILE A C 1
ATOM 2491 O O . ILE A 1 344 ? -14.196 -3.141 20.994 1.00 80.44 344 ILE A O 1
ATOM 2495 N N . LYS A 1 345 ? -14.143 -1.444 22.486 1.00 80.56 345 LYS A N 1
ATOM 2496 C CA . LYS A 1 345 ? -12.790 -1.689 23.006 1.00 80.56 345 LYS A CA 1
ATOM 2497 C C . LYS A 1 345 ? -12.788 -2.929 23.903 1.00 80.56 345 LYS A C 1
ATOM 2499 O O . LYS A 1 345 ? -13.481 -2.967 24.920 1.00 80.56 345 LYS A O 1
ATOM 2504 N N . GLY A 1 346 ? -11.964 -3.911 23.560 1.00 70.00 346 GLY A N 1
ATOM 2505 C CA . GLY A 1 346 ? -11.835 -5.198 24.242 1.00 70.00 346 GLY A CA 1
ATOM 2506 C C . GLY A 1 346 ? -12.389 -6.379 23.437 1.00 70.00 346 GLY A C 1
ATOM 2507 O O . GLY A 1 346 ? -13.153 -6.228 22.479 1.00 70.00 346 GLY A O 1
ATOM 2508 N N . ALA A 1 347 ? -12.009 -7.586 23.863 1.00 62.97 347 ALA A N 1
ATOM 2509 C CA . ALA A 1 347 ? -12.626 -8.811 23.376 1.00 62.97 347 ALA A CA 1
ATOM 2510 C C . ALA A 1 347 ? -14.105 -8.834 23.789 1.00 62.97 347 ALA A C 1
ATOM 2512 O O . ALA A 1 347 ? -14.435 -8.456 24.920 1.00 62.97 347 ALA A O 1
ATOM 2513 N N . GLY A 1 348 ? -14.976 -9.267 22.874 1.00 63.78 348 GLY A N 1
ATOM 2514 C CA . GLY A 1 348 ? -16.368 -9.565 23.196 1.00 63.78 348 GLY A CA 1
ATOM 2515 C C . GLY A 1 348 ? -16.478 -10.626 24.303 1.00 63.78 348 GLY A C 1
ATOM 2516 O O . GLY A 1 348 ? -15.492 -11.295 24.630 1.00 63.78 348 GLY A O 1
ATOM 2517 N N . PRO A 1 349 ? -17.661 -10.788 24.909 1.00 69.69 349 PRO A N 1
ATOM 2518 C CA . PRO A 1 349 ? -17.855 -11.753 25.980 1.00 69.69 349 PRO A CA 1
ATOM 2519 C C . PRO A 1 349 ? -17.655 -13.179 25.474 1.00 69.69 349 PRO A C 1
ATOM 2521 O O . PRO A 1 349 ? -18.017 -13.519 24.347 1.00 69.69 349 PRO A O 1
ATOM 2524 N N . SER A 1 350 ? -17.199 -14.054 26.364 1.00 69.88 350 SER A N 1
ATOM 2525 C CA . SER A 1 350 ? -17.425 -15.487 26.195 1.00 69.88 350 SER A CA 1
ATOM 2526 C C . SER A 1 350 ? -18.924 -15.764 26.339 1.00 69.88 350 SER A C 1
ATOM 2528 O O . SER A 1 350 ? -19.490 -15.594 27.421 1.00 69.88 350 SER A O 1
ATOM 2530 N N . ILE A 1 351 ? -19.575 -16.164 25.244 1.00 79.50 351 ILE A N 1
ATOM 2531 C CA . ILE A 1 351 ? -21.019 -16.417 25.219 1.00 79.50 351 ILE A CA 1
ATOM 2532 C C . ILE A 1 351 ? -21.307 -17.841 25.697 1.00 79.50 351 ILE A C 1
ATOM 2534 O O . ILE A 1 351 ? -20.853 -18.823 25.108 1.00 79.50 351 ILE A O 1
ATOM 2538 N N . GLN A 1 352 ? -22.124 -17.952 26.741 1.00 83.06 352 GLN A N 1
ATOM 2539 C CA . GLN A 1 352 ? -22.761 -19.195 27.154 1.00 83.06 352 GLN A CA 1
ATOM 2540 C C . GLN A 1 352 ? -24.051 -19.369 26.352 1.00 83.06 352 GLN A C 1
ATOM 2542 O O . GLN A 1 352 ? -25.095 -18.811 26.692 1.00 83.06 352 GLN A O 1
ATOM 2547 N N . TRP A 1 353 ? -23.972 -20.129 25.260 1.00 79.56 353 TRP A N 1
ATOM 2548 C CA . TRP A 1 353 ? -25.140 -20.442 24.442 1.00 79.56 353 TRP A CA 1
ATOM 2549 C C . TRP A 1 353 ? -26.138 -21.323 25.188 1.00 79.56 353 TRP A C 1
ATOM 2551 O O . TRP A 1 353 ? -25.767 -22.194 25.983 1.00 79.56 353 TRP A O 1
ATOM 2561 N N . LYS A 1 354 ? -27.416 -21.112 24.871 1.00 85.12 354 LYS A N 1
ATOM 2562 C CA . LYS A 1 354 ? -28.555 -21.809 25.466 1.00 85.12 354 LYS A CA 1
ATOM 2563 C C . LYS A 1 354 ? -28.627 -21.693 26.987 1.00 85.12 354 LYS A C 1
ATOM 2565 O O . LYS A 1 354 ? -28.997 -22.643 27.680 1.00 85.12 354 LYS A O 1
ATOM 2570 N N . GLN A 1 355 ? -28.187 -20.561 27.514 1.00 89.62 355 GLN A N 1
ATOM 2571 C CA . GLN A 1 355 ? -28.108 -20.305 28.941 1.00 89.62 355 GLN A CA 1
ATOM 2572 C C . GLN A 1 355 ? -28.945 -19.073 29.257 1.00 89.62 355 GLN A C 1
ATOM 2574 O O . GLN A 1 355 ? -28.779 -18.037 28.623 1.00 89.62 355 GLN A O 1
ATOM 2579 N N . ASP A 1 356 ? -29.843 -19.211 30.228 1.00 91.56 356 ASP A N 1
ATOM 2580 C CA . ASP A 1 356 ? -30.625 -18.117 30.795 1.00 91.56 356 ASP A CA 1
ATOM 2581 C C . ASP A 1 356 ? -30.359 -18.076 32.301 1.00 91.56 356 ASP A C 1
ATOM 2583 O O . ASP A 1 356 ? -30.420 -19.109 32.969 1.00 91.56 356 ASP A O 1
ATOM 2587 N N . TYR A 1 357 ? -30.032 -16.904 32.837 1.00 92.56 357 TYR A N 1
ATOM 2588 C CA . TYR A 1 357 ? -30.107 -16.656 34.272 1.00 92.56 357 TYR A CA 1
ATOM 2589 C C . TYR A 1 357 ? -31.337 -15.790 34.517 1.00 92.56 357 TYR A C 1
ATOM 2591 O O . TYR A 1 357 ? -31.436 -14.712 33.935 1.00 92.56 357 TYR A O 1
ATOM 2599 N N . TRP A 1 358 ? -32.238 -16.197 35.414 1.00 88.88 358 TRP A N 1
ATOM 2600 C CA . TRP A 1 358 ? -33.459 -15.434 35.705 1.00 88.88 358 TRP A CA 1
ATOM 2601 C C . TRP A 1 358 ? -33.394 -14.680 37.043 1.00 88.88 358 TRP A C 1
ATOM 2603 O O . TRP A 1 358 ? -32.698 -15.078 37.983 1.00 88.88 358 TRP A O 1
ATOM 2613 N N . GLY A 1 359 ? -34.125 -13.564 37.127 1.00 89.19 359 GLY A N 1
ATOM 2614 C CA . GLY A 1 359 ? -34.116 -12.666 38.287 1.00 89.19 359 GLY A CA 1
ATOM 2615 C C . GLY A 1 359 ? -32.818 -11.860 38.427 1.00 89.19 359 GLY A C 1
ATOM 2616 O O . GLY A 1 359 ? -31.934 -11.931 37.577 1.00 89.19 359 GLY A O 1
ATOM 2617 N N . ASN A 1 360 ? -32.696 -11.086 39.512 1.00 91.62 360 ASN A N 1
ATOM 2618 C CA . ASN A 1 360 ? -31.543 -10.211 39.791 1.00 91.62 360 ASN A CA 1
ATOM 2619 C C . ASN A 1 360 ? -31.249 -9.175 38.685 1.00 91.62 360 ASN A C 1
ATOM 2621 O O . ASN A 1 360 ? -30.099 -8.783 38.488 1.00 91.62 360 ASN A O 1
ATOM 2625 N N . ASP A 1 361 ? -32.275 -8.742 37.951 1.00 94.94 361 ASP A N 1
ATOM 2626 C CA . ASP A 1 361 ? -32.135 -7.796 36.845 1.00 94.94 361 ASP A CA 1
ATOM 2627 C C . ASP A 1 361 ? -31.921 -6.368 37.356 1.00 94.94 361 ASP A C 1
ATOM 2629 O O . ASP A 1 361 ? -32.746 -5.810 38.073 1.00 94.94 361 ASP A O 1
ATOM 2633 N N . ILE A 1 362 ? -30.812 -5.757 36.948 1.00 93.94 362 ILE A N 1
ATOM 2634 C CA . ILE A 1 362 ? -30.516 -4.338 37.162 1.00 93.94 362 ILE A CA 1
ATOM 2635 C C . ILE A 1 362 ? -31.308 -3.496 36.159 1.00 93.94 362 ILE A C 1
ATOM 2637 O O . ILE A 1 362 ? -31.864 -2.459 36.513 1.00 93.94 362 ILE A O 1
ATOM 2641 N N . ARG A 1 363 ? -31.324 -3.917 34.886 1.00 91.38 363 ARG A N 1
ATOM 2642 C CA . ARG A 1 363 ? -32.034 -3.233 33.797 1.00 91.38 363 ARG A CA 1
ATOM 2643 C C . ARG A 1 363 ? -32.169 -4.130 32.567 1.00 91.38 363 ARG A C 1
ATOM 2645 O O . ARG A 1 363 ? -31.254 -4.889 32.258 1.00 91.38 363 ARG A O 1
ATOM 2652 N N . GLY A 1 364 ? -33.274 -3.958 31.838 1.00 90.19 364 GLY A N 1
ATOM 2653 C CA . GLY A 1 364 ? -33.499 -4.519 30.503 1.00 90.19 364 GLY A CA 1
ATOM 2654 C C . GLY A 1 364 ? -33.352 -3.464 29.400 1.00 90.19 364 GLY A C 1
ATOM 2655 O O . GLY A 1 364 ? -33.902 -2.370 29.542 1.00 90.19 364 GLY A O 1
ATOM 2656 N N . ILE A 1 365 ? -32.640 -3.772 28.317 1.00 85.75 365 ILE A N 1
ATOM 2657 C CA . ILE A 1 365 ? -32.446 -2.887 27.154 1.00 85.75 365 ILE A CA 1
ATOM 2658 C C . ILE A 1 365 ? -32.640 -3.703 25.877 1.00 85.75 365 ILE A C 1
ATOM 2660 O O . ILE A 1 365 ? -32.069 -4.780 25.767 1.00 85.75 365 ILE A O 1
ATOM 2664 N N . ASP A 1 366 ? -33.403 -3.203 24.909 1.00 84.44 366 ASP A N 1
ATOM 2665 C CA . ASP A 1 366 ? -33.508 -3.854 23.599 1.00 84.44 366 ASP A CA 1
ATOM 2666 C C . ASP A 1 366 ? -32.270 -3.545 22.761 1.00 84.44 366 ASP A C 1
ATOM 2668 O O . ASP A 1 366 ? -31.833 -2.394 22.673 1.00 84.44 366 ASP A O 1
ATOM 2672 N N . VAL A 1 367 ? -31.688 -4.585 22.171 1.00 75.88 367 VAL A N 1
ATOM 2673 C CA . VAL A 1 367 ? -30.426 -4.499 21.446 1.00 75.88 367 VAL A CA 1
ATOM 2674 C C . VAL A 1 367 ? -30.630 -5.061 20.035 1.00 75.88 367 VAL A C 1
ATOM 2676 O O . VAL A 1 367 ? -30.964 -6.236 19.892 1.00 75.88 367 VAL A O 1
ATOM 2679 N N . PRO A 1 368 ? -30.467 -4.248 18.977 1.00 63.69 368 PRO A N 1
ATOM 2680 C CA . PRO A 1 368 ? -30.570 -4.717 17.601 1.00 63.69 368 PRO A CA 1
ATOM 2681 C C . PRO A 1 368 ? -29.302 -5.477 17.178 1.00 63.69 368 PRO A C 1
ATOM 2683 O O . PRO A 1 368 ? -28.287 -5.455 17.869 1.00 63.69 368 PRO A O 1
ATOM 2686 N N . GLY A 1 369 ? -29.339 -6.107 16.005 1.00 61.50 369 GLY A N 1
ATOM 2687 C CA . GLY A 1 369 ? -28.175 -6.771 15.406 1.00 61.50 369 GLY A CA 1
ATOM 2688 C C . GLY A 1 369 ? -28.162 -8.284 15.607 1.00 61.50 369 GLY A C 1
ATOM 2689 O O . GLY A 1 369 ? -29.153 -8.871 16.043 1.00 61.50 369 GLY A O 1
ATOM 2690 N N . SER A 1 370 ? -27.055 -8.924 15.238 1.00 61.78 370 SER A N 1
ATOM 2691 C CA . SER A 1 370 ? -26.873 -10.370 15.381 1.00 61.78 370 SER A CA 1
ATOM 2692 C C . SER A 1 370 ? -26.725 -10.793 16.850 1.00 61.78 370 SER A C 1
ATOM 2694 O O . SER A 1 370 ? -26.519 -9.970 17.740 1.00 61.78 370 SER A O 1
ATOM 2696 N N . ALA A 1 371 ? -26.784 -12.095 17.135 1.00 64.38 371 ALA A N 1
ATOM 2697 C CA . ALA A 1 371 ? -26.633 -12.583 18.508 1.00 64.38 371 ALA A CA 1
ATOM 2698 C C . ALA A 1 371 ? -25.275 -12.204 19.141 1.00 64.38 371 ALA A C 1
ATOM 2700 O O . ALA A 1 371 ? -25.198 -11.912 20.336 1.00 64.38 371 ALA A O 1
ATOM 2701 N N . VAL A 1 372 ? -24.213 -12.154 18.329 1.00 60.62 372 VAL A N 1
ATOM 2702 C CA . VAL A 1 372 ? -22.864 -11.748 18.754 1.00 60.62 372 VAL A CA 1
ATOM 2703 C C . VAL A 1 372 ? -22.809 -10.247 19.043 1.00 60.62 372 VAL A C 1
ATOM 2705 O O . VAL A 1 372 ? -22.235 -9.836 20.053 1.00 60.62 372 VAL A O 1
ATOM 2708 N N . ASP A 1 373 ? -23.460 -9.442 18.206 1.00 64.94 373 ASP A N 1
ATOM 2709 C CA . ASP A 1 373 ? -23.589 -7.989 18.371 1.00 64.94 373 ASP A CA 1
ATOM 2710 C C . ASP A 1 373 ? -24.296 -7.664 19.686 1.00 64.94 373 ASP A C 1
ATOM 2712 O O . ASP A 1 373 ? -23.788 -6.923 20.532 1.00 64.94 373 ASP A O 1
ATOM 2716 N N . GLN A 1 374 ? -25.440 -8.315 19.895 1.00 80.00 374 GLN A N 1
ATOM 2717 C CA . GLN A 1 374 ? -26.254 -8.189 21.094 1.00 80.00 374 GLN A CA 1
ATOM 2718 C C . GLN A 1 374 ? -25.472 -8.580 22.357 1.00 80.00 374 GLN A C 1
ATOM 2720 O O . GLN A 1 374 ? -25.450 -7.822 23.329 1.00 80.00 374 GLN A O 1
ATOM 2725 N N . ALA A 1 375 ? -24.769 -9.720 22.337 1.00 76.12 375 ALA A N 1
ATOM 2726 C CA . ALA A 1 375 ? -23.934 -10.158 23.456 1.00 76.12 375 ALA A CA 1
ATOM 2727 C C . ALA A 1 375 ? -22.814 -9.158 23.770 1.00 76.12 375 ALA A C 1
ATOM 2729 O O . ALA A 1 375 ? -22.601 -8.799 24.929 1.00 76.12 375 ALA A O 1
ATOM 2730 N N . THR A 1 376 ? -22.110 -8.689 22.738 1.00 73.38 376 THR A N 1
ATOM 2731 C CA . THR A 1 376 ? -20.998 -7.742 22.884 1.00 73.38 376 THR A CA 1
ATOM 2732 C C . THR A 1 376 ? -21.476 -6.440 23.514 1.00 73.38 376 THR A C 1
ATOM 2734 O O . THR A 1 376 ? -20.877 -5.954 24.472 1.00 73.38 376 THR A O 1
ATOM 2737 N N . MET A 1 377 ? -22.609 -5.913 23.052 1.00 76.44 377 MET A N 1
ATOM 2738 C CA . MET A 1 377 ? -23.203 -4.707 23.623 1.00 76.44 377 MET A CA 1
ATOM 2739 C C . MET A 1 377 ? -23.620 -4.903 25.085 1.00 76.44 377 MET A C 1
ATOM 2741 O O . MET A 1 377 ? -23.305 -4.063 25.932 1.00 76.44 377 MET A O 1
ATOM 2745 N N . CYS A 1 378 ? -24.264 -6.023 25.419 1.00 86.75 378 CYS A N 1
ATOM 2746 C CA . CYS A 1 378 ? -24.618 -6.335 26.804 1.00 86.75 378 CYS A CA 1
ATOM 2747 C C . CYS A 1 378 ? -23.420 -6.420 27.736 1.00 86.75 378 CYS A C 1
ATOM 2749 O O . CYS A 1 378 ? -23.470 -5.934 28.867 1.00 86.75 378 CYS A O 1
ATOM 2751 N N . HIS A 1 379 ? -22.342 -7.044 27.271 1.00 85.38 379 HIS A N 1
ATOM 2752 C CA . HIS A 1 379 ? -21.115 -7.183 28.038 1.00 85.38 379 HIS A CA 1
ATOM 2753 C C . HIS A 1 379 ? -20.526 -5.826 28.392 1.00 85.38 379 HIS A C 1
ATOM 2755 O O . HIS A 1 379 ? -20.238 -5.567 29.560 1.00 85.38 379 HIS A O 1
ATOM 2761 N N . SER A 1 380 ? -20.419 -4.928 27.415 1.00 77.69 380 SER A N 1
ATOM 2762 C CA . SER A 1 380 ? -19.912 -3.574 27.635 1.00 77.69 380 SER A CA 1
ATOM 2763 C C . SER A 1 380 ? -20.799 -2.768 28.571 1.00 77.69 380 SER A C 1
ATOM 2765 O O . SER A 1 380 ? -20.291 -2.120 29.487 1.00 77.69 380 SER A O 1
ATOM 2767 N N . LEU A 1 381 ? -22.121 -2.854 28.398 1.00 82.06 381 LEU A N 1
ATOM 2768 C CA . LEU A 1 381 ? -23.073 -2.222 29.307 1.00 82.06 381 LEU A CA 1
ATOM 2769 C C . LEU A 1 381 ? -22.913 -2.759 30.733 1.00 82.06 381 LEU A C 1
ATOM 2771 O O . LEU A 1 381 ? -22.916 -1.982 31.687 1.00 82.06 381 LEU A O 1
ATOM 2775 N N . CYS A 1 382 ? -22.713 -4.068 30.892 1.00 88.88 382 CYS A N 1
ATOM 2776 C CA . CYS A 1 382 ? -22.443 -4.678 32.188 1.00 88.88 382 CYS A CA 1
ATOM 2777 C C . CYS A 1 382 ? -21.111 -4.200 32.789 1.00 88.88 382 CYS A C 1
ATOM 2779 O O . CYS A 1 382 ? -21.041 -3.908 33.984 1.00 88.88 382 CYS A O 1
ATOM 2781 N N . LYS A 1 383 ? -20.058 -4.045 31.974 1.00 84.56 383 LYS A N 1
ATOM 2782 C CA . LYS A 1 383 ? -18.755 -3.540 32.434 1.00 84.56 383 LYS A CA 1
ATOM 2783 C C . LYS A 1 383 ? -18.859 -2.150 33.053 1.00 84.56 383 LYS A C 1
ATOM 2785 O O . LYS A 1 383 ? -18.291 -1.930 34.122 1.00 84.56 383 LYS A O 1
ATOM 2790 N N . THR A 1 384 ? -19.630 -1.258 32.435 1.00 77.19 384 THR A N 1
ATOM 2791 C CA . THR A 1 384 ? -19.830 0.119 32.912 1.00 77.19 384 THR A CA 1
ATOM 2792 C C . THR A 1 384 ? -20.948 0.267 33.948 1.00 77.19 384 THR A C 1
ATOM 2794 O O . THR A 1 384 ? -21.103 1.339 34.524 1.00 77.19 384 THR A O 1
ATOM 2797 N N . THR A 1 385 ? -21.751 -0.773 34.190 1.00 84.06 385 THR A N 1
ATOM 2798 C CA . THR A 1 385 ? -22.840 -0.739 35.175 1.00 84.06 385 THR A CA 1
ATOM 2799 C C . THR A 1 385 ? -22.329 -1.200 36.538 1.00 84.06 385 THR A C 1
ATOM 2801 O O . THR A 1 385 ? -21.841 -2.328 36.699 1.00 84.06 385 THR A O 1
ATOM 2804 N N . SER A 1 386 ? -22.453 -0.328 37.539 1.00 88.19 386 SER A N 1
ATOM 2805 C CA . SER A 1 386 ? -22.153 -0.659 38.933 1.00 88.19 386 SER A CA 1
ATOM 2806 C C . SER A 1 386 ? -22.951 -1.884 39.378 1.00 88.19 386 SER A C 1
ATOM 2808 O O . SER A 1 386 ? -24.129 -2.017 39.055 1.00 88.19 386 SER A O 1
ATOM 2810 N N . ASN A 1 387 ? -22.300 -2.783 40.116 1.00 89.81 387 ASN A N 1
ATOM 2811 C CA . ASN A 1 387 ? -22.873 -4.034 40.628 1.00 89.81 387 ASN A CA 1
ATOM 2812 C C . ASN A 1 387 ? -23.348 -5.046 39.573 1.00 89.81 387 ASN A C 1
ATOM 2814 O O . ASN A 1 387 ? -23.950 -6.041 39.953 1.00 89.81 387 ASN A O 1
ATOM 2818 N N . CYS A 1 388 ? -23.080 -4.853 38.278 1.00 94.31 388 CYS A N 1
ATOM 2819 C CA . CYS A 1 388 ? -23.365 -5.892 37.289 1.00 94.31 388 CYS A CA 1
ATOM 2820 C C . CYS A 1 388 ? -22.364 -7.051 37.413 1.00 94.31 388 CYS A C 1
ATOM 2822 O O . CYS A 1 388 ? -21.159 -6.813 37.483 1.00 94.31 388 CYS A O 1
ATOM 2824 N N . ALA A 1 389 ? -22.857 -8.289 37.429 1.00 93.56 389 ALA A N 1
ATOM 2825 C CA . ALA A 1 389 ? -22.067 -9.523 37.435 1.00 93.56 389 ALA A CA 1
ATOM 2826 C C . ALA A 1 389 ? -22.064 -10.226 36.066 1.00 93.56 389 ALA A C 1
ATOM 2828 O O . ALA A 1 389 ? -21.118 -10.939 35.726 1.00 93.56 389 ALA A O 1
ATOM 2829 N N . GLY A 1 390 ? -23.096 -10.002 35.255 1.00 93.19 390 GLY A N 1
ATOM 2830 C CA . GLY A 1 390 ? -23.209 -10.546 33.907 1.00 93.19 390 GLY A CA 1
ATOM 2831 C C . GLY A 1 390 ? -24.501 -10.113 33.233 1.00 93.19 390 GLY A C 1
ATOM 2832 O O . GLY A 1 390 ? -25.190 -9.207 33.701 1.00 93.19 390 GLY A O 1
ATOM 2833 N N . PHE A 1 391 ? -24.841 -10.760 32.129 1.00 94.94 391 PHE A N 1
ATOM 2834 C CA . PHE A 1 391 ? -26.054 -10.468 31.379 1.00 94.94 391 PHE A CA 1
ATOM 2835 C C . PHE A 1 391 ? -26.717 -11.742 30.863 1.00 94.94 391 PHE A C 1
ATOM 2837 O O . PHE A 1 391 ? -26.092 -12.799 30.774 1.00 94.94 391 PHE A O 1
ATOM 2844 N N . THR A 1 392 ? -27.988 -11.634 30.495 1.00 94.94 392 THR A N 1
ATOM 2845 C CA . THR A 1 392 ? -28.691 -12.627 29.678 1.00 94.94 392 THR A CA 1
ATOM 2846 C C . THR A 1 392 ? -29.408 -11.931 28.535 1.00 94.94 392 THR A C 1
ATOM 2848 O O . THR A 1 392 ? -30.040 -10.900 28.736 1.00 94.94 392 THR A O 1
ATOM 2851 N N . MET A 1 393 ? -29.291 -12.490 27.340 1.00 93.12 393 MET A N 1
ATOM 2852 C CA . MET A 1 393 ? -30.039 -12.105 26.156 1.00 93.12 393 MET A CA 1
ATOM 2853 C C . MET A 1 393 ? -31.202 -13.062 25.957 1.00 93.12 393 MET A C 1
ATOM 2855 O O . MET A 1 393 ? -31.002 -14.272 26.006 1.00 93.12 393 MET A O 1
ATOM 2859 N N . ASN A 1 394 ? -32.394 -12.532 25.697 1.00 89.94 394 ASN A N 1
ATOM 2860 C CA . ASN A 1 394 ? -33.545 -13.321 25.265 1.00 89.94 394 ASN A CA 1
ATOM 2861 C C . ASN A 1 394 ? -34.463 -12.453 24.394 1.00 89.94 394 ASN A C 1
ATOM 2863 O O . ASN A 1 394 ? -34.797 -11.332 24.774 1.00 89.94 394 ASN A O 1
ATOM 2867 N N . GLY A 1 395 ? -34.836 -12.940 23.207 1.00 82.31 395 GLY A N 1
ATOM 2868 C CA . GLY A 1 395 ? -35.757 -12.234 22.306 1.00 82.31 395 GLY A CA 1
ATOM 2869 C C . GLY A 1 395 ? -35.289 -10.840 21.863 1.00 82.31 395 GLY A C 1
ATOM 2870 O O . GLY A 1 395 ? -36.112 -9.942 21.729 1.00 82.31 395 GLY A O 1
ATOM 2871 N N . GLY A 1 396 ? -33.977 -10.631 21.688 1.00 84.12 396 GLY A N 1
ATOM 2872 C CA . GLY A 1 396 ? -33.406 -9.320 21.337 1.00 84.12 396 GLY A CA 1
ATOM 2873 C C . GLY A 1 396 ? -33.296 -8.339 22.510 1.00 84.12 396 GLY A C 1
ATOM 2874 O O . GLY A 1 396 ? -32.842 -7.210 22.330 1.00 84.12 396 GLY A O 1
ATOM 2875 N N . ARG A 1 397 ? -33.665 -8.762 23.724 1.00 90.19 397 ARG A N 1
ATOM 2876 C CA . ARG A 1 397 ? -33.564 -7.956 24.939 1.00 90.19 397 ARG A CA 1
ATOM 2877 C C . ARG A 1 397 ? -32.413 -8.413 25.826 1.00 90.19 397 ARG A C 1
ATOM 2879 O O . ARG A 1 397 ? -32.270 -9.594 26.132 1.00 90.19 397 ARG A O 1
ATOM 2886 N N . CYS A 1 398 ? -31.620 -7.442 26.251 1.00 93.38 398 CYS A N 1
ATOM 2887 C CA . CYS A 1 398 ? -30.481 -7.562 27.142 1.00 93.38 398 CYS A CA 1
ATOM 2888 C C . CYS A 1 398 ? -30.875 -7.299 28.587 1.00 93.38 398 CYS A C 1
ATOM 2890 O O . CYS A 1 398 ? -31.252 -6.180 28.929 1.00 93.38 398 CYS A O 1
ATOM 2892 N N . TYR A 1 399 ? -30.717 -8.293 29.448 1.00 95.12 399 TYR A N 1
ATOM 2893 C CA . TYR A 1 399 ? -30.958 -8.200 30.879 1.00 95.12 399 TYR A CA 1
ATOM 2894 C C . TYR A 1 399 ? -29.621 -8.163 31.617 1.00 95.12 399 TYR A C 1
ATOM 2896 O O . TYR A 1 399 ? -28.938 -9.183 31.716 1.00 95.12 399 TYR A O 1
ATOM 2904 N N . LEU A 1 400 ? -29.223 -6.990 32.115 1.00 95.00 400 LEU A N 1
ATOM 2905 C CA . LEU A 1 400 ? -28.039 -6.841 32.967 1.00 95.00 400 LEU A CA 1
ATOM 2906 C C . LEU A 1 400 ? -28.367 -7.338 34.366 1.00 95.00 400 LEU A C 1
ATOM 2908 O O . LEU A 1 400 ? -29.386 -6.936 34.921 1.00 95.00 400 LEU A O 1
ATOM 2912 N N . LYS A 1 401 ? -27.505 -8.166 34.952 1.00 94.94 401 LYS A N 1
ATOM 2913 C CA . LYS A 1 401 ? -27.815 -8.896 36.184 1.00 94.94 401 LYS A CA 1
ATOM 2914 C C . LYS A 1 401 ? -26.812 -8.574 37.274 1.00 94.94 401 LYS A C 1
ATOM 2916 O O . LYS A 1 401 ? -25.608 -8.559 37.018 1.00 94.94 401 LYS A O 1
ATOM 2921 N N . SER A 1 402 ? -27.291 -8.356 38.495 1.00 95.00 402 SER A N 1
ATOM 2922 C CA . SER A 1 402 ? -26.423 -8.125 39.651 1.00 95.00 402 SER A CA 1
ATOM 2923 C C . SER A 1 402 ? -25.737 -9.397 40.142 1.00 95.00 402 SER A C 1
ATOM 2925 O O . SER A 1 402 ? -24.691 -9.317 40.778 1.00 95.00 402 SER A O 1
ATOM 2927 N N . GLN A 1 403 ? -26.295 -10.570 39.818 1.00 93.94 403 GLN A N 1
ATOM 2928 C CA . GLN A 1 403 ? -25.760 -11.891 40.155 1.00 93.94 403 GLN A CA 1
ATOM 2929 C C . GLN A 1 403 ? -26.160 -12.932 39.094 1.00 93.94 403 GLN A C 1
ATOM 2931 O O . GLN A 1 403 ? -27.227 -12.826 38.487 1.00 93.94 403 GLN A O 1
ATOM 2936 N N . LEU A 1 404 ? -25.332 -13.968 38.907 1.00 90.56 404 LEU A N 1
ATOM 2937 C CA . LEU A 1 404 ? -25.587 -15.112 38.014 1.00 90.56 404 LEU A CA 1
ATOM 2938 C C . LEU A 1 404 ? -25.906 -16.388 38.819 1.00 90.56 404 LEU A C 1
ATOM 2940 O O . LEU A 1 404 ? -25.188 -17.378 38.737 1.00 90.56 404 LEU A O 1
ATOM 2944 N N . ALA A 1 405 ? -26.952 -16.351 39.651 1.00 83.94 405 ALA A N 1
ATOM 2945 C CA . ALA A 1 405 ? -27.264 -17.436 40.594 1.00 83.94 405 ALA A CA 1
ATOM 2946 C C . ALA A 1 405 ? -28.255 -18.490 40.051 1.00 83.94 405 ALA A C 1
ATOM 2948 O O . ALA A 1 405 ? -28.109 -19.673 40.339 1.00 83.94 405 ALA A O 1
ATOM 2949 N N . ASN A 1 406 ? -29.241 -18.084 39.239 1.00 87.88 406 ASN A N 1
ATOM 2950 C CA . ASN A 1 406 ? -30.382 -18.932 38.857 1.00 87.88 406 ASN A CA 1
ATOM 2951 C C . ASN A 1 406 ? -30.334 -19.365 37.381 1.00 87.88 406 ASN A C 1
ATOM 2953 O O . ASN A 1 406 ? -31.182 -18.970 36.578 1.00 87.88 406 ASN A O 1
ATOM 2957 N N . GLY A 1 407 ? -29.304 -20.122 37.005 1.00 88.44 407 GLY A N 1
ATOM 2958 C CA . GLY A 1 407 ? -29.091 -20.555 35.621 1.00 88.44 407 GLY A CA 1
ATOM 2959 C C . GLY A 1 407 ? -29.953 -21.756 35.214 1.00 88.44 407 GLY A C 1
ATOM 2960 O O . GLY A 1 407 ? -29.987 -22.756 35.924 1.00 88.44 407 GLY A O 1
ATOM 2961 N N . TYR A 1 408 ? -30.578 -21.709 34.037 1.00 90.50 408 TYR A N 1
ATOM 2962 C CA . TYR A 1 408 ? -31.241 -22.852 33.401 1.00 90.50 408 TYR A CA 1
ATOM 2963 C C . TYR A 1 408 ? -31.030 -22.857 31.878 1.00 90.50 408 TYR A C 1
ATOM 2965 O O . TYR A 1 408 ? -30.578 -21.872 31.288 1.00 90.50 408 TYR A O 1
ATOM 2973 N N . LYS A 1 409 ? -31.297 -23.999 31.235 1.00 91.75 409 LYS A N 1
ATOM 2974 C CA . LYS A 1 409 ? -31.169 -24.137 29.779 1.00 91.75 409 LYS A CA 1
ATOM 2975 C C . LYS A 1 409 ? -32.391 -23.563 29.070 1.00 91.75 409 LYS A C 1
ATOM 2977 O O . LYS A 1 409 ? -33.517 -23.904 29.412 1.00 91.75 409 LYS A O 1
ATOM 2982 N N . SER A 1 410 ? -32.148 -22.732 28.065 1.00 88.06 410 SER A N 1
ATOM 2983 C CA . SER A 1 410 ? -33.176 -22.104 27.233 1.00 88.06 410 SER A CA 1
ATOM 2984 C C . SER A 1 410 ? -32.696 -22.091 25.789 1.00 88.06 410 SER A C 1
ATOM 2986 O O . SER A 1 410 ? -31.564 -21.702 25.537 1.00 88.06 410 SER A O 1
ATOM 2988 N N . ASP A 1 411 ? -33.520 -22.510 24.831 1.00 83.44 411 ASP A N 1
ATOM 2989 C CA . ASP A 1 411 ? -33.106 -22.565 23.422 1.00 83.44 411 ASP A CA 1
ATOM 2990 C C . ASP A 1 411 ? -32.985 -21.186 22.761 1.00 83.44 411 ASP A C 1
ATOM 2992 O O . ASP A 1 411 ? -32.332 -21.059 21.726 1.00 83.44 411 ASP A O 1
ATOM 2996 N N . THR A 1 412 ? -33.582 -20.152 23.357 1.00 81.69 412 THR A N 1
ATOM 2997 C CA . THR A 1 412 ? -33.614 -18.792 22.798 1.00 81.69 412 THR A CA 1
ATOM 2998 C C . THR A 1 412 ? -32.680 -17.823 23.508 1.00 81.69 412 THR A C 1
ATOM 3000 O O . THR A 1 412 ? -32.468 -16.715 23.012 1.00 81.69 412 THR A O 1
ATOM 3003 N N . ALA A 1 413 ? -32.132 -18.217 24.660 1.00 88.19 413 ALA A N 1
ATOM 3004 C CA . ALA A 1 413 ? -31.330 -17.339 25.492 1.00 88.19 413 ALA A CA 1
ATOM 3005 C C . ALA A 1 413 ? -29.841 -17.679 25.460 1.00 88.19 413 ALA A C 1
ATOM 3007 O O . ALA A 1 413 ? -29.419 -18.820 25.249 1.00 88.19 413 ALA A O 1
ATOM 3008 N N . TYR A 1 414 ? -29.029 -16.662 25.697 1.00 89.62 414 TYR A N 1
ATOM 3009 C CA . TYR A 1 414 ? -27.596 -16.811 25.887 1.00 89.62 414 TYR A CA 1
ATOM 3010 C C . TYR A 1 414 ? -27.095 -15.768 26.876 1.00 89.62 414 TYR A C 1
ATOM 3012 O O . TYR A 1 414 ? -27.613 -14.654 26.952 1.00 89.62 414 TYR A O 1
ATOM 3020 N N . SER A 1 415 ? -26.068 -16.121 27.638 1.00 91.56 415 SER A N 1
ATOM 3021 C CA . SER A 1 415 ? -25.576 -15.295 28.741 1.00 91.56 415 SER A CA 1
ATOM 3022 C C . SER A 1 415 ? -24.082 -15.045 28.631 1.00 91.56 415 SER A C 1
ATOM 3024 O O . SER A 1 415 ? -23.365 -15.756 27.930 1.00 91.56 415 SER A O 1
ATOM 3026 N N . GLY A 1 416 ? -23.597 -14.051 29.363 1.00 89.81 416 GLY A N 1
ATOM 3027 C CA . GLY A 1 416 ? -22.170 -13.791 29.503 1.00 89.81 416 GLY A CA 1
ATOM 3028 C C . GLY A 1 416 ? -21.844 -13.187 30.860 1.00 89.81 416 GLY A C 1
ATOM 3029 O O . GLY A 1 416 ? -22.687 -12.562 31.510 1.00 89.81 416 GLY A O 1
ATOM 3030 N N . THR A 1 417 ? -20.608 -13.390 31.303 1.00 88.94 417 THR A N 1
ATOM 3031 C CA . THR A 1 417 ? -20.063 -12.766 32.512 1.00 88.94 417 THR A CA 1
ATOM 3032 C C . THR A 1 417 ? -19.624 -11.336 32.230 1.00 88.94 417 THR A C 1
ATOM 3034 O O . THR A 1 417 ? -19.351 -10.973 31.090 1.00 88.94 417 THR A O 1
ATOM 3037 N N . LYS A 1 418 ? -19.524 -10.506 33.276 1.00 84.25 418 LYS A N 1
ATOM 3038 C CA . LYS A 1 418 ? -18.928 -9.164 33.169 1.00 84.25 418 LYS A CA 1
ATOM 3039 C C . LYS A 1 418 ? -17.456 -9.194 32.739 1.00 84.25 418 LYS A C 1
ATOM 3041 O O . LYS A 1 418 ? -17.005 -8.262 32.072 1.00 84.25 418 LYS A O 1
ATOM 3046 N N . ASN A 1 419 ? -16.724 -10.230 33.141 1.00 78.56 419 ASN A N 1
ATOM 3047 C CA . ASN A 1 419 ? -15.301 -10.398 32.849 1.00 78.56 419 ASN A CA 1
ATOM 3048 C C . ASN A 1 419 ? -15.099 -11.149 31.545 1.00 78.56 419 ASN A C 1
ATOM 3050 O O . ASN A 1 419 ? -15.829 -12.152 31.354 1.00 78.56 419 ASN A O 1
#

Sequence (419 aa):
MKLLSSYVALAAAGLSAADAAEFVFNNKCSYTINLYAAHGKHLCDIAPGQTRDKSCGVTISHEKPGIFRHTASDQVNLIEYVLNGRLWYDFSNIPPMPGNCNSFQDCKEKTKAVGFNVPMSLTPTRHKGKANCKALLDDKPDAPDAYLFPADTKTHDCPADEVFDIVFCPGGSAPAPASGPSNAAPTANTCSTQMDVDYPGNDIGSIPVTGDRNTQVGQCCAKCSGTTNCAAFTVGYNTCYMKSSKGNPRPSSGLVSGVPASSSSSSSSGTCTAQMGVDFTNGGTNNDIGNGPVSGSTTEQLAQCCAMCHKNDKCVAYSVGYGSCYMKSSVGVPRANAHVSSGIKGAGPSIQWKQDYWGNDIRGIDVPGSAVDQATMCHSLCKTTSNCAGFTMNGGRCYLKSQLANGYKSDTAYSGTKN

InterPro domains:
  IPR000177 Apple domain [SM00223] (191-263)
  IPR000177 Apple domain [SM00223] (354-419)
  IPR000177 Apple domain [cd01100] (188-259)
  IPR001938 Thaumatin family [SM00205] (23-170)
  IPR003609 PAN/Apple domain [PF14295] (197-235)
  IPR003609 PAN/Apple domain [PF14295] (286-319)
  IPR003609 PAN/Apple domain [PF14295] (356-401)
  IPR037176 Osmotin/thaumatin-like superfamily [SSF49870] (21-171)

Solvent-accessible surface area (backbone atoms only — not comparable to full-atom values): 22597 Å² total; per-residue (Å²): 134,92,78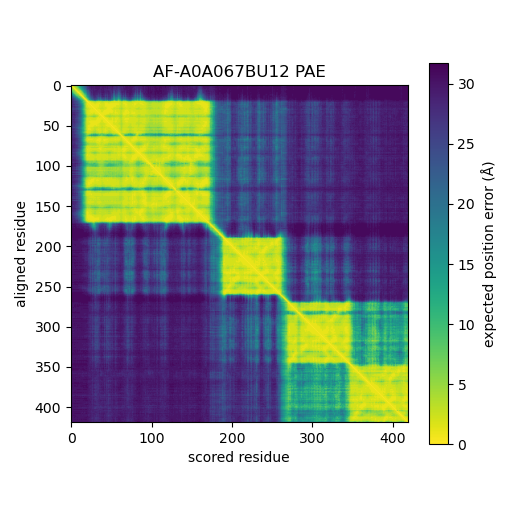,86,81,81,81,80,75,80,74,76,76,71,76,73,73,73,60,63,39,38,41,31,42,32,25,42,26,87,53,64,43,43,35,16,38,65,95,59,40,76,58,46,78,34,48,54,74,30,74,44,56,61,39,56,78,52,80,71,49,75,82,46,77,45,41,43,28,61,47,79,60,67,60,25,34,31,39,42,34,35,33,68,92,29,32,32,34,37,38,35,20,43,30,58,82,45,75,96,25,87,35,49,66,51,22,31,67,73,48,67,40,60,2,43,73,66,34,34,32,41,32,52,66,73,55,55,82,42,95,54,24,62,67,42,52,35,73,50,63,82,25,88,48,27,28,38,26,83,82,55,90,54,80,33,37,36,63,47,57,36,36,32,47,32,29,35,17,72,88,38,64,58,78,73,85,84,78,80,93,81,88,82,84,86,81,88,74,54,53,55,71,40,77,34,19,34,41,61,62,54,67,78,48,72,46,82,38,62,82,50,71,66,50,27,46,50,54,38,34,51,51,26,66,72,36,91,68,39,49,14,34,28,32,44,93,58,30,23,38,27,7,54,41,72,31,75,77,36,85,30,86,80,21,38,16,34,28,39,35,96,73,58,83,71,91,76,88,75,49,56,42,77,38,83,37,26,31,54,36,45,77,92,51,90,36,71,77,47,70,46,80,34,62,81,55,73,69,49,24,50,52,52,38,44,55,53,28,68,76,33,88,65,33,42,14,35,31,35,38,92,53,31,22,37,28,10,59,46,62,59,41,75,40,85,32,90,72,22,29,20,35,33,64,37,76,58,49,68,74,41,74,38,24,32,54,60,67,56,64,74,48,77,46,80,41,72,79,52,77,67,52,32,47,34,52,40,27,54,53,17,60,77,36,86,70,36,42,16,33,24,37,45,90,54,30,30,33,30,12,50,49,84,81,49,70,46,82,33,95,71,17,29,22,32,46,41,112

Secondary structure (DSSP, 8-state):
------------------PPPEEEEEE-SSS-EEEE-GGG-EEEEE-TT-EE-GGGG----BT--EEEEESS-SSS-EEEEEEESEEEEEEE-PPSS--S--SHHHHHHHH------S-EEEEESSSTTSTT---EEE-STT-TTEE-STT----EEEETT-EEEEEESTTSSPPPPPPPS---------EEEEEEEE--S-EEEEEE--SSHHHHHHHHHHHHHTSTT--EEEEETTEEEEESS-PPPEEEEEEEEEEEGGGS----S--EEEETTEEEE-TTS--EEEEEE--SSHHHHHHHHHHHHHH-TT--EEEEETTEEEEESS--EEEE-TTEEEEEESPPP--EEEEEE-S-EEEEEE--S-HHHHHHHHHHHHHHSTT--EEEEETTEEEEES----EEEEEEEEEEE--

pLDDT: mean 77.41, std 17.01, range [24.38, 98.12]

Foldseek 3Di:
DDDDDDDPPPPPPPPPPLQFEKEKEAELAQAWFQKAKPPLHTQDIAGHRGIDIRNSVDGQDADDKMWIWGHSDQLAKIWIWHQHQWIKIFIALQRPPQDPADFLVSSCVVRVGQSHDWWKKKAWDPQGPPDQRYIATDLGSVGPRYHRGDPDDRMGIGGRNIYIYMYTCPVGHRDDPDDDDDDDDDDDFDKAKDAQKDQPDQFPDKDFADHGPVRRVVVLSVVLVVDPQFFKWKDAPRMIGTGNARHDIDRHHRMMMIGTCVQVDDDDDWDKAKFAQKDQDAQPHDFFPDKGFADDDPVRRAVSLLVVLVVDPQFFKWKDFPRMITGGNASHAIDGGNGMMMIGIHDFFPKAAQKDADDQFPDKDQADDDPSRLRRNLLRVLLPDPQFFWWKDAPRMITTGNDRDHMDGHNRMMMGTND

Nearest PDB structures (foldseek):
  2i0w-assembly1_A  TM=6.761E-01  e=2.991E-07  Solanum lycopersicum
  1pcv-assembly2_B  TM=6.742E-01  e=1.140E-06  Nicotiana tabacum
  1du5-assembly1_B  TM=6.702E-01  e=1.205E-06  Zea mays
  2yil-assembly1_A  TM=4.875E-01  e=2.688E-04  Sarcocystis muris
  1hky-assembly1_A  TM=7.135E-01  e=1.190E-02  Eimeria tenella

Mean predicted aligned error: 20.26 Å

Radius of gyration: 30.41 Å; Cα contacts (8 Å, |Δi|>4): 984; chains: 1; bounding box: 65×87×94 Å